Protein AF-S8F8H0-F1 (afdb_monomer_lite)

Secondary structure (DSSP, 8-state):
----PPEEEEEE--SHHHHHHHHHHHHHSSEEEEEEESS-TT-SSPPTT--STT---B--------HHHHHHHHHHHHHHHHHTSTTSTTGGGEEEEEEEEEESS-------SSTT-EEPPGGGS-TT-SEEEEEEEEEE-HHHHHHHHHHHHHHTT-EEEE---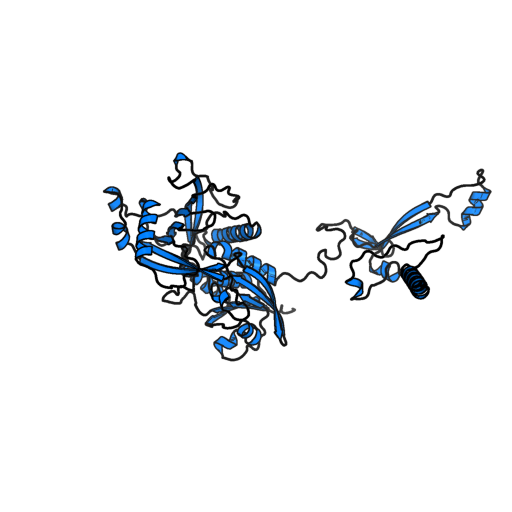SBHHHHHHHTTGGGTTSS--SSPP-EEEE--GGGGGTSBTT--TTEEEEEEEEEEEE-TT--SEEEEE-TT--S--EEEEE-TTSEEEEE---EET----S--HHHHHHHHHHHHHH-GGGS-HHHHTTS---HHHHGGGEEEEEEEEEEEETTS-EEEEEEEE-GGG-EEEEEEEE--TT-TTTTHHHHHHHHHHHHH----SSTTTT-STT--S---EEE-TTT--EEETTTSEEEEEEEESS-TTHHHHHHHT-SSSS--PPEEEEEEEE-HHHHHHTTSSPPPPTTTTT--SPPPPPPEETTEE--HHHHHHHHHHHHHHHHT--

InterPro domains:
  IPR000892 Small ribosomal subunit protein eS26 [PF01283] (367-470)
  IPR006076 FAD dependent oxidoreductase [PF01266] (9-361)
  IPR006181 D-amino acid oxidase, conserved site [PS00677] (338-356)
  IPR023209 D-amino-acid oxidase [PTHR11530] (4-367)
  IPR038551 Ribosomal protein eS26 superfamily [G3DSA:3.30.1740.20] (366-479)
  IPR047864 Ribosomal protein eS26, conserved site [PS00733] (438-445)

Radius of gyration: 34.11 Å; chains: 1; bounding box: 65×81×119 Å

pLDDT: mean 88.77, std 13.09, range [36.22, 98.88]

Foldseek 3Di:
DPPLQQAEEEEEALALQRLLLLVLQLVVDSYAYEYEYQDHLPDPPDFQARFQQVFQAWQDAQQDDPPLLVQLLLLLQVVVVVCCDPPHPNVQFKAKAKEKEFALDDTDGPDDSFAPWDKDDPVRHDPSGPTMIIGIIMGGNRSVVSVVSVVSSVVSVYHYANDDAQECLCCQQQNRCCRVPVGRDPDGHQEYEYASQLCLCRHHPRNAVQWWFFKWKKWKFQALVDGYKYWYAHSVRDAWIFIWRAHPVNIIITYIHGHTRDPDFDDDPVRVQVRLVRNCVRPQSSADPVCVVPDGDDSVSGVVGTPDIGMHGFGAGDVAFQFDWDWDQSDVVGTHIYTYGYRHGNCCSSSRNSSSVSNVCNVPPDPQPDPQVQFPDPDPDQADWDAQPPPRDTHGPRQWDKDWDKDFPDDPVCPVVCCVVDPDVDDDGDIDTDIGTHHPVVCVVVVVDDDDDPVRVVDPDDDPDFDDDPNDGDDVVVVVVVVVVVVVVVVVVD

Organism: Fomitopsis schrenkii (NCBI:txid2126942)

Sequence (494 aa):
MQQQLTRNVVVLGAGVSGLTTALKLQARGGYGVSVIAAVLPTDYPRKAEYSSPWAGAHHMLYTGRDARVKKIEAETFKAMWELSAPGGAAEHCFRRMKETEYYRSRVDLEVDWMPDLQPVAENALLPDAKSGYSYTTYSVEPALYVNYLLSRFLANGGTVVRGDVKHINQVIEGGVDLFTRGTAAMTPVDAVVVCAGVGARTLGGVEDKAVYPSRGQVVILNAPWIIEAVRLGNVTGAGAQTYVVPRRNGTVAIGSTKEANDWYPVARPETTEDILRRCLTLCPELAPPDVRAQRAGTVDDLRPFIVEVGCGLRPAREGGLRLQHEWVDAGKGGKIPLIHNYGHAGVGFELSWGCASAVLEMLEKKTKKRRNNGRNKKGRGHVKFVRCSNCSRCVAKDKAIKRFTVRNMVESAAVRDISDASVYAEYVIPKLYIKIAYCVSCAIHSHVVRVRSREGRRNRAPPPRVRWKDGKKVNPAVAAAEDAKAALARANAA

Structure (mmCIF, N/CA/C/O backbone):
data_AF-S8F8H0-F1
#
_entry.id   AF-S8F8H0-F1
#
loop_
_atom_site.group_PDB
_atom_site.id
_atom_site.type_symbol
_atom_site.label_atom_id
_atom_site.label_alt_id
_atom_site.label_comp_id
_atom_site.label_asym_id
_atom_site.label_entity_id
_atom_site.label_seq_id
_atom_site.pdbx_PDB_ins_code
_atom_site.Cartn_x
_atom_site.Cartn_y
_atom_site.Cartn_z
_atom_site.occupancy
_atom_site.B_iso_or_equiv
_atom_site.auth_seq_id
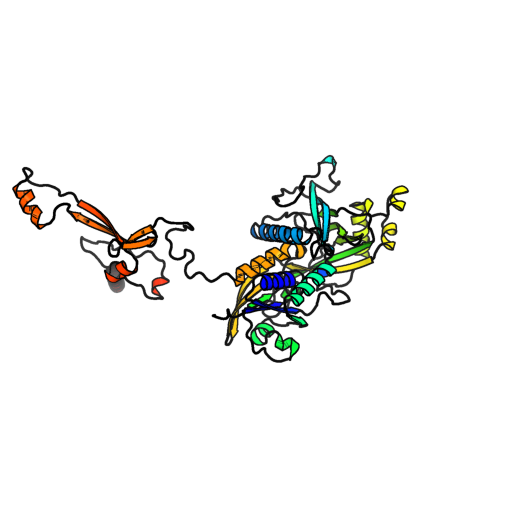_atom_site.auth_comp_id
_atom_site.auth_asym_id
_atom_site.auth_atom_id
_atom_site.pdbx_PDB_model_num
ATOM 1 N N . MET A 1 1 ? -19.368 -17.970 30.854 1.00 36.22 1 MET A N 1
ATOM 2 C CA . MET A 1 1 ? -18.664 -17.537 29.627 1.00 36.22 1 MET A CA 1
ATOM 3 C C . MET A 1 1 ? -19.321 -16.251 29.140 1.00 36.22 1 MET A C 1
ATOM 5 O O . MET A 1 1 ? -20.445 -16.317 28.670 1.00 36.22 1 MET A O 1
ATOM 9 N N . GLN A 1 2 ? -18.708 -15.077 29.326 1.00 38.19 2 GLN A N 1
ATOM 10 C CA . GLN A 1 2 ? -19.203 -13.864 28.659 1.00 38.19 2 GLN A CA 1
ATOM 11 C C . GLN A 1 2 ? -18.847 -14.002 27.177 1.00 38.19 2 GLN A C 1
ATOM 13 O O . GLN A 1 2 ? -17.662 -13.999 26.849 1.00 38.19 2 GLN A O 1
ATOM 18 N N . GLN A 1 3 ? -19.843 -14.180 26.302 1.00 42.59 3 GLN A N 1
ATOM 19 C CA . GLN A 1 3 ? -19.640 -14.030 24.861 1.00 42.59 3 GLN A CA 1
ATOM 20 C C . GLN A 1 3 ? -19.030 -12.646 24.637 1.00 42.59 3 GLN A C 1
ATOM 22 O O . GLN A 1 3 ? -19.630 -11.621 24.965 1.00 42.59 3 GLN A O 1
ATOM 27 N N . GLN A 1 4 ? -17.789 -12.617 24.164 1.00 53.91 4 GLN A N 1
ATOM 28 C CA . GLN A 1 4 ? -17.138 -11.375 23.804 1.00 53.91 4 GLN A CA 1
ATOM 29 C C . GLN A 1 4 ? -17.877 -10.849 22.572 1.00 53.91 4 GLN A C 1
ATOM 31 O O . GLN A 1 4 ? -17.758 -11.437 21.504 1.00 53.91 4 GLN A O 1
ATOM 36 N N . LEU A 1 5 ? -18.697 -9.808 22.753 1.00 71.31 5 LEU A N 1
ATOM 37 C CA . LEU A 1 5 ? -19.457 -9.169 21.675 1.00 71.31 5 LEU A CA 1
ATOM 38 C C . LEU A 1 5 ? -18.518 -8.860 20.501 1.00 71.31 5 LEU A C 1
ATOM 40 O O . LEU A 1 5 ? -17.563 -8.090 20.651 1.00 71.31 5 LEU A O 1
ATOM 44 N N . THR A 1 6 ? -18.776 -9.502 19.363 1.00 87.94 6 THR A N 1
ATOM 45 C CA . THR A 1 6 ? -18.059 -9.275 18.109 1.00 87.94 6 THR A CA 1
ATOM 46 C C . THR A 1 6 ? -18.397 -7.877 17.602 1.00 87.94 6 THR A C 1
ATOM 48 O O . THR A 1 6 ? -19.571 -7.532 17.505 1.00 87.94 6 THR A O 1
ATOM 51 N N . ARG A 1 7 ? -17.376 -7.072 17.293 1.00 93.06 7 ARG A N 1
ATOM 52 C CA . ARG A 1 7 ? -17.547 -5.715 16.753 1.00 93.06 7 ARG A CA 1
ATOM 53 C C . ARG A 1 7 ? -17.657 -5.745 15.235 1.00 93.06 7 ARG A C 1
ATOM 55 O O . ARG A 1 7 ? -16.745 -6.250 14.583 1.00 93.06 7 ARG A O 1
ATOM 62 N N . ASN A 1 8 ? -18.704 -5.165 14.670 1.00 95.19 8 ASN A N 1
ATOM 63 C CA . ASN A 1 8 ? -18.939 -5.139 13.231 1.00 95.19 8 ASN A CA 1
ATOM 64 C C . ASN A 1 8 ? -18.223 -3.953 12.588 1.00 95.19 8 ASN A C 1
ATOM 66 O O . ASN A 1 8 ? -18.532 -2.795 12.864 1.00 95.19 8 ASN A O 1
ATOM 70 N N . VAL A 1 9 ? -17.258 -4.240 11.722 1.00 97.81 9 VAL A N 1
ATOM 71 C CA . VAL A 1 9 ? -16.452 -3.236 11.025 1.00 97.81 9 VAL A CA 1
ATOM 72 C C . VAL A 1 9 ? -16.719 -3.325 9.537 1.00 97.81 9 VAL A C 1
ATOM 74 O O . VAL A 1 9 ? -16.596 -4.397 8.942 1.00 97.81 9 VAL A O 1
ATOM 77 N N . VAL A 1 10 ? -17.023 -2.183 8.927 1.00 98.44 10 VAL A N 1
ATOM 78 C CA . VAL A 1 10 ? -17.167 -2.078 7.477 1.00 98.44 10 VAL A CA 1
ATOM 79 C C . VAL A 1 10 ? -15.957 -1.364 6.886 1.00 98.44 10 VAL A C 1
ATOM 81 O O . VAL A 1 10 ? -15.633 -0.241 7.267 1.00 98.44 10 VAL A O 1
ATOM 84 N N . VAL A 1 11 ? -15.283 -2.009 5.940 1.00 98.81 11 VAL A N 1
ATOM 85 C CA . VAL A 1 11 ? -14.178 -1.433 5.167 1.00 98.81 11 VAL A CA 1
ATOM 86 C C . VAL A 1 11 ? -14.704 -1.003 3.798 1.00 98.81 11 VAL A C 1
ATOM 88 O O . VAL A 1 11 ? -15.312 -1.795 3.082 1.00 98.81 11 VAL A O 1
ATOM 91 N N . LEU A 1 12 ? -14.474 0.252 3.419 1.00 98.62 12 LEU A N 1
ATOM 92 C CA . LEU A 1 12 ? -14.907 0.806 2.136 1.00 98.62 12 LEU A CA 1
ATOM 93 C C . LEU A 1 12 ? -13.768 0.726 1.125 1.00 98.62 12 LEU A C 1
ATOM 95 O O . LEU A 1 12 ? -12.806 1.483 1.225 1.00 98.62 12 LEU A O 1
ATOM 99 N N . GLY A 1 13 ? -13.892 -0.162 0.144 1.00 98.12 13 GLY A N 1
ATOM 100 C CA . GLY A 1 13 ? -12.917 -0.379 -0.921 1.00 98.12 13 GLY A CA 1
ATOM 101 C C . GLY A 1 13 ? -12.211 -1.731 -0.823 1.00 98.12 13 GLY A C 1
ATOM 102 O O . GLY A 1 13 ? -11.707 -2.117 0.227 1.00 98.12 13 GLY A O 1
ATOM 103 N N . ALA A 1 14 ? -12.129 -2.430 -1.956 1.00 98.06 14 ALA A N 1
ATOM 104 C CA . ALA A 1 14 ? -11.500 -3.746 -2.089 1.00 98.06 14 ALA A CA 1
ATOM 105 C C . ALA A 1 14 ? -10.131 -3.672 -2.796 1.00 98.06 14 ALA A C 1
ATOM 107 O O . ALA A 1 14 ? -9.726 -4.598 -3.493 1.00 98.06 14 ALA A O 1
ATOM 108 N N . GLY A 1 15 ? -9.425 -2.544 -2.679 1.00 98.00 15 GLY A N 1
ATOM 109 C CA . GLY A 1 15 ? -8.028 -2.426 -3.118 1.00 98.00 15 GLY A CA 1
ATOM 110 C C . GLY A 1 15 ? -7.065 -3.056 -2.114 1.00 98.00 15 GLY A C 1
ATOM 111 O O . GLY A 1 15 ? -7.489 -3.524 -1.057 1.00 98.00 15 GLY A O 1
ATOM 112 N N . VAL A 1 16 ? -5.760 -2.998 -2.397 1.00 98.50 16 VAL A N 1
ATOM 113 C CA . VAL A 1 16 ? -4.734 -3.550 -1.493 1.00 98.50 16 VAL A CA 1
ATOM 114 C C . VAL A 1 16 ? -4.869 -2.996 -0.070 1.00 98.50 16 VAL A C 1
ATOM 116 O O . VAL A 1 16 ? -4.894 -3.776 0.873 1.00 98.50 16 VAL A O 1
ATOM 119 N N . SER A 1 17 ? -5.084 -1.683 0.092 1.00 98.44 17 SER A N 1
ATOM 120 C CA . SER A 1 17 ? -5.257 -1.045 1.406 1.00 98.44 17 SER A CA 1
ATOM 121 C C . SER A 1 17 ? -6.477 -1.569 2.169 1.00 98.44 17 SER A C 1
ATOM 123 O O . SER A 1 17 ? -6.407 -1.762 3.382 1.00 98.44 17 SER A O 1
ATOM 125 N N . GLY A 1 18 ? -7.596 -1.793 1.475 1.00 98.62 18 GLY A N 1
ATOM 126 C CA . GLY A 1 18 ? -8.830 -2.273 2.092 1.00 98.62 18 GLY A CA 1
ATOM 127 C C . GLY A 1 18 ? -8.747 -3.747 2.469 1.00 98.62 18 GLY A C 1
ATOM 128 O O . GLY A 1 18 ? -9.047 -4.109 3.604 1.00 98.62 18 GLY A O 1
ATOM 129 N N . LEU A 1 19 ? -8.256 -4.591 1.557 1.00 98.75 19 LEU A N 1
ATOM 130 C CA . LEU A 1 19 ? -8.155 -6.032 1.779 1.00 98.75 1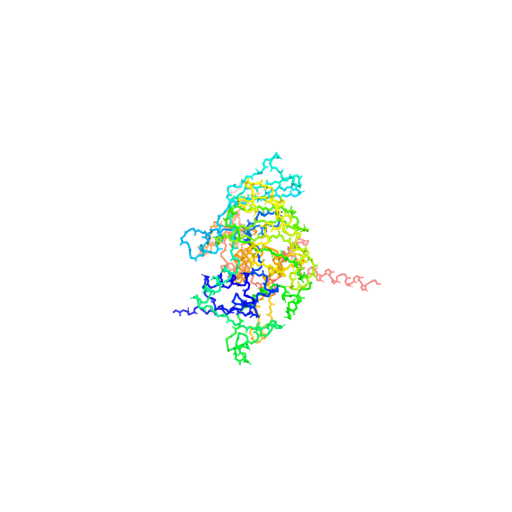9 LEU A CA 1
ATOM 131 C C . LEU A 1 19 ? -7.107 -6.391 2.842 1.00 98.75 19 LEU A C 1
ATOM 133 O O . LEU A 1 19 ? -7.391 -7.226 3.701 1.00 98.75 19 LEU A O 1
ATOM 137 N N . THR A 1 20 ? -5.934 -5.740 2.863 1.00 98.75 20 THR A N 1
ATOM 138 C CA . THR A 1 20 ? -4.963 -5.961 3.952 1.00 98.75 20 THR A CA 1
ATOM 139 C C . THR A 1 20 ? -5.509 -5.487 5.295 1.00 98.75 20 THR A C 1
ATOM 141 O O . THR A 1 20 ? -5.320 -6.167 6.303 1.00 98.75 20 THR A O 1
ATOM 144 N N . THR A 1 21 ? -6.237 -4.363 5.324 1.00 98.88 21 THR A N 1
ATOM 145 C CA . THR A 1 21 ? -6.914 -3.888 6.541 1.00 98.88 21 THR A CA 1
ATOM 146 C C . THR A 1 21 ? -7.938 -4.906 7.029 1.00 98.88 21 THR A C 1
ATOM 148 O O . THR A 1 21 ? -7.906 -5.292 8.196 1.00 98.88 21 THR A O 1
ATOM 151 N N . ALA A 1 22 ? -8.806 -5.387 6.142 1.00 98.75 22 ALA A N 1
ATOM 152 C CA . ALA A 1 22 ? -9.849 -6.344 6.480 1.00 98.75 22 ALA A CA 1
ATOM 153 C C . ALA A 1 22 ? -9.267 -7.653 7.046 1.00 98.75 22 ALA A C 1
ATOM 155 O O . ALA A 1 22 ? -9.685 -8.110 8.112 1.00 98.75 22 ALA A O 1
ATOM 156 N N . LEU A 1 23 ? -8.229 -8.195 6.401 1.00 98.62 23 LEU A N 1
ATOM 157 C CA . LEU A 1 23 ? -7.503 -9.377 6.871 1.00 98.62 23 LEU A CA 1
ATOM 158 C C . LEU A 1 23 ? -6.811 -9.157 8.219 1.00 98.62 23 LEU A C 1
ATOM 160 O O . LEU A 1 23 ? -6.856 -10.032 9.084 1.00 98.62 23 LEU A O 1
ATOM 164 N N . LYS A 1 24 ? -6.190 -7.990 8.435 1.00 98.38 24 LYS A N 1
ATOM 165 C CA . LYS A 1 24 ? -5.542 -7.669 9.715 1.00 98.38 24 LYS A CA 1
ATOM 166 C C . LYS A 1 24 ? -6.550 -7.648 10.866 1.00 98.38 24 LYS A C 1
ATOM 168 O O . LYS A 1 24 ? -6.241 -8.133 11.955 1.00 98.38 24 LYS A O 1
ATOM 173 N N . LEU A 1 25 ? -7.748 -7.113 10.625 1.00 98.06 25 LEU A N 1
ATOM 174 C CA . LEU A 1 25 ? -8.834 -7.095 11.606 1.00 98.06 25 LEU A CA 1
ATOM 175 C C . LEU A 1 25 ? -9.374 -8.503 11.888 1.00 98.06 25 LEU A C 1
ATOM 177 O O . LEU A 1 25 ? -9.543 -8.852 13.055 1.00 98.06 25 LEU A O 1
ATOM 181 N N . GLN A 1 26 ? -9.567 -9.335 10.857 1.00 97.12 26 GLN A N 1
ATOM 182 C CA . GLN A 1 26 ? -9.961 -10.739 11.033 1.00 97.12 26 GLN A CA 1
ATOM 183 C C . GLN A 1 26 ? -8.936 -11.520 11.862 1.00 97.12 26 GLN A C 1
ATOM 185 O O . GLN A 1 26 ? -9.299 -12.178 12.834 1.00 97.12 26 GLN A O 1
ATOM 190 N N . ALA A 1 27 ? -7.647 -11.396 11.528 1.00 96.38 27 ALA A N 1
ATOM 191 C CA . ALA A 1 27 ? -6.566 -12.109 12.208 1.00 96.38 27 ALA A CA 1
ATOM 192 C C . ALA A 1 27 ? -6.452 -11.752 13.700 1.00 96.38 27 ALA A C 1
ATOM 194 O O . ALA A 1 27 ? -5.998 -12.564 14.505 1.00 96.38 27 ALA A O 1
ATOM 195 N N . ARG A 1 28 ? -6.871 -10.542 14.095 1.00 95.44 28 ARG A N 1
ATOM 196 C CA . ARG A 1 28 ? -6.901 -10.129 15.504 1.00 95.44 28 ARG A CA 1
ATOM 197 C C . ARG A 1 28 ? -7.950 -10.888 16.328 1.00 95.44 28 ARG A C 1
ATOM 199 O O . ARG A 1 28 ? -7.745 -11.044 17.539 1.00 95.44 28 ARG A O 1
ATOM 206 N N . GLY A 1 29 ? -9.054 -11.298 15.703 1.00 90.88 29 GLY A N 1
ATOM 207 C CA . GLY A 1 29 ? -10.242 -11.840 16.363 1.00 90.88 29 GLY A CA 1
ATOM 208 C C . GLY A 1 29 ? -11.093 -10.778 17.078 1.00 90.88 29 GLY A C 1
ATOM 209 O O . GLY A 1 29 ? -10.618 -9.694 17.420 1.00 90.88 29 GLY A O 1
ATOM 210 N N . GLY A 1 30 ? -12.371 -11.095 17.314 1.00 92.19 30 GLY A N 1
ATOM 211 C CA . GLY A 1 30 ? -13.337 -10.192 17.963 1.00 92.19 30 GLY A CA 1
ATOM 212 C C . GLY A 1 30 ? -13.959 -9.135 17.041 1.00 92.19 30 GLY A C 1
ATOM 213 O O . GLY A 1 30 ? -14.681 -8.262 17.526 1.00 92.19 30 GLY A O 1
ATOM 214 N N . TYR A 1 31 ? -13.700 -9.224 15.734 1.00 95.62 31 TYR A N 1
ATOM 215 C CA . TYR A 1 31 ? -14.249 -8.345 14.704 1.00 95.62 31 TYR A CA 1
ATOM 216 C C . TYR A 1 31 ? -15.006 -9.153 13.646 1.00 95.62 31 TYR A C 1
ATOM 218 O O . TYR A 1 31 ? -14.464 -10.111 13.099 1.00 95.62 31 TYR A O 1
ATOM 226 N N . GLY A 1 32 ? -16.238 -8.747 13.347 1.00 96.31 32 GLY A N 1
ATOM 227 C CA . GLY A 1 32 ? -16.990 -9.175 12.172 1.00 96.31 32 GLY A CA 1
ATOM 228 C C . GLY A 1 32 ? -16.709 -8.172 11.066 1.00 96.31 32 GLY A C 1
ATOM 229 O O . GLY A 1 32 ? -17.022 -6.995 11.222 1.00 96.31 32 GLY A O 1
ATOM 230 N N . VAL A 1 33 ? -16.048 -8.593 9.990 1.00 98.25 33 VAL A N 1
ATOM 231 C CA . VAL A 1 33 ? -15.529 -7.661 8.980 1.00 98.25 33 VAL A CA 1
ATOM 232 C C . VAL A 1 33 ? -16.270 -7.851 7.668 1.00 98.25 33 VAL A C 1
ATOM 234 O O . VAL A 1 33 ? -16.325 -8.959 7.134 1.00 98.25 33 VAL A O 1
ATOM 237 N N . SER A 1 34 ? -16.799 -6.753 7.137 1.00 98.31 34 SER A N 1
ATOM 238 C CA . SER A 1 34 ? -17.375 -6.700 5.795 1.00 98.31 34 SER A CA 1
ATOM 239 C C . SER A 1 34 ? -16.659 -5.662 4.938 1.00 98.31 34 SER A C 1
ATOM 241 O O . SER A 1 34 ? -16.246 -4.619 5.440 1.00 98.31 34 SER A O 1
ATOM 243 N N . VAL A 1 35 ? -16.527 -5.926 3.642 1.00 98.75 35 VAL A N 1
ATOM 244 C CA . VAL A 1 35 ? -15.994 -4.978 2.657 1.00 98.75 35 VAL A CA 1
ATOM 245 C C . VAL A 1 35 ? -17.126 -4.550 1.732 1.00 98.75 35 VAL A C 1
ATOM 247 O O . VAL A 1 35 ? -17.775 -5.405 1.136 1.00 98.75 35 VAL A O 1
ATOM 250 N N . ILE A 1 36 ? -17.338 -3.243 1.575 1.00 98.50 36 ILE A N 1
ATOM 251 C CA . ILE A 1 36 ? -18.212 -2.689 0.532 1.00 98.50 36 ILE A CA 1
ATOM 252 C C . ILE A 1 36 ? -17.331 -2.034 -0.525 1.00 98.50 36 ILE A C 1
ATOM 254 O O . ILE A 1 36 ? -16.505 -1.179 -0.199 1.00 98.50 36 ILE A O 1
ATOM 258 N N . ALA A 1 37 ? -17.487 -2.415 -1.790 1.00 98.00 37 ALA A N 1
ATOM 259 C CA . ALA A 1 37 ? -16.727 -1.811 -2.880 1.00 98.00 37 ALA A CA 1
ATOM 260 C C . ALA A 1 37 ? -17.501 -1.807 -4.203 1.00 98.00 37 ALA A C 1
ATOM 262 O O . ALA A 1 37 ? -18.183 -2.772 -4.536 1.00 98.00 37 ALA A O 1
ATOM 263 N N . ALA A 1 38 ? -17.348 -0.740 -4.991 1.00 95.81 38 ALA A N 1
ATOM 264 C CA . ALA A 1 38 ? -17.938 -0.654 -6.329 1.00 95.81 38 ALA A CA 1
ATOM 265 C C . ALA A 1 38 ? -17.191 -1.528 -7.352 1.00 95.81 38 ALA A C 1
ATOM 267 O O . ALA A 1 38 ? -17.800 -2.057 -8.285 1.00 95.81 38 ALA A O 1
ATOM 268 N N . VAL A 1 39 ? -15.875 -1.676 -7.158 1.00 96.06 39 VAL A N 1
ATOM 269 C CA . VAL A 1 39 ? -14.976 -2.465 -8.008 1.00 96.06 39 VAL A CA 1
ATOM 270 C C . VAL A 1 39 ? -14.298 -3.536 -7.164 1.00 96.06 39 VAL A C 1
ATOM 272 O O . VAL A 1 39 ? -13.779 -3.237 -6.084 1.00 96.06 39 VAL A O 1
ATOM 275 N N . LEU A 1 40 ? -14.312 -4.771 -7.656 1.00 96.00 40 LEU A N 1
ATOM 276 C CA . LEU A 1 40 ? -13.710 -5.935 -7.011 1.00 96.00 40 LEU A CA 1
ATOM 277 C C . LEU A 1 40 ? -12.466 -6.422 -7.774 1.00 96.00 40 LEU A C 1
ATOM 279 O O . LEU A 1 40 ? -12.359 -6.189 -8.976 1.00 96.00 40 LEU A O 1
ATOM 283 N N . PRO A 1 41 ? -11.545 -7.145 -7.105 1.00 95.88 41 PRO A N 1
ATOM 284 C CA . PRO A 1 41 ? -10.392 -7.794 -7.740 1.00 95.88 41 PRO A CA 1
ATOM 285 C C . PRO A 1 41 ? -10.699 -8.665 -8.966 1.00 95.88 41 PRO A C 1
ATOM 287 O O . PRO A 1 41 ? -9.823 -8.854 -9.809 1.00 95.88 41 PRO A O 1
ATOM 290 N N . THR A 1 42 ? -11.917 -9.202 -9.048 1.00 93.06 42 THR A N 1
ATOM 291 C CA . THR A 1 42 ? -12.387 -10.078 -10.127 1.00 93.06 42 THR A CA 1
ATOM 292 C C . THR A 1 42 ? -13.026 -9.324 -11.296 1.00 93.06 42 THR A C 1
ATOM 294 O O . THR A 1 42 ? -13.430 -9.955 -12.269 1.00 93.06 42 THR A O 1
ATOM 297 N N . ASP A 1 43 ? -13.131 -7.992 -11.228 1.00 92.88 43 ASP A N 1
ATOM 298 C CA . ASP A 1 43 ? -13.750 -7.196 -12.288 1.00 92.88 43 ASP A CA 1
ATOM 299 C C . ASP A 1 43 ? -12.866 -7.084 -13.525 1.00 92.88 43 ASP A C 1
ATOM 301 O O . ASP A 1 43 ? -11.691 -6.712 -13.450 1.00 92.88 43 ASP A O 1
ATOM 305 N N . TYR A 1 44 ? -13.483 -7.336 -14.679 1.00 88.50 44 TYR A N 1
ATOM 306 C CA . TYR A 1 44 ? -12.871 -7.195 -15.990 1.00 88.50 44 TYR A CA 1
ATOM 307 C C . TYR A 1 44 ? -13.829 -6.475 -16.965 1.00 88.50 44 TYR A C 1
ATOM 309 O O . TYR A 1 44 ? -15.033 -6.739 -16.916 1.00 88.50 44 TYR A O 1
ATOM 317 N N . PRO A 1 45 ? -13.338 -5.583 -17.851 1.00 89.38 45 PRO A N 1
ATOM 318 C CA . PRO A 1 45 ? -11.959 -5.089 -17.919 1.00 89.38 45 PRO A CA 1
ATOM 319 C C . PRO A 1 45 ? -11.560 -4.293 -16.665 1.00 89.38 45 PRO A C 1
ATOM 321 O O . PRO A 1 45 ? -12.409 -3.754 -15.949 1.00 89.38 45 PRO A O 1
ATOM 324 N N . ARG A 1 46 ? -10.251 -4.237 -16.380 1.00 90.81 46 ARG A N 1
ATOM 325 C CA . ARG A 1 46 ? -9.713 -3.485 -15.235 1.00 90.81 46 ARG A CA 1
ATOM 326 C C . ARG A 1 46 ? -10.070 -2.002 -15.385 1.00 90.81 46 ARG A C 1
ATOM 328 O O . ARG A 1 46 ? -9.874 -1.418 -16.446 1.00 90.81 46 ARG A O 1
ATOM 335 N N . LYS A 1 47 ? -10.559 -1.382 -14.310 1.00 92.94 47 LYS A N 1
ATOM 336 C CA . LYS A 1 47 ? -10.919 0.046 -14.286 1.00 92.94 47 LYS A CA 1
ATOM 337 C C . LYS A 1 47 ? -9.745 0.904 -13.822 1.00 92.94 47 LYS A C 1
ATOM 339 O O . LYS A 1 47 ? -9.021 0.500 -12.911 1.00 92.94 47 LYS A O 1
ATOM 344 N N . ALA A 1 48 ? -9.557 2.084 -14.407 1.00 94.25 48 ALA A N 1
ATOM 345 C CA . ALA A 1 48 ? -8.420 2.958 -14.103 1.00 94.25 48 ALA A CA 1
ATOM 346 C C . ALA A 1 48 ? -8.458 3.499 -12.659 1.00 94.25 48 ALA A C 1
ATOM 348 O O . ALA A 1 48 ? -7.423 3.624 -12.001 1.00 94.25 48 ALA A O 1
ATOM 349 N N . GLU A 1 49 ? -9.658 3.759 -12.134 1.00 93.12 49 GLU A N 1
ATOM 350 C CA . GLU A 1 49 ? -9.911 4.243 -10.771 1.00 93.12 49 GLU A CA 1
ATOM 351 C C . GLU A 1 49 ? -9.590 3.177 -9.712 1.00 93.12 49 GLU A C 1
ATOM 353 O O . GLU A 1 49 ? -9.289 3.498 -8.558 1.00 93.12 49 GLU A O 1
ATOM 358 N N . TYR A 1 50 ? -9.622 1.897 -10.096 1.00 95.12 50 TYR A N 1
ATOM 359 C CA . TYR A 1 50 ? -9.201 0.787 -9.253 1.00 95.12 50 TYR A CA 1
ATOM 360 C C . TYR A 1 50 ? -7.699 0.560 -9.432 1.00 95.12 50 TYR A C 1
ATOM 362 O O . TYR A 1 50 ? -7.251 -0.303 -10.174 1.00 95.12 50 TYR A O 1
ATOM 370 N N . SER A 1 51 ? -6.895 1.371 -8.744 1.00 93.31 51 SER A N 1
ATOM 371 C CA . SER A 1 51 ? -5.454 1.482 -9.001 1.00 93.31 51 SER A CA 1
ATOM 372 C C . SER A 1 51 ? -4.617 0.241 -8.660 1.00 93.31 51 SER A C 1
ATOM 374 O O . SER A 1 51 ? -3.461 0.166 -9.066 1.00 93.31 51 SER A O 1
ATOM 376 N N . SER A 1 52 ? -5.141 -0.702 -7.864 1.00 95.69 52 SER A N 1
ATOM 377 C CA . SER A 1 52 ? -4.329 -1.794 -7.296 1.00 95.69 52 SER A CA 1
ATOM 378 C C . SER A 1 52 ? -3.773 -2.762 -8.356 1.00 95.69 52 SER A C 1
ATOM 380 O O . SER A 1 52 ? -2.576 -3.033 -8.302 1.00 95.69 52 SER A O 1
ATOM 382 N N . PRO A 1 53 ? -4.555 -3.243 -9.343 1.00 93.44 53 PRO A N 1
ATOM 383 C CA . PRO A 1 53 ? -4.053 -4.151 -10.379 1.00 93.44 53 PRO A CA 1
ATOM 384 C C . PRO A 1 53 ? -3.047 -3.516 -11.352 1.00 93.44 53 PRO A C 1
ATOM 386 O O . PRO A 1 53 ? -2.286 -4.239 -11.982 1.00 93.44 53 PRO A O 1
ATOM 389 N N . TRP A 1 54 ? -3.025 -2.183 -11.469 1.00 92.62 54 TRP A N 1
ATOM 390 C CA . TRP A 1 54 ? -2.163 -1.447 -12.407 1.00 92.62 54 TRP A CA 1
ATOM 391 C C . TRP A 1 54 ? -0.747 -1.178 -11.891 1.00 92.62 54 TRP A C 1
ATOM 393 O O . TRP A 1 54 ? 0.059 -0.555 -12.581 1.00 92.62 54 TRP A O 1
ATOM 403 N N . ALA A 1 55 ? -0.437 -1.567 -10.655 1.00 91.19 55 ALA A N 1
ATOM 404 C CA . ALA A 1 55 ? 0.876 -1.315 -10.084 1.00 91.19 55 ALA A CA 1
ATOM 405 C C . ALA A 1 55 ? 1.984 -2.096 -10.827 1.00 91.19 55 ALA A C 1
ATOM 407 O O . ALA A 1 55 ? 1.770 -3.188 -11.344 1.00 91.19 55 ALA A O 1
ATOM 408 N N . GLY A 1 56 ? 3.211 -1.567 -10.843 1.00 86.19 56 GLY A N 1
ATOM 409 C CA . GLY A 1 56 ? 4.385 -2.419 -11.082 1.00 86.19 56 GLY A CA 1
ATOM 410 C C . GLY A 1 56 ? 4.606 -3.364 -9.894 1.00 86.19 56 GLY A C 1
ATOM 411 O O . GLY A 1 56 ? 4.860 -4.544 -10.084 1.00 86.19 56 GLY A O 1
ATOM 412 N N . ALA A 1 57 ? 4.411 -2.796 -8.697 1.00 92.38 57 ALA A N 1
ATOM 413 C CA . ALA A 1 57 ? 4.542 -3.339 -7.347 1.00 92.38 57 ALA A CA 1
ATOM 414 C C . ALA A 1 57 ? 5.855 -4.091 -7.084 1.00 92.38 57 ALA A C 1
ATOM 416 O O . ALA A 1 57 ? 5.968 -5.294 -7.276 1.00 92.38 57 ALA A O 1
ATOM 417 N N . HIS A 1 58 ? 6.825 -3.358 -6.557 1.00 94.75 58 HIS A N 1
ATOM 418 C CA . HIS A 1 58 ? 8.018 -3.858 -5.878 1.00 94.75 58 HIS A CA 1
ATOM 419 C C . HIS A 1 58 ? 8.212 -3.021 -4.612 1.00 94.75 58 HIS A C 1
ATOM 421 O O . HIS A 1 58 ? 7.539 -1.998 -4.449 1.00 94.75 58 HIS A O 1
ATOM 427 N N . HIS A 1 59 ? 9.070 -3.469 -3.701 1.00 95.81 59 HIS A N 1
ATOM 428 C CA . HIS A 1 59 ? 9.406 -2.676 -2.522 1.00 95.81 59 HIS A CA 1
ATOM 429 C C . HIS A 1 59 ? 10.677 -1.871 -2.773 1.00 95.81 59 HIS A C 1
ATOM 431 O O . HIS A 1 59 ? 11.762 -2.453 -2.865 1.00 95.81 59 HIS A O 1
ATOM 437 N N . MET A 1 60 ? 10.506 -0.553 -2.890 1.00 93.25 60 MET A N 1
ATOM 438 C CA . MET A 1 60 ? 11.590 0.402 -3.099 1.00 93.25 60 MET A CA 1
ATOM 439 C C . MET A 1 60 ? 12.273 0.752 -1.775 1.00 93.25 60 MET A C 1
ATOM 441 O O . MET A 1 60 ? 11.793 0.434 -0.685 1.00 93.25 60 MET A O 1
ATOM 445 N N . LEU A 1 61 ? 13.411 1.428 -1.865 1.00 92.12 61 LEU A N 1
ATOM 446 C CA . LEU A 1 61 ? 14.082 2.021 -0.721 1.00 92.12 61 LEU A CA 1
ATOM 447 C C . LEU A 1 61 ? 13.331 3.255 -0.222 1.00 92.12 61 LEU A C 1
ATOM 449 O O . LEU A 1 61 ? 13.007 4.178 -0.974 1.00 92.12 61 LEU A O 1
ATOM 453 N N . TYR A 1 62 ? 13.151 3.321 1.095 1.00 89.44 62 TYR A N 1
ATOM 454 C CA . TYR A 1 62 ? 12.583 4.495 1.736 1.00 89.44 62 TYR A CA 1
ATOM 455 C C . TYR A 1 62 ? 13.529 5.698 1.643 1.00 89.44 62 TYR A C 1
ATOM 457 O O . TYR A 1 62 ? 14.547 5.765 2.336 1.00 89.44 62 TYR A O 1
ATOM 465 N N . THR A 1 63 ? 13.152 6.700 0.849 1.00 86.00 63 THR A N 1
ATOM 466 C CA . THR A 1 63 ? 13.904 7.961 0.710 1.00 86.00 63 THR A CA 1
ATOM 467 C C . THR A 1 63 ? 13.279 9.138 1.470 1.00 86.00 63 THR A C 1
ATOM 469 O O . THR A 1 63 ? 13.731 10.279 1.347 1.00 86.00 63 THR A O 1
ATOM 472 N N . GLY A 1 64 ? 12.204 8.897 2.227 1.00 84.62 64 GLY A N 1
ATOM 473 C CA . GLY A 1 64 ? 11.525 9.920 3.021 1.00 84.62 64 GLY A CA 1
ATOM 474 C C . GLY A 1 64 ? 12.212 10.211 4.361 1.00 84.62 64 GLY A C 1
ATOM 475 O O . GLY A 1 64 ? 13.167 9.556 4.766 1.00 84.62 64 GLY A O 1
ATOM 476 N N . ARG A 1 65 ? 11.691 11.202 5.097 1.00 82.50 65 ARG A N 1
ATOM 477 C CA . ARG A 1 65 ? 12.168 11.563 6.452 1.00 82.50 65 ARG A CA 1
ATOM 478 C C . ARG A 1 65 ? 11.102 11.420 7.544 1.00 82.50 65 ARG A C 1
ATOM 480 O O . ARG A 1 65 ? 11.390 11.606 8.723 1.00 82.50 65 ARG A O 1
ATOM 487 N N . ASP A 1 66 ? 9.868 11.063 7.187 1.00 89.56 66 ASP A N 1
ATOM 488 C CA . ASP A 1 66 ? 8.802 10.830 8.163 1.00 89.56 66 ASP A CA 1
ATOM 489 C C . ASP A 1 66 ? 9.025 9.492 8.890 1.00 89.56 66 ASP A C 1
ATOM 491 O O . ASP A 1 66 ? 8.845 8.412 8.327 1.00 89.56 66 ASP A O 1
ATOM 495 N N . ALA A 1 67 ? 9.405 9.553 10.167 1.00 91.19 67 ALA A N 1
ATOM 496 C CA . ALA A 1 67 ? 9.657 8.370 10.989 1.00 91.19 67 ALA A CA 1
ATOM 497 C C . ALA A 1 67 ? 8.428 7.452 11.138 1.00 91.19 67 ALA A C 1
ATOM 499 O O . ALA A 1 67 ? 8.567 6.242 11.333 1.00 91.19 67 ALA A O 1
ATOM 500 N N . ARG A 1 68 ? 7.213 8.005 11.059 1.00 92.06 68 ARG A N 1
ATOM 501 C CA . ARG A 1 68 ? 5.976 7.224 11.115 1.00 92.06 68 ARG A CA 1
ATOM 502 C C . ARG A 1 68 ? 5.793 6.418 9.833 1.00 92.06 68 ARG A C 1
ATOM 504 O O . ARG A 1 68 ? 5.473 5.236 9.930 1.00 92.06 68 ARG A O 1
ATOM 511 N N . VAL A 1 69 ? 5.978 7.043 8.669 1.00 92.50 69 VAL A N 1
ATOM 512 C CA . VAL A 1 69 ? 5.870 6.356 7.369 1.00 92.50 69 VAL A CA 1
ATOM 513 C C . VAL A 1 69 ? 6.967 5.304 7.245 1.00 92.50 69 VAL A C 1
ATOM 515 O O . VAL A 1 69 ? 6.655 4.155 6.963 1.00 92.50 69 VAL A O 1
ATOM 518 N N . LYS A 1 70 ? 8.204 5.644 7.626 1.00 94.25 70 LYS A N 1
ATOM 519 C CA . LYS A 1 70 ? 9.337 4.711 7.701 1.00 94.25 70 LYS A CA 1
ATOM 520 C C . LYS A 1 70 ? 9.001 3.432 8.473 1.00 94.25 70 LYS A C 1
ATOM 522 O O . LYS A 1 70 ? 9.256 2.325 8.016 1.00 94.25 70 LYS A O 1
ATOM 527 N N . LYS A 1 71 ? 8.380 3.576 9.650 1.00 95.19 71 LYS A N 1
ATOM 528 C CA . LYS A 1 71 ? 7.954 2.435 10.472 1.00 95.19 71 LYS A CA 1
ATOM 529 C C . LYS A 1 71 ? 6.867 1.596 9.787 1.00 95.19 71 LYS A C 1
ATOM 531 O O . LYS A 1 71 ? 6.906 0.373 9.875 1.00 95.19 71 LYS A O 1
ATOM 536 N N . ILE A 1 72 ? 5.885 2.248 9.162 1.00 96.94 72 ILE A N 1
ATOM 537 C CA . ILE A 1 72 ? 4.804 1.581 8.418 1.00 96.94 72 ILE A CA 1
ATOM 538 C C . ILE A 1 72 ? 5.382 0.763 7.258 1.00 96.94 72 ILE A C 1
ATOM 540 O O . ILE A 1 72 ? 4.976 -0.378 7.040 1.00 96.94 72 ILE A O 1
ATOM 544 N N . GLU A 1 73 ? 6.335 1.338 6.537 1.00 96.69 73 GLU A N 1
ATOM 545 C CA . GLU A 1 73 ? 6.994 0.708 5.401 1.00 96.69 73 GLU A CA 1
ATOM 546 C C . GLU A 1 73 ? 7.839 -0.488 5.835 1.00 96.69 73 GLU A C 1
ATOM 548 O O . GLU A 1 73 ? 7.633 -1.585 5.326 1.00 96.69 73 GLU A O 1
ATOM 553 N N . ALA A 1 74 ? 8.671 -0.339 6.871 1.00 96.88 74 ALA A N 1
ATOM 554 C CA . ALA A 1 74 ? 9.454 -1.440 7.433 1.00 96.88 74 ALA A CA 1
ATOM 555 C C . ALA A 1 74 ? 8.571 -2.605 7.929 1.00 96.88 74 ALA A C 1
ATOM 557 O O . ALA A 1 74 ? 8.887 -3.778 7.721 1.00 96.88 74 ALA A O 1
ATOM 558 N N . GLU A 1 75 ? 7.429 -2.306 8.561 1.00 97.50 75 GLU A N 1
ATOM 559 C CA . GLU A 1 75 ? 6.470 -3.339 8.972 1.00 97.50 75 GLU A CA 1
ATOM 560 C C . GLU A 1 75 ? 5.835 -4.043 7.766 1.00 97.50 75 GLU A C 1
ATOM 562 O O . GLU A 1 75 ? 5.647 -5.262 7.780 1.00 97.50 75 GLU A O 1
ATOM 567 N N . THR A 1 76 ? 5.539 -3.293 6.705 1.00 98.44 76 THR A N 1
ATOM 568 C CA . THR A 1 76 ? 5.008 -3.863 5.467 1.00 98.44 76 THR A CA 1
ATOM 569 C C . THR A 1 76 ? 6.046 -4.713 4.752 1.00 98.44 76 THR A C 1
ATOM 571 O O . THR A 1 76 ? 5.705 -5.811 4.315 1.00 98.44 76 THR A O 1
ATOM 574 N N . PHE A 1 77 ? 7.301 -4.259 4.683 1.00 98.31 77 PHE A N 1
ATOM 575 C CA . PHE A 1 77 ? 8.410 -5.032 4.140 1.00 98.31 77 PHE A CA 1
ATOM 576 C C . PHE A 1 77 ? 8.505 -6.375 4.840 1.00 98.31 77 PHE A C 1
ATOM 578 O O . PHE A 1 77 ? 8.461 -7.400 4.176 1.00 98.31 77 PHE A O 1
ATOM 585 N N . LYS A 1 78 ? 8.534 -6.380 6.177 1.00 97.94 78 LYS A N 1
ATOM 586 C CA . LYS A 1 78 ? 8.590 -7.614 6.960 1.00 97.94 78 LYS A CA 1
ATOM 587 C C . LYS A 1 78 ? 7.440 -8.568 6.614 1.00 97.94 78 LYS A C 1
ATOM 589 O O . LYS A 1 78 ? 7.689 -9.731 6.311 1.00 97.94 78 LYS A O 1
ATOM 594 N N . ALA A 1 79 ? 6.198 -8.080 6.626 1.00 97.75 79 ALA A N 1
ATOM 595 C CA . ALA A 1 79 ? 5.023 -8.911 6.355 1.00 97.75 79 ALA A CA 1
ATOM 596 C C . ALA A 1 79 ? 5.026 -9.488 4.929 1.00 97.75 79 ALA A C 1
ATOM 598 O O . ALA A 1 79 ? 4.749 -10.666 4.723 1.00 97.75 79 ALA A O 1
ATOM 599 N N . MET A 1 80 ? 5.358 -8.667 3.934 1.00 97.94 80 MET A N 1
ATOM 600 C CA . MET A 1 80 ? 5.436 -9.097 2.537 1.00 97.94 80 MET A CA 1
ATOM 601 C C . MET A 1 80 ? 6.644 -10.004 2.276 1.00 97.94 80 MET A C 1
ATOM 603 O O . MET A 1 80 ? 6.539 -10.961 1.514 1.00 97.94 80 MET A O 1
ATOM 607 N N . TRP A 1 81 ? 7.774 -9.758 2.942 1.00 97.56 81 TRP A N 1
ATOM 608 C CA . TRP A 1 81 ? 8.953 -10.614 2.879 1.00 97.56 81 TRP A CA 1
ATOM 609 C C . TRP A 1 81 ? 8.621 -12.016 3.387 1.00 97.56 81 TRP A C 1
ATOM 611 O O . TRP A 1 81 ? 8.916 -12.992 2.702 1.00 97.56 81 TRP A O 1
ATOM 621 N N . GLU A 1 82 ? 7.924 -12.129 4.519 1.00 96.69 82 GLU A N 1
ATOM 622 C CA . GLU A 1 82 ? 7.412 -13.403 5.036 1.00 96.69 82 GLU A CA 1
ATOM 623 C C . GLU A 1 82 ? 6.438 -14.075 4.048 1.00 96.69 82 GLU A C 1
ATOM 625 O O . GLU A 1 82 ? 6.580 -15.263 3.769 1.00 96.69 82 GLU A O 1
ATOM 630 N N . LEU A 1 83 ? 5.506 -13.324 3.447 1.00 96.62 83 LEU A N 1
ATOM 631 C CA . LEU A 1 83 ? 4.573 -13.849 2.434 1.00 96.62 83 LEU A CA 1
ATOM 632 C C . LEU A 1 83 ? 5.267 -14.331 1.151 1.00 96.62 83 LEU A C 1
ATOM 634 O O . LEU A 1 83 ? 4.792 -15.272 0.519 1.00 96.62 83 LEU A O 1
ATOM 638 N N . SER A 1 84 ? 6.379 -13.700 0.776 1.00 96.44 84 SER A N 1
ATOM 639 C CA . SER A 1 84 ? 7.172 -14.056 -0.406 1.00 96.44 84 SER A CA 1
ATOM 640 C C . SER A 1 84 ? 8.077 -15.277 -0.204 1.00 96.44 84 SER A C 1
ATOM 642 O O . SER A 1 84 ? 8.802 -15.653 -1.126 1.00 96.44 84 SER A O 1
ATOM 644 N N . ALA A 1 85 ? 8.104 -15.865 0.997 1.00 94.88 85 ALA A N 1
ATOM 645 C CA . ALA A 1 85 ? 8.956 -17.011 1.286 1.00 94.88 85 ALA A CA 1
ATOM 646 C C . ALA A 1 85 ? 8.578 -18.235 0.420 1.00 94.88 85 ALA A C 1
ATOM 648 O O . ALA A 1 85 ? 7.385 -18.494 0.223 1.00 94.88 85 ALA A O 1
ATOM 649 N N . PRO A 1 86 ? 9.568 -19.010 -0.068 1.00 92.62 86 PRO A N 1
ATOM 650 C CA . PRO A 1 86 ? 9.310 -20.256 -0.788 1.00 92.62 86 PRO A CA 1
ATOM 651 C C . PRO A 1 86 ? 8.479 -21.243 0.044 1.00 92.62 86 PRO A C 1
ATOM 653 O O . PRO A 1 86 ? 8.651 -21.333 1.260 1.00 92.62 86 PRO A O 1
ATOM 656 N N . GLY A 1 87 ? 7.577 -21.978 -0.601 1.00 92.06 87 GLY A N 1
ATOM 657 C CA . GLY A 1 87 ? 6.634 -22.907 0.024 1.00 92.06 87 GLY A CA 1
ATOM 658 C C . GLY A 1 87 ? 5.443 -22.241 0.726 1.00 92.06 87 GLY A C 1
ATOM 659 O O . GLY A 1 87 ? 4.582 -22.936 1.265 1.00 92.06 87 GLY A O 1
ATOM 660 N N . GLY A 1 88 ? 5.374 -20.906 0.753 1.00 92.69 88 GLY A N 1
ATOM 661 C CA . GLY A 1 88 ? 4.288 -20.158 1.382 1.00 92.69 88 GLY A CA 1
ATOM 662 C C . GLY A 1 88 ? 3.018 -20.093 0.527 1.00 92.69 88 GLY A C 1
ATOM 663 O O . GLY A 1 88 ? 3.064 -20.088 -0.699 1.00 92.69 88 GLY A O 1
ATOM 664 N N . ALA A 1 89 ? 1.856 -19.930 1.167 1.00 92.56 89 ALA A N 1
ATOM 665 C CA . ALA A 1 89 ? 0.562 -19.858 0.471 1.00 92.56 89 ALA A CA 1
ATOM 666 C C . ALA A 1 89 ? 0.440 -18.691 -0.531 1.00 92.56 89 ALA A C 1
ATOM 668 O O . ALA A 1 89 ? -0.405 -18.733 -1.422 1.00 92.56 89 ALA A O 1
ATOM 669 N N . ALA A 1 90 ? 1.251 -17.642 -0.369 1.00 95.50 90 ALA A N 1
ATOM 670 C CA . ALA A 1 90 ? 1.272 -16.490 -1.261 1.00 95.50 90 ALA A CA 1
ATOM 671 C C . ALA A 1 90 ? 2.459 -16.510 -2.233 1.00 95.50 90 ALA A C 1
ATOM 673 O O . ALA A 1 90 ? 2.566 -15.590 -3.034 1.00 95.50 90 ALA A O 1
ATOM 674 N N . GLU A 1 91 ? 3.322 -17.533 -2.196 1.00 93.31 91 GLU A N 1
ATOM 675 C CA . GLU A 1 91 ? 4.591 -17.591 -2.933 1.00 93.31 91 GLU A CA 1
ATOM 676 C C . GLU A 1 91 ? 4.433 -17.205 -4.414 1.00 93.31 91 GLU A C 1
ATOM 678 O O . GLU A 1 91 ? 5.222 -16.429 -4.953 1.00 93.31 91 GLU A O 1
ATOM 683 N N . HIS A 1 92 ? 3.393 -17.718 -5.076 1.00 94.19 92 HIS A N 1
ATOM 684 C CA . HIS A 1 92 ? 3.155 -17.482 -6.501 1.00 94.19 92 HIS A CA 1
ATOM 685 C C . HIS A 1 92 ? 2.781 -16.033 -6.844 1.00 94.19 92 HIS A C 1
ATOM 687 O O . HIS A 1 92 ? 2.852 -15.645 -8.007 1.00 94.19 92 HIS A O 1
ATOM 693 N N . CYS A 1 93 ? 2.425 -15.219 -5.848 1.00 96.94 93 CYS A N 1
ATOM 694 C CA . CYS A 1 93 ? 2.180 -13.790 -6.018 1.00 96.94 93 CYS A CA 1
ATOM 695 C C . CYS A 1 93 ? 3.473 -12.968 -6.069 1.00 96.94 93 CYS A C 1
ATOM 697 O O . CYS A 1 93 ? 3.411 -11.805 -6.458 1.00 96.94 93 CYS A O 1
ATOM 699 N N . PHE A 1 94 ? 4.614 -13.531 -5.657 1.00 97.62 94 PHE A N 1
ATOM 700 C CA . PHE A 1 94 ? 5.850 -12.782 -5.440 1.00 97.62 94 PHE A CA 1
ATOM 701 C C . PHE A 1 94 ? 7.019 -13.336 -6.241 1.00 97.62 94 PHE A C 1
ATOM 703 O O . PHE A 1 94 ? 7.133 -14.539 -6.472 1.00 97.62 94 PHE A O 1
ATOM 710 N N . ARG A 1 95 ? 7.963 -12.458 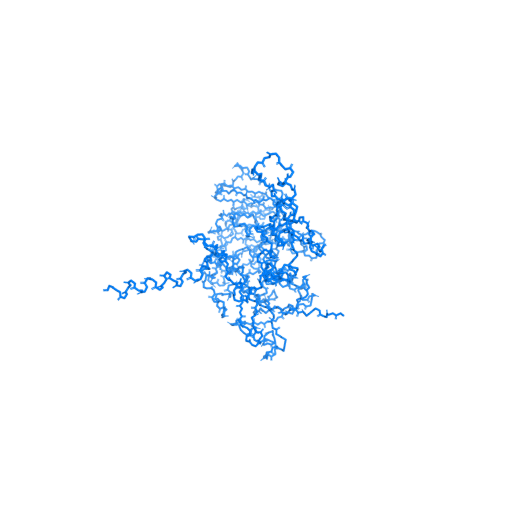-6.569 1.00 96.12 95 ARG A N 1
ATOM 711 C CA . ARG A 1 95 ? 9.310 -12.836 -6.993 1.00 96.12 95 ARG A CA 1
ATOM 712 C C . ARG A 1 95 ? 10.308 -12.145 -6.078 1.00 96.12 95 ARG A C 1
ATOM 714 O O . ARG A 1 95 ? 10.377 -10.924 -6.100 1.00 96.12 95 ARG A O 1
ATOM 721 N N . ARG A 1 96 ? 11.094 -12.905 -5.311 1.00 96.62 96 ARG A N 1
ATOM 722 C CA . ARG A 1 96 ? 12.301 -12.354 -4.679 1.00 96.62 96 ARG A CA 1
ATOM 723 C C . ARG A 1 96 ? 13.377 -12.170 -5.742 1.00 96.62 96 ARG A C 1
ATOM 725 O O . ARG A 1 96 ? 13.564 -13.052 -6.579 1.00 96.62 96 ARG A O 1
ATOM 732 N N . MET A 1 97 ? 14.036 -11.023 -5.733 1.00 96.94 97 MET A N 1
ATOM 733 C CA . MET A 1 97 ? 14.978 -10.622 -6.774 1.00 96.94 97 MET A CA 1
ATOM 734 C C . MET A 1 97 ? 15.951 -9.575 -6.246 1.00 96.94 97 MET A C 1
ATOM 736 O O . MET A 1 97 ? 15.672 -8.899 -5.255 1.00 96.94 97 MET A O 1
ATOM 740 N N . LYS A 1 98 ? 17.065 -9.415 -6.953 1.00 98.25 98 LYS A N 1
ATOM 741 C CA . LYS A 1 98 ? 17.921 -8.247 -6.805 1.00 98.25 98 LYS A CA 1
ATOM 742 C C . LYS A 1 98 ? 17.282 -7.058 -7.520 1.00 98.25 98 LYS A C 1
ATOM 744 O O . LYS A 1 98 ? 16.730 -7.211 -8.613 1.00 98.25 98 LYS A O 1
ATOM 749 N N . GLU A 1 99 ? 17.352 -5.893 -6.898 1.00 98.00 99 GLU A N 1
ATOM 750 C CA . GLU A 1 99 ? 16.955 -4.623 -7.488 1.00 98.00 99 GLU A CA 1
ATOM 751 C C . GLU A 1 99 ? 18.103 -3.623 -7.385 1.00 98.00 99 GLU A C 1
ATOM 753 O O . GLU A 1 99 ? 18.821 -3.586 -6.385 1.00 98.00 99 GLU A O 1
ATOM 758 N N . THR A 1 100 ? 18.280 -2.821 -8.434 1.00 97.50 100 THR A N 1
ATOM 759 C CA . THR A 1 100 ? 19.199 -1.684 -8.424 1.00 97.50 100 THR A CA 1
ATOM 760 C C . THR A 1 100 ? 18.435 -0.393 -8.684 1.00 97.50 100 THR A C 1
ATOM 762 O O . THR A 1 100 ? 17.854 -0.190 -9.752 1.00 97.50 100 THR A O 1
ATOM 765 N N . GLU A 1 101 ? 18.459 0.503 -7.703 1.00 95.56 101 GLU A N 1
ATOM 766 C CA . GLU A 1 101 ? 17.853 1.825 -7.788 1.00 95.56 101 GLU A CA 1
ATOM 767 C C . GLU A 1 101 ? 18.911 2.901 -8.017 1.00 95.56 101 GLU A C 1
ATOM 769 O O . GLU A 1 101 ? 19.846 3.056 -7.234 1.00 95.56 101 GLU A O 1
ATOM 774 N N . TYR A 1 102 ? 18.714 3.699 -9.060 1.00 95.12 102 TYR A N 1
ATOM 775 C CA . TYR A 1 102 ? 19.496 4.883 -9.373 1.00 95.12 102 TYR A CA 1
ATOM 776 C C . TYR A 1 102 ? 18.687 6.152 -9.105 1.00 95.12 102 TYR A C 1
ATOM 778 O O . TYR A 1 102 ? 17.494 6.250 -9.417 1.00 95.12 102 TYR A O 1
ATOM 786 N N . TYR A 1 103 ? 19.367 7.173 -8.591 1.00 93.56 103 TYR A N 1
ATOM 787 C CA . TYR A 1 103 ? 18.770 8.462 -8.271 1.00 93.56 103 TYR A CA 1
ATOM 788 C C . TYR A 1 103 ? 19.514 9.590 -8.973 1.00 93.56 103 TYR A C 1
ATOM 790 O O . TYR A 1 103 ? 20.742 9.657 -8.934 1.00 93.56 103 TYR A O 1
ATOM 798 N N . ARG A 1 104 ? 18.770 10.535 -9.557 1.00 91.56 104 ARG A N 1
ATOM 799 C CA . ARG A 1 104 ? 19.343 11.753 -10.174 1.00 91.56 104 ARG A CA 1
ATOM 800 C C . ARG A 1 104 ? 19.862 12.778 -9.158 1.00 91.56 104 ARG A C 1
ATOM 802 O O . ARG A 1 104 ? 20.438 13.796 -9.525 1.00 91.56 104 ARG A O 1
ATOM 809 N N . SER A 1 105 ? 19.655 12.518 -7.874 1.00 90.25 105 SER A N 1
ATOM 810 C CA . SER A 1 105 ? 20.134 13.313 -6.744 1.00 90.25 105 SER A CA 1
ATOM 811 C C . SER A 1 105 ? 20.887 12.406 -5.781 1.00 90.25 105 SER A C 1
ATOM 813 O O . SER A 1 105 ? 20.530 11.236 -5.676 1.00 90.25 105 SER A O 1
ATOM 815 N N . ARG A 1 106 ? 21.871 12.939 -5.045 1.00 90.12 106 ARG A N 1
ATOM 816 C CA . ARG A 1 106 ? 22.491 12.191 -3.940 1.00 90.12 106 ARG A CA 1
ATOM 817 C C . ARG A 1 106 ? 21.439 11.895 -2.868 1.00 90.12 106 ARG A C 1
ATOM 819 O O . ARG A 1 106 ? 20.662 12.783 -2.510 1.00 90.12 106 ARG A O 1
ATOM 826 N N . VAL A 1 107 ? 21.404 10.654 -2.394 1.00 88.94 107 VAL A N 1
ATOM 827 C CA . VAL A 1 107 ? 20.455 10.183 -1.379 1.00 88.94 107 VAL A CA 1
ATOM 828 C C . VAL A 1 107 ? 21.226 9.628 -0.199 1.00 88.94 107 VAL A C 1
ATOM 830 O O . VAL A 1 107 ? 21.983 8.685 -0.366 1.00 88.94 107 VAL A O 1
ATOM 833 N N . ASP A 1 108 ? 20.987 10.172 0.990 1.00 84.62 108 ASP A N 1
ATOM 834 C CA . ASP A 1 108 ? 21.463 9.566 2.232 1.00 84.62 108 ASP A CA 1
ATOM 835 C C . ASP A 1 108 ? 20.373 8.638 2.764 1.00 84.62 108 ASP A C 1
ATOM 837 O O . ASP A 1 108 ? 19.362 9.094 3.311 1.00 84.62 108 ASP A O 1
ATOM 841 N N . LEU A 1 109 ? 20.550 7.335 2.550 1.00 86.06 109 LEU A N 1
ATOM 842 C CA . LEU A 1 109 ? 19.599 6.331 3.011 1.00 86.06 109 LEU A CA 1
ATOM 843 C C . LEU A 1 109 ? 19.719 6.100 4.514 1.00 86.06 109 LEU A C 1
ATOM 845 O O . LEU A 1 109 ? 20.805 5.944 5.063 1.00 86.06 109 LEU A O 1
ATOM 849 N N . GLU A 1 110 ? 18.568 5.968 5.163 1.00 85.06 110 GLU A N 1
ATOM 850 C CA . GLU A 1 110 ? 18.478 5.494 6.540 1.00 85.06 110 GLU A CA 1
ATOM 851 C C . GLU A 1 110 ? 17.666 4.193 6.591 1.00 85.06 110 GLU A C 1
ATOM 853 O O . GLU A 1 110 ? 16.681 4.099 7.323 1.00 85.06 110 GLU A O 1
ATOM 858 N N . VAL A 1 111 ? 18.022 3.202 5.781 1.00 87.56 111 VAL A N 1
ATOM 859 C CA . VAL A 1 111 ? 17.303 1.924 5.695 1.00 87.56 111 VAL A CA 1
ATOM 860 C C . VAL A 1 111 ? 18.215 0.809 6.191 1.00 87.56 111 VAL A C 1
ATOM 862 O O . VAL A 1 111 ? 19.230 0.529 5.567 1.00 87.56 111 VAL A O 1
ATOM 865 N N . ASP A 1 112 ? 17.860 0.182 7.313 1.00 89.00 112 ASP A N 1
ATOM 866 C CA . ASP A 1 112 ? 18.631 -0.901 7.947 1.00 89.00 112 ASP A CA 1
ATOM 867 C C . ASP A 1 112 ? 17.942 -2.275 7.854 1.00 89.00 112 ASP A C 1
ATOM 869 O O . ASP A 1 112 ? 18.525 -3.287 8.233 1.00 89.00 112 ASP A O 1
ATOM 873 N N . TRP A 1 113 ? 16.712 -2.329 7.331 1.00 93.25 113 TRP A N 1
ATOM 874 C CA . TRP A 1 113 ? 15.936 -3.568 7.187 1.00 93.25 113 TRP A CA 1
ATOM 875 C C . TRP A 1 113 ? 16.027 -4.211 5.799 1.00 93.25 113 TRP A C 1
ATOM 877 O O . TRP A 1 113 ? 15.438 -5.274 5.599 1.00 93.25 113 TRP A O 1
ATOM 887 N N . MET A 1 114 ? 16.712 -3.577 4.841 1.00 95.62 114 MET A N 1
ATOM 888 C CA . MET A 1 114 ? 16.793 -4.070 3.466 1.00 95.62 114 MET A CA 1
ATOM 889 C C . MET A 1 114 ? 17.948 -5.079 3.306 1.00 95.62 114 MET A C 1
ATOM 891 O O . MET A 1 114 ? 19.095 -4.717 3.581 1.00 95.62 114 MET A O 1
ATOM 895 N N . PRO A 1 115 ? 17.685 -6.325 2.868 1.00 97.12 115 PRO A N 1
ATOM 896 C CA . PRO A 1 115 ? 18.722 -7.335 2.668 1.00 97.12 115 PRO A CA 1
ATOM 897 C C . PRO A 1 115 ? 19.730 -6.952 1.580 1.00 97.12 115 PRO A C 1
ATOM 899 O O . PRO A 1 115 ? 19.360 -6.383 0.554 1.00 97.12 115 PRO A O 1
ATOM 902 N N . ASP A 1 116 ? 20.997 -7.312 1.793 1.00 97.06 116 ASP A N 1
ATOM 903 C CA . ASP A 1 116 ? 22.099 -7.147 0.831 1.00 97.06 116 ASP A CA 1
ATOM 904 C C . ASP A 1 116 ? 22.283 -5.714 0.304 1.00 97.06 116 ASP A C 1
ATOM 906 O O . ASP A 1 116 ? 22.812 -5.514 -0.787 1.00 97.06 116 ASP A O 1
ATOM 910 N N . LEU A 1 117 ? 21.853 -4.709 1.075 1.00 97.25 117 LEU A N 1
ATOM 911 C CA . LEU A 1 117 ? 21.937 -3.309 0.679 1.00 97.25 117 LEU A CA 1
ATOM 912 C C . LEU A 1 117 ? 23.392 -2.853 0.548 1.00 97.25 117 LEU A C 1
ATOM 914 O O . LEU A 1 117 ? 24.139 -2.828 1.526 1.00 97.25 117 LEU A O 1
ATOM 918 N N . GLN A 1 118 ? 23.768 -2.447 -0.661 1.00 95.88 118 GLN A N 1
ATOM 919 C CA . GLN A 1 118 ? 25.093 -1.948 -1.008 1.00 95.88 118 GLN A CA 1
ATOM 920 C C . GLN A 1 118 ? 24.981 -0.709 -1.906 1.00 95.88 118 GLN A C 1
ATOM 922 O O . GLN A 1 118 ? 24.136 -0.680 -2.805 1.00 95.88 118 GLN A O 1
ATOM 927 N N . PRO A 1 119 ? 25.819 0.324 -1.713 1.00 96.12 119 PRO A N 1
ATOM 928 C CA . PRO A 1 119 ? 25.908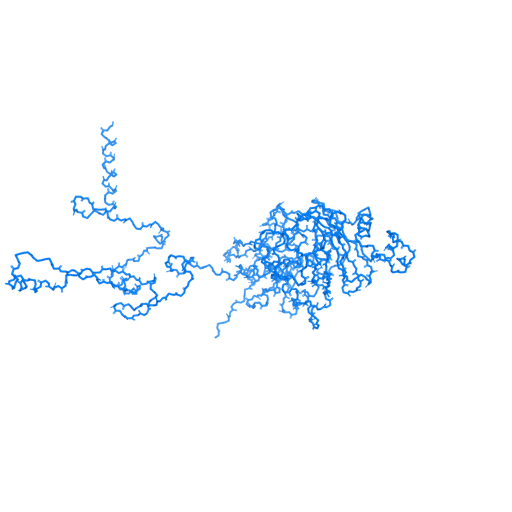 1.423 -2.665 1.00 96.12 119 PRO A CA 1
ATOM 929 C C . PRO A 1 119 ? 26.497 0.935 -3.996 1.00 96.12 119 PRO A C 1
ATOM 931 O O . PRO A 1 119 ? 27.398 0.098 -4.031 1.00 96.12 119 PRO A O 1
ATOM 934 N N . VAL A 1 120 ? 26.012 1.491 -5.103 1.00 96.50 120 VAL A N 1
ATOM 935 C CA . VAL A 1 120 ? 26.615 1.310 -6.427 1.00 96.50 120 VAL A CA 1
ATOM 936 C C . VAL A 1 120 ? 27.861 2.190 -6.516 1.00 96.50 120 VAL A C 1
ATOM 938 O O . VAL A 1 120 ? 27.815 3.372 -6.171 1.00 96.50 120 VAL A O 1
ATOM 941 N N . ALA A 1 121 ? 28.974 1.614 -6.972 1.00 94.88 121 ALA A N 1
ATOM 942 C CA . ALA A 1 121 ? 30.234 2.332 -7.140 1.00 94.88 121 ALA A CA 1
ATOM 943 C C . ALA A 1 121 ? 30.093 3.495 -8.140 1.00 94.88 121 ALA A C 1
ATOM 945 O O . ALA A 1 121 ? 29.352 3.388 -9.116 1.00 94.88 121 ALA A O 1
ATOM 946 N N . GLU A 1 122 ? 30.827 4.594 -7.927 1.00 92.31 122 GLU A N 1
ATOM 947 C CA . GLU A 1 122 ? 30.696 5.810 -8.749 1.00 92.31 122 GLU A CA 1
ATOM 948 C C . GLU A 1 122 ? 30.952 5.558 -10.246 1.00 92.31 122 GLU A C 1
ATOM 950 O O . GLU A 1 122 ? 30.282 6.145 -11.090 1.00 92.31 122 GLU A O 1
ATOM 955 N N . ASN A 1 123 ? 31.859 4.636 -10.583 1.00 93.56 123 ASN A N 1
ATOM 956 C CA . ASN A 1 123 ? 32.163 4.239 -11.963 1.00 93.56 123 ASN A CA 1
ATOM 957 C C . ASN A 1 123 ? 31.103 3.325 -12.610 1.00 93.56 123 ASN A C 1
ATOM 959 O O . ASN A 1 123 ? 31.159 3.099 -13.815 1.00 93.56 123 ASN A O 1
ATOM 963 N N . ALA A 1 124 ? 30.166 2.790 -11.825 1.00 93.50 124 ALA A N 1
ATOM 964 C CA . ALA A 1 124 ? 29.058 1.945 -12.273 1.00 93.50 124 ALA A CA 1
ATOM 965 C C . ALA A 1 124 ? 27.704 2.683 -12.239 1.00 93.50 124 ALA A C 1
ATOM 967 O O . ALA A 1 124 ? 26.649 2.081 -12.463 1.00 93.50 124 ALA A O 1
ATOM 968 N N . LEU A 1 125 ? 27.710 3.986 -11.933 1.00 94.75 125 LEU A N 1
ATOM 969 C CA . LEU A 1 125 ? 26.523 4.824 -12.020 1.00 94.75 125 LEU A CA 1
ATOM 970 C C . LEU A 1 125 ? 26.153 5.086 -13.481 1.00 94.75 125 LEU A C 1
ATOM 972 O O . LEU A 1 125 ? 27.008 5.309 -14.336 1.00 94.75 125 LEU A O 1
ATOM 976 N N . LEU A 1 126 ? 24.848 5.117 -13.749 1.00 91.75 126 LEU A N 1
ATOM 977 C CA . LEU A 1 126 ? 24.334 5.621 -15.019 1.00 91.75 126 LEU A CA 1
ATOM 978 C C . LEU A 1 126 ? 24.740 7.097 -15.194 1.00 91.75 126 LEU A C 1
ATOM 980 O O . LEU A 1 126 ? 24.793 7.813 -14.192 1.00 91.75 126 LEU A O 1
ATOM 984 N N . PRO A 1 127 ? 24.940 7.594 -16.431 1.00 89.06 127 PRO A N 1
ATOM 985 C CA . PRO A 1 127 ? 25.355 8.982 -16.677 1.00 89.06 127 PRO A CA 1
ATOM 986 C C . PRO A 1 127 ? 24.500 10.047 -15.959 1.00 89.06 127 PRO A C 1
ATOM 988 O O . PRO A 1 127 ? 25.022 11.043 -15.457 1.00 89.06 127 PRO A O 1
ATOM 991 N N . ASP A 1 128 ? 23.192 9.801 -15.845 1.00 86.06 128 ASP A N 1
ATOM 992 C CA . ASP A 1 128 ? 22.229 10.701 -15.194 1.00 86.06 128 ASP A CA 1
ATOM 993 C C . ASP A 1 128 ? 22.097 10.488 -13.674 1.00 86.06 128 ASP A C 1
ATOM 995 O O . ASP A 1 128 ? 21.375 11.229 -12.997 1.00 86.06 128 ASP A O 1
ATOM 999 N N . ALA A 1 129 ? 22.745 9.466 -13.114 1.00 93.06 129 ALA A N 1
ATOM 1000 C CA . ALA A 1 129 ? 22.641 9.106 -11.708 1.00 93.06 129 ALA A CA 1
ATOM 1001 C C . ALA A 1 129 ? 23.737 9.779 -10.868 1.00 93.06 129 ALA A C 1
ATOM 1003 O O . ALA A 1 129 ? 24.901 9.857 -11.248 1.00 93.06 129 ALA A O 1
ATOM 1004 N N . LYS A 1 130 ? 23.359 10.263 -9.683 1.00 93.56 130 LYS A N 1
ATOM 1005 C CA . LYS A 1 130 ? 24.267 10.853 -8.684 1.00 93.56 130 LYS A CA 1
ATOM 1006 C C . LYS A 1 130 ? 24.509 9.938 -7.487 1.00 93.56 130 LYS A C 1
ATOM 1008 O O . LYS A 1 130 ? 25.466 10.145 -6.749 1.00 93.56 130 LYS A O 1
ATOM 1013 N N . SER A 1 131 ? 23.643 8.953 -7.292 1.00 94.88 131 SER A N 1
ATOM 1014 C CA . SER A 1 131 ? 23.825 7.850 -6.352 1.00 94.88 131 SER A CA 1
ATOM 1015 C C . SER A 1 131 ? 23.003 6.658 -6.822 1.00 94.88 131 SER A C 1
ATOM 1017 O O . SER A 1 131 ? 22.018 6.825 -7.547 1.00 94.88 131 SER A O 1
ATOM 1019 N N . GLY A 1 132 ? 23.374 5.466 -6.377 1.00 95.75 132 GLY A N 1
ATOM 1020 C CA . GLY A 1 132 ? 22.614 4.256 -6.635 1.00 95.75 132 GLY A CA 1
ATOM 1021 C C . GLY A 1 132 ? 22.851 3.224 -5.549 1.00 95.75 132 GLY A C 1
ATOM 1022 O O . GLY A 1 132 ? 23.858 3.284 -4.845 1.00 95.75 132 GLY A O 1
ATOM 1023 N N . TYR A 1 133 ? 21.911 2.300 -5.411 1.00 96.75 133 TYR A N 1
ATOM 1024 C CA . TYR A 1 133 ? 21.944 1.244 -4.410 1.00 96.75 133 TYR A CA 1
ATOM 1025 C C . TYR A 1 133 ? 21.419 -0.050 -5.006 1.00 96.75 133 TYR A C 1
ATOM 1027 O O . TYR A 1 133 ? 20.454 -0.040 -5.765 1.00 96.75 133 TYR A O 1
ATOM 1035 N N . SER A 1 134 ? 22.050 -1.156 -4.640 1.00 97.44 134 SER A N 1
ATOM 1036 C CA . SER A 1 134 ? 21.636 -2.499 -5.011 1.00 97.44 134 SER A CA 1
ATOM 1037 C C . SER A 1 134 ? 21.305 -3.297 -3.760 1.00 97.44 134 SER A C 1
ATOM 1039 O O . SER A 1 134 ? 21.977 -3.140 -2.743 1.00 97.44 134 SER A O 1
ATOM 1041 N N . TYR A 1 135 ? 20.243 -4.092 -3.808 1.00 98.19 135 TYR A N 1
ATOM 1042 C CA . TYR A 1 135 ? 19.721 -4.819 -2.654 1.00 98.19 135 TYR A CA 1
ATOM 1043 C C . TYR A 1 135 ? 18.810 -5.965 -3.097 1.00 98.19 135 TYR A C 1
ATOM 1045 O O . TYR A 1 135 ? 18.390 -6.036 -4.254 1.00 98.19 135 TYR A O 1
ATOM 1053 N N . THR A 1 136 ? 18.474 -6.861 -2.172 1.00 98.25 136 THR A N 1
ATOM 1054 C CA . THR A 1 136 ? 17.518 -7.942 -2.425 1.00 98.25 136 THR A CA 1
ATOM 1055 C C . THR A 1 136 ? 16.138 -7.552 -1.902 1.00 98.25 136 THR A C 1
ATOM 1057 O O . THR A 1 136 ? 15.965 -7.204 -0.737 1.00 98.25 136 THR A O 1
ATOM 1060 N N . THR A 1 137 ? 15.127 -7.644 -2.761 1.00 97.75 137 THR A N 1
ATOM 1061 C CA . THR A 1 137 ? 13.734 -7.276 -2.471 1.00 97.75 137 THR A CA 1
ATOM 1062 C C . THR A 1 137 ? 12.765 -8.256 -3.135 1.00 97.75 137 THR A C 1
ATOM 1064 O O . THR A 1 137 ? 13.141 -9.370 -3.512 1.00 97.75 137 THR A O 1
ATOM 1067 N N . TYR A 1 138 ? 11.494 -7.877 -3.248 1.00 97.56 138 TYR A N 1
ATOM 1068 C CA . TYR A 1 138 ? 10.476 -8.613 -3.980 1.00 97.56 138 TYR A CA 1
ATOM 1069 C C . TYR A 1 138 ? 9.684 -7.713 -4.933 1.00 97.56 138 TYR A C 1
ATOM 1071 O O . TYR A 1 138 ? 9.431 -6.542 -4.644 1.00 97.56 138 TYR A O 1
ATOM 1079 N N . SER A 1 139 ? 9.210 -8.302 -6.031 1.00 97.62 139 SER A N 1
ATOM 1080 C CA . SER A 1 139 ? 8.066 -7.802 -6.795 1.00 97.62 139 SER A CA 1
ATOM 1081 C C . SER A 1 139 ? 6.808 -8.609 -6.489 1.00 97.62 139 SER A C 1
ATOM 1083 O O . SER A 1 139 ? 6.867 -9.729 -5.972 1.00 97.62 139 SER A O 1
ATOM 1085 N N . VAL A 1 140 ? 5.658 -8.019 -6.802 1.00 96.94 140 VAL A N 1
ATOM 1086 C CA . VAL A 1 140 ? 4.324 -8.581 -6.613 1.00 96.94 140 VAL A CA 1
ATOM 1087 C C . VAL A 1 140 ? 3.606 -8.576 -7.956 1.00 96.94 140 VAL A C 1
ATOM 1089 O O . VAL A 1 140 ? 3.593 -7.555 -8.635 1.00 96.94 140 VAL A O 1
ATOM 1092 N N . GLU A 1 141 ? 2.951 -9.676 -8.324 1.00 95.81 141 GLU A N 1
ATOM 1093 C CA . GLU A 1 141 ? 1.943 -9.668 -9.390 1.00 95.81 141 GLU A CA 1
ATOM 1094 C C . GLU A 1 141 ? 0.647 -9.069 -8.814 1.00 95.81 141 GLU A C 1
ATOM 1096 O O . GLU A 1 141 ? -0.057 -9.751 -8.059 1.00 95.81 141 GLU A O 1
ATOM 1101 N N . PRO A 1 142 ? 0.318 -7.792 -9.095 1.00 95.25 142 PRO A N 1
ATOM 1102 C CA . PRO A 1 142 ? -0.669 -7.068 -8.302 1.00 95.25 142 PRO A CA 1
ATOM 1103 C C . PRO A 1 142 ? -2.066 -7.663 -8.428 1.00 95.25 142 PRO A C 1
ATOM 1105 O O . PRO A 1 142 ? -2.757 -7.802 -7.420 1.00 95.25 142 PRO A O 1
ATOM 1108 N N . ALA A 1 143 ? -2.470 -8.037 -9.648 1.00 93.31 143 ALA A N 1
ATOM 1109 C CA . ALA A 1 143 ? -3.791 -8.596 -9.920 1.00 93.31 143 ALA A CA 1
ATOM 1110 C C . ALA A 1 143 ? -3.982 -9.957 -9.236 1.00 93.31 143 ALA A C 1
ATOM 1112 O O . ALA A 1 143 ? -5.035 -10.212 -8.649 1.00 93.31 143 ALA A O 1
ATOM 1113 N N . LEU A 1 144 ? -2.951 -10.807 -9.255 1.00 95.56 144 LEU A N 1
ATOM 1114 C CA . LEU A 1 144 ? -2.970 -12.090 -8.556 1.00 95.56 144 LEU A CA 1
ATOM 1115 C C . LEU A 1 144 ? -2.997 -11.885 -7.038 1.00 95.56 144 LEU A C 1
ATOM 1117 O O . LEU A 1 144 ? -3.801 -12.504 -6.345 1.00 95.56 144 LEU A O 1
ATOM 1121 N N . TYR A 1 145 ? -2.180 -10.967 -6.521 1.00 98.00 145 TYR A N 1
ATOM 1122 C CA . TYR A 1 145 ? -2.080 -10.725 -5.087 1.00 98.00 145 TYR A CA 1
ATOM 1123 C C . TYR A 1 145 ? -3.368 -10.160 -4.480 1.00 98.00 145 TYR A C 1
ATOM 1125 O O . TYR A 1 145 ? -3.793 -10.622 -3.422 1.00 98.00 145 TYR A O 1
ATOM 1133 N N . VAL A 1 146 ? -4.050 -9.209 -5.132 1.00 97.62 146 VAL A N 1
ATOM 1134 C CA . VAL A 1 146 ? -5.339 -8.721 -4.602 1.00 97.62 146 VAL A CA 1
ATOM 1135 C C . VAL A 1 146 ? -6.429 -9.796 -4.640 1.00 97.62 146 VAL A C 1
ATOM 1137 O O . VAL A 1 146 ? -7.251 -9.850 -3.726 1.00 97.62 146 VAL A O 1
ATOM 1140 N N . ASN A 1 147 ? -6.402 -10.703 -5.623 1.00 97.00 147 ASN A N 1
ATOM 1141 C CA . ASN A 1 147 ? -7.288 -11.869 -5.655 1.00 97.00 147 ASN A CA 1
ATOM 1142 C C . ASN A 1 147 ? -6.938 -12.890 -4.561 1.00 97.00 147 ASN A C 1
ATOM 1144 O O . ASN A 1 147 ? -7.841 -13.438 -3.925 1.00 97.00 147 ASN A O 1
ATOM 1148 N N . TYR A 1 148 ? -5.650 -13.093 -4.268 1.00 98.00 148 TYR A N 1
ATOM 1149 C CA . TYR A 1 148 ? -5.201 -13.880 -3.118 1.00 98.00 148 TYR A CA 1
ATOM 1150 C C . TYR A 1 148 ? -5.736 -13.291 -1.805 1.00 98.00 148 TYR A C 1
ATOM 1152 O O . TYR A 1 148 ? -6.354 -14.009 -1.019 1.00 98.00 148 TYR A O 1
ATOM 1160 N N . LEU A 1 149 ? -5.581 -11.980 -1.583 1.00 98.56 149 LEU A N 1
ATOM 1161 C CA . LEU A 1 149 ? -6.089 -11.317 -0.378 1.00 98.56 149 LEU A CA 1
ATOM 1162 C C . LEU A 1 149 ? -7.611 -11.453 -0.245 1.00 98.56 149 LEU A C 1
ATOM 1164 O O . LEU A 1 149 ? -8.102 -11.772 0.837 1.00 98.56 149 LEU A O 1
ATOM 1168 N N . LEU A 1 150 ? -8.354 -11.253 -1.337 1.00 98.38 150 LEU A N 1
ATOM 1169 C CA . LEU A 1 150 ? -9.804 -11.445 -1.367 1.00 98.38 150 LEU A CA 1
ATOM 1170 C C . LEU A 1 150 ? -10.191 -12.884 -1.008 1.00 98.38 150 LEU A C 1
ATOM 1172 O O . LEU A 1 150 ? -11.044 -13.095 -0.150 1.00 98.38 150 LEU A O 1
ATOM 1176 N N . SER A 1 151 ? -9.530 -13.868 -1.616 1.00 97.94 151 SER A N 1
ATOM 1177 C CA . SER A 1 151 ? -9.794 -15.288 -1.364 1.00 97.94 151 SER A CA 1
ATOM 1178 C C . SER A 1 151 ? -9.534 -15.653 0.097 1.00 97.94 151 SER A C 1
ATOM 1180 O O . SER A 1 151 ? -10.354 -16.314 0.730 1.00 97.94 151 SER A O 1
ATOM 1182 N N . ARG A 1 152 ? -8.431 -15.159 0.679 1.00 98.19 152 ARG A N 1
ATOM 1183 C CA . ARG A 1 152 ? -8.131 -15.336 2.108 1.00 98.19 152 ARG A CA 1
ATOM 1184 C C . ARG A 1 152 ? -9.167 -14.662 3.002 1.00 98.19 152 ARG A C 1
ATOM 1186 O O . ARG A 1 152 ? -9.547 -15.240 4.015 1.00 98.19 152 ARG A O 1
ATOM 1193 N N . PHE A 1 153 ? -9.614 -13.462 2.640 1.00 98.62 153 PHE A N 1
ATOM 1194 C CA . PHE A 1 153 ? -10.609 -12.715 3.406 1.00 98.62 153 PHE A CA 1
ATOM 1195 C C . PHE A 1 153 ? -11.943 -13.468 3.472 1.00 98.62 153 PHE A C 1
ATOM 1197 O O . PHE A 1 153 ? -12.499 -13.637 4.560 1.00 98.62 153 PHE A O 1
ATOM 1204 N N . LEU A 1 154 ? -12.410 -13.977 2.329 1.00 98.12 154 LEU A N 1
ATOM 1205 C CA . LEU A 1 154 ? -13.626 -14.785 2.227 1.00 98.12 154 LEU A CA 1
ATOM 1206 C C . LEU A 1 154 ? -13.488 -16.119 2.978 1.00 98.12 154 LEU A C 1
ATOM 1208 O O . LEU A 1 154 ? -14.360 -16.463 3.771 1.00 98.12 154 LEU A O 1
ATOM 1212 N N . ALA A 1 155 ? -12.369 -16.832 2.806 1.00 97.69 155 ALA A N 1
ATOM 1213 C CA . ALA A 1 155 ? -12.110 -18.104 3.492 1.00 97.69 155 ALA A CA 1
ATOM 1214 C C . ALA A 1 155 ? -12.089 -17.971 5.027 1.00 97.69 155 ALA A C 1
ATOM 1216 O O . ALA A 1 155 ? -12.449 -18.905 5.738 1.00 97.69 155 ALA A O 1
ATOM 1217 N N . ASN A 1 156 ? -11.717 -16.797 5.543 1.00 97.06 156 ASN A N 1
ATOM 1218 C CA . ASN A 1 156 ? -11.747 -16.482 6.972 1.00 97.06 156 ASN A CA 1
ATOM 1219 C C . ASN A 1 156 ? -13.139 -16.021 7.470 1.00 97.06 156 ASN A C 1
ATOM 1221 O O . ASN A 1 156 ? -13.248 -15.505 8.583 1.00 97.06 156 ASN A O 1
ATOM 1225 N N . GLY A 1 157 ? -14.195 -16.154 6.658 1.00 95.94 157 GLY A N 1
ATOM 1226 C CA . GLY A 1 157 ? -15.568 -15.763 7.005 1.00 95.94 157 GLY A CA 1
ATOM 1227 C C . GLY A 1 157 ? -15.886 -14.281 6.781 1.00 95.94 157 GLY A C 1
ATOM 1228 O O . GLY A 1 157 ? -16.847 -13.759 7.341 1.00 95.94 157 GLY A O 1
ATOM 1229 N N . GLY A 1 158 ? -15.063 -13.574 6.004 1.00 97.19 158 GLY A N 1
ATOM 1230 C CA . GLY A 1 158 ? -15.310 -12.185 5.624 1.00 97.19 158 GLY A CA 1
ATOM 1231 C C . GLY A 1 158 ? -16.424 -12.077 4.592 1.00 97.19 158 GLY A C 1
ATOM 1232 O O . GLY A 1 158 ? -16.579 -12.953 3.746 1.00 97.19 158 GLY A O 1
ATOM 1233 N N . THR A 1 159 ? -17.190 -10.989 4.636 1.00 96.31 159 THR A N 1
ATOM 1234 C CA . THR A 1 159 ? -18.261 -10.730 3.660 1.00 96.31 159 THR A CA 1
ATOM 1235 C C . THR A 1 159 ? -17.857 -9.607 2.715 1.00 96.31 159 THR A C 1
ATOM 1237 O O . THR A 1 159 ? -17.391 -8.561 3.161 1.00 96.31 159 THR A O 1
ATOM 1240 N N . VAL A 1 160 ? -18.042 -9.796 1.409 1.00 97.44 160 VAL A N 1
ATOM 1241 C CA . VAL A 1 160 ? -17.843 -8.741 0.407 1.00 97.44 160 VAL A CA 1
ATOM 1242 C C . VAL A 1 160 ? -19.172 -8.420 -0.250 1.00 97.44 160 VAL A C 1
ATOM 1244 O O . VAL A 1 160 ? -19.860 -9.312 -0.736 1.00 97.44 160 VAL A O 1
ATOM 1247 N N . VAL A 1 161 ? -19.512 -7.137 -0.281 1.00 96.56 161 VAL A N 1
ATOM 1248 C CA . VAL A 1 161 ? -20.721 -6.620 -0.912 1.00 96.56 161 VAL A CA 1
ATOM 1249 C C . VAL A 1 161 ? -20.325 -5.645 -2.007 1.00 96.56 161 VAL A C 1
ATOM 1251 O O . VAL A 1 161 ? -19.566 -4.698 -1.780 1.00 96.56 161 VAL A O 1
ATOM 1254 N N . ARG A 1 162 ? -20.852 -5.864 -3.213 1.00 96.25 162 ARG A N 1
ATOM 1255 C CA . ARG A 1 162 ? -20.727 -4.875 -4.278 1.00 96.25 162 ARG A CA 1
ATOM 1256 C C . ARG A 1 162 ? -21.664 -3.712 -3.978 1.00 96.25 162 ARG A C 1
ATOM 1258 O O . ARG A 1 162 ? -22.866 -3.911 -3.858 1.00 96.25 162 ARG A O 1
ATOM 1265 N N . GLY A 1 163 ? -21.116 -2.509 -3.875 1.00 95.88 163 GLY A N 1
ATOM 1266 C CA . GLY A 1 163 ? -21.898 -1.320 -3.553 1.00 95.88 163 GLY A CA 1
ATOM 1267 C C . GLY A 1 163 ? -21.167 -0.032 -3.903 1.00 95.88 163 GLY A C 1
ATOM 1268 O O . GLY A 1 163 ? -19.976 0.115 -3.626 1.00 95.88 163 GLY A O 1
ATOM 1269 N N . ASP A 1 164 ? -21.893 0.901 -4.512 1.00 95.50 164 ASP A N 1
ATOM 1270 C CA . ASP A 1 164 ? -21.417 2.247 -4.825 1.00 95.50 164 ASP A CA 1
ATOM 1271 C C . ASP A 1 164 ? -21.884 3.216 -3.729 1.00 95.50 164 ASP A C 1
ATOM 1273 O O . ASP A 1 164 ? -22.997 3.743 -3.755 1.00 95.50 164 ASP A O 1
ATOM 1277 N N . VAL A 1 165 ? -21.040 3.375 -2.706 1.00 97.62 165 VAL A N 1
ATOM 1278 C CA . VAL A 1 165 ? -21.325 4.219 -1.541 1.00 97.62 165 VAL A CA 1
ATOM 1279 C C . VAL A 1 165 ? -21.172 5.688 -1.930 1.00 97.62 165 VAL A C 1
ATOM 1281 O O . VAL A 1 165 ? -20.075 6.148 -2.237 1.00 97.62 165 VAL A O 1
ATOM 1284 N N . LYS A 1 166 ? -22.271 6.439 -1.872 1.00 97.31 166 LYS A N 1
ATOM 1285 C CA . LYS A 1 166 ? -22.320 7.880 -2.149 1.00 97.31 166 LYS A CA 1
ATOM 1286 C C . LYS A 1 166 ? -22.035 8.726 -0.916 1.00 97.31 166 LYS A C 1
ATOM 1288 O O . LYS A 1 166 ? -21.449 9.794 -1.049 1.00 97.31 166 LYS A O 1
ATOM 1293 N N . HIS A 1 167 ? -22.404 8.252 0.272 1.00 97.56 167 HIS A N 1
ATOM 1294 C CA . HIS A 1 167 ? -22.156 8.942 1.539 1.00 97.56 167 HIS A CA 1
ATOM 1295 C C . HIS A 1 167 ? -21.890 7.937 2.666 1.00 97.56 167 HIS A C 1
ATOM 1297 O O . HIS A 1 167 ? -22.555 6.903 2.736 1.00 97.56 167 HIS A O 1
ATOM 1303 N N . ILE A 1 168 ? -20.971 8.239 3.590 1.00 96.94 168 ILE A N 1
ATOM 1304 C CA . ILE A 1 168 ? -20.627 7.334 4.708 1.00 96.94 168 ILE A CA 1
ATOM 1305 C C . ILE A 1 168 ? -21.841 6.956 5.574 1.00 96.94 168 ILE A C 1
ATOM 1307 O O . ILE A 1 168 ? -21.934 5.818 6.025 1.00 96.94 168 ILE A O 1
ATOM 1311 N N . ASN A 1 169 ? -22.809 7.863 5.739 1.00 95.38 169 ASN A N 1
ATOM 1312 C CA . ASN A 1 169 ? -24.055 7.597 6.473 1.00 95.38 169 ASN A CA 1
ATOM 1313 C C . ASN A 1 169 ? -24.865 6.420 5.919 1.00 95.38 169 ASN A C 1
ATOM 1315 O O . ASN A 1 169 ? -25.485 5.720 6.709 1.00 95.38 169 ASN A O 1
ATOM 1319 N N . GLN A 1 170 ? -24.803 6.129 4.613 1.00 95.38 170 GLN A N 1
ATOM 1320 C CA . GLN A 1 170 ? -25.458 4.937 4.052 1.00 95.38 170 GLN A CA 1
ATOM 1321 C C . GLN A 1 170 ? -24.966 3.657 4.740 1.00 95.38 170 GLN A C 1
ATOM 1323 O O . GLN A 1 170 ? -25.734 2.732 4.978 1.00 95.38 170 GLN A O 1
ATOM 1328 N N . VAL A 1 171 ? -23.685 3.629 5.106 1.00 96.25 171 VAL A N 1
ATOM 1329 C CA . VAL A 1 171 ? -23.047 2.499 5.784 1.00 96.25 171 VAL A CA 1
ATOM 1330 C C . VAL A 1 171 ? -23.252 2.575 7.293 1.00 96.25 171 VAL A C 1
ATOM 1332 O O . VAL A 1 171 ? -23.507 1.555 7.919 1.00 96.25 171 VAL A O 1
ATOM 1335 N N . ILE A 1 172 ? -23.153 3.768 7.884 1.00 94.81 172 ILE A N 1
ATOM 1336 C CA . ILE A 1 172 ? -23.310 3.960 9.335 1.00 94.81 172 ILE A CA 1
ATOM 1337 C C . ILE A 1 172 ? -24.735 3.607 9.784 1.00 94.81 172 ILE A C 1
ATOM 1339 O O . ILE A 1 172 ? -24.908 2.927 10.791 1.00 94.81 172 ILE A O 1
ATOM 1343 N N . GLU A 1 173 ? -25.742 4.058 9.036 1.00 91.88 173 GLU A N 1
ATOM 1344 C CA . GLU A 1 173 ? -27.158 3.878 9.368 1.00 91.88 173 GLU A CA 1
ATOM 1345 C C . GLU A 1 173 ? -27.719 2.573 8.794 1.00 91.88 173 GLU A C 1
ATOM 1347 O O . GLU A 1 173 ? -28.510 1.896 9.446 1.00 91.88 173 GLU A O 1
ATOM 1352 N N . GLY A 1 174 ? -27.311 2.216 7.572 1.00 91.25 174 GLY A N 1
ATOM 1353 C CA . GLY A 1 174 ? -27.863 1.081 6.834 1.00 91.25 174 GLY A CA 1
ATOM 1354 C C . GLY A 1 174 ? -27.047 -0.208 6.919 1.00 91.25 174 GLY A C 1
ATOM 1355 O O . GLY A 1 174 ? -27.559 -1.272 6.570 1.00 91.25 174 GLY A O 1
ATOM 1356 N N . GLY A 1 175 ? -25.793 -0.151 7.369 1.00 93.62 175 GLY A N 1
ATOM 1357 C CA . GLY A 1 175 ? -24.885 -1.295 7.343 1.00 93.62 175 GLY A CA 1
ATOM 1358 C C . GLY A 1 175 ? -24.662 -1.849 5.933 1.00 93.62 175 GLY A C 1
ATOM 1359 O O . GLY A 1 175 ? -24.824 -1.159 4.926 1.00 93.62 175 GLY A O 1
ATOM 1360 N N . VAL A 1 176 ? -24.269 -3.121 5.855 1.00 94.38 176 VAL A N 1
ATOM 1361 C CA . VAL A 1 176 ? -24.066 -3.805 4.567 1.00 94.38 176 VAL A CA 1
ATOM 1362 C C . VAL A 1 176 ? -25.378 -4.211 3.890 1.00 94.38 176 VAL A C 1
ATOM 1364 O O . VAL A 1 176 ? -25.422 -4.289 2.663 1.00 94.38 176 VAL A O 1
ATOM 1367 N N . ASP A 1 177 ? -26.451 -4.411 4.664 1.00 94.50 177 ASP A N 1
ATOM 1368 C CA . ASP A 1 177 ? -27.745 -4.881 4.153 1.00 94.50 177 ASP A CA 1
ATOM 1369 C C . ASP A 1 177 ? -28.445 -3.856 3.261 1.00 94.50 177 ASP A C 1
ATOM 1371 O O . ASP A 1 177 ? -29.214 -4.230 2.374 1.00 94.50 177 ASP A O 1
ATOM 1375 N N . LEU A 1 178 ? -28.108 -2.571 3.399 1.00 94.12 178 LEU A N 1
ATOM 1376 C CA . LEU A 1 178 ? -28.603 -1.539 2.494 1.00 94.12 178 LEU A CA 1
ATOM 1377 C C . LEU A 1 178 ? -28.227 -1.832 1.030 1.00 94.12 178 LEU A C 1
ATOM 1379 O O . LEU A 1 178 ? -28.996 -1.524 0.125 1.00 94.12 178 LEU A O 1
ATOM 1383 N N . PHE A 1 179 ? -27.075 -2.466 0.800 1.00 94.38 179 PHE A N 1
ATOM 1384 C CA . PHE A 1 179 ? -26.555 -2.775 -0.535 1.00 94.38 179 PHE A CA 1
ATOM 1385 C C . PHE A 1 179 ? -26.883 -4.200 -1.005 1.00 94.38 179 PHE A C 1
ATOM 1387 O O . PHE A 1 179 ? -26.651 -4.518 -2.167 1.00 94.38 179 PHE A O 1
ATOM 1394 N N . THR A 1 180 ? -27.415 -5.062 -0.132 1.00 93.19 180 THR A N 1
ATOM 1395 C CA . THR A 1 180 ? -27.794 -6.444 -0.485 1.00 93.19 180 THR A CA 1
ATOM 1396 C C . THR A 1 180 ? -29.306 -6.668 -0.488 1.00 93.19 180 THR A C 1
ATOM 1398 O O . THR A 1 180 ? -29.805 -7.415 -1.322 1.00 93.19 180 THR A O 1
ATOM 1401 N N . ARG A 1 181 ? -30.038 -6.026 0.429 1.00 91.75 181 ARG A N 1
ATOM 1402 C CA . ARG A 1 181 ? -31.488 -6.181 0.647 1.00 91.75 181 ARG A CA 1
ATOM 1403 C C . ARG A 1 181 ? -32.278 -4.894 0.413 1.00 91.75 181 ARG A C 1
ATOM 1405 O O . ARG A 1 181 ? -33.501 -4.943 0.370 1.00 91.75 181 ARG A O 1
ATOM 1412 N N . GLY A 1 182 ? -31.606 -3.747 0.302 1.00 90.31 182 GLY A N 1
ATOM 1413 C CA . GLY A 1 182 ? -32.264 -2.441 0.186 1.00 90.31 182 GLY A CA 1
ATOM 1414 C C . GLY A 1 182 ? -32.871 -1.932 1.499 1.00 90.31 182 GLY A C 1
ATOM 1415 O O . GLY A 1 182 ? -33.614 -0.955 1.493 1.00 90.31 182 GLY A O 1
ATOM 1416 N N . THR A 1 183 ? -32.556 -2.571 2.629 1.00 91.25 183 THR A N 1
ATOM 1417 C CA . THR A 1 183 ? -33.055 -2.212 3.965 1.00 91.25 183 THR A CA 1
ATOM 1418 C C . THR A 1 183 ? -31.901 -2.100 4.950 1.00 91.25 183 THR A C 1
ATOM 1420 O O . THR A 1 183 ? -30.902 -2.801 4.809 1.00 91.25 183 THR A O 1
ATOM 1423 N N . ALA A 1 184 ? -32.044 -1.261 5.977 1.00 88.81 184 ALA A N 1
ATOM 1424 C CA . ALA A 1 184 ? -31.021 -1.120 7.007 1.00 88.81 184 ALA A CA 1
ATOM 1425 C C . ALA A 1 184 ? -30.765 -2.441 7.755 1.00 88.81 184 ALA A C 1
ATOM 1427 O O . ALA A 1 184 ? -31.702 -3.173 8.086 1.00 88.81 184 ALA A O 1
ATOM 1428 N N . ALA A 1 185 ? -29.494 -2.727 8.034 1.00 87.88 185 ALA A N 1
ATOM 1429 C CA . ALA A 1 185 ? -29.078 -3.891 8.798 1.00 87.88 185 ALA A CA 1
ATOM 1430 C C . ALA A 1 185 ? -29.609 -3.817 10.235 1.00 87.88 185 ALA A C 1
ATOM 1432 O O . ALA A 1 185 ? -29.536 -2.781 10.896 1.00 87.88 185 ALA A O 1
ATOM 1433 N N . MET A 1 186 ? -30.081 -4.951 10.755 1.00 85.56 186 MET A N 1
ATOM 1434 C CA . MET A 1 186 ? -30.507 -5.058 12.158 1.00 85.56 186 MET A CA 1
ATOM 1435 C C . MET A 1 186 ? -29.331 -4.943 13.132 1.00 85.56 186 MET A C 1
ATOM 1437 O O . MET A 1 186 ? -29.504 -4.577 14.295 1.00 85.56 186 MET A O 1
ATOM 1441 N N . THR A 1 187 ? -28.131 -5.298 12.672 1.00 86.75 187 THR A N 1
ATOM 1442 C CA . THR A 1 187 ? -26.913 -5.244 13.472 1.00 86.75 187 THR A CA 1
ATOM 1443 C C . THR A 1 187 ? -26.199 -3.909 13.244 1.00 86.75 187 THR A C 1
ATOM 1445 O O . THR A 1 187 ? -25.881 -3.590 12.097 1.00 86.75 187 THR A O 1
ATOM 1448 N N . PRO A 1 188 ? -25.913 -3.132 14.306 1.00 90.44 188 PRO A N 1
ATOM 1449 C CA . PRO A 1 188 ? -25.255 -1.842 14.162 1.00 90.44 188 PRO A CA 1
ATOM 1450 C C . PRO A 1 188 ? -23.806 -1.998 13.693 1.00 90.44 188 PRO A C 1
ATOM 1452 O O . PRO A 1 188 ? -23.115 -2.961 14.040 1.00 90.44 188 PRO A O 1
ATOM 1455 N N . VAL A 1 189 ? -23.338 -1.007 12.935 1.00 94.44 189 VAL A N 1
ATOM 1456 C CA . VAL A 1 189 ? -21.930 -0.877 12.556 1.00 94.44 189 VAL A CA 1
ATOM 1457 C C . VAL A 1 189 ? -21.160 -0.245 13.712 1.00 94.44 189 VAL A C 1
ATOM 1459 O O . VAL A 1 189 ? -21.467 0.863 14.139 1.00 94.44 189 VAL A O 1
ATOM 1462 N N . ASP A 1 190 ? -20.132 -0.934 14.203 1.00 95.06 190 ASP A N 1
ATOM 1463 C CA . ASP A 1 190 ? -19.288 -0.471 15.307 1.00 95.06 190 ASP A CA 1
ATOM 1464 C C . ASP A 1 190 ? -18.102 0.376 14.836 1.00 95.06 190 ASP A C 1
ATOM 1466 O O . ASP A 1 190 ? -17.501 1.079 15.646 1.00 95.06 190 ASP A O 1
ATOM 1470 N N . ALA A 1 191 ? -17.714 0.288 13.560 1.00 96.75 191 ALA A N 1
ATOM 1471 C CA . ALA A 1 191 ? -16.657 1.102 12.964 1.00 96.75 191 ALA A CA 1
ATOM 1472 C C . ALA A 1 191 ? -16.725 1.114 11.433 1.00 96.75 191 ALA A C 1
ATOM 1474 O O . ALA A 1 191 ? -17.100 0.118 10.811 1.00 96.75 191 ALA A O 1
ATOM 1475 N N . VAL A 1 192 ? -16.244 2.200 10.827 1.00 98.38 192 VAL A N 1
ATOM 1476 C CA . VAL A 1 192 ? -16.046 2.297 9.375 1.00 98.38 192 VAL A CA 1
ATOM 1477 C C . VAL A 1 192 ? -14.588 2.628 9.072 1.00 98.38 192 VAL A C 1
ATOM 1479 O O . VAL A 1 192 ? -14.014 3.538 9.671 1.00 98.38 192 VAL A O 1
ATOM 1482 N N . VAL A 1 193 ? -13.980 1.911 8.126 1.00 98.81 193 VAL A N 1
ATOM 1483 C CA . VAL A 1 193 ? -12.640 2.219 7.611 1.00 98.81 193 VAL A CA 1
ATOM 1484 C C . VAL A 1 193 ? -12.733 2.627 6.145 1.00 98.81 193 VAL A C 1
ATOM 1486 O O . VAL A 1 193 ? -13.158 1.846 5.301 1.00 98.81 193 VAL A O 1
ATOM 1489 N N . VAL A 1 194 ? -12.318 3.848 5.826 1.00 98.75 194 VAL A N 1
ATOM 1490 C CA . VAL A 1 194 ? -12.364 4.419 4.479 1.00 98.75 194 VAL A CA 1
ATOM 1491 C C . VAL A 1 194 ? -11.068 4.096 3.736 1.00 98.75 194 VAL A C 1
ATOM 1493 O O . VAL A 1 194 ? -10.034 4.720 3.974 1.00 98.75 194 VAL A O 1
ATOM 1496 N N . CYS A 1 195 ? -11.136 3.158 2.793 1.00 98.62 195 CYS A N 1
ATOM 1497 C CA . CYS A 1 195 ? -10.055 2.768 1.880 1.00 98.62 195 CYS A CA 1
ATOM 1498 C C . CYS A 1 195 ? -10.421 3.061 0.410 1.00 98.62 195 CYS A C 1
ATOM 1500 O O . CYS A 1 195 ? -10.057 2.316 -0.500 1.00 98.62 195 CYS A O 1
ATOM 1502 N N . ALA A 1 196 ? -11.140 4.162 0.170 1.00 97.19 196 ALA A N 1
ATOM 1503 C CA . ALA A 1 196 ? -11.771 4.482 -1.114 1.00 97.19 196 ALA A CA 1
ATOM 1504 C C . ALA A 1 196 ? -10.809 4.977 -2.219 1.00 97.19 196 ALA A C 1
ATOM 1506 O O . ALA A 1 196 ? -11.254 5.295 -3.321 1.00 97.19 196 ALA A O 1
ATOM 1507 N N . GLY A 1 197 ? -9.501 5.073 -1.953 1.00 97.00 197 GLY A N 1
ATOM 1508 C CA . GLY A 1 197 ? -8.521 5.550 -2.935 1.00 97.00 197 GLY A CA 1
ATOM 1509 C C . GLY A 1 197 ? -8.872 6.942 -3.475 1.00 97.00 197 GLY A C 1
ATOM 1510 O O . GLY A 1 197 ? -9.101 7.863 -2.692 1.00 97.00 197 GLY A O 1
ATOM 1511 N N . VAL A 1 198 ? -8.930 7.090 -4.805 1.00 97.06 198 VAL A N 1
ATOM 1512 C CA . VAL A 1 198 ? -9.325 8.347 -5.474 1.00 97.06 198 VAL A CA 1
ATOM 1513 C C . VAL A 1 198 ? -10.776 8.737 -5.173 1.00 97.06 198 VAL A C 1
ATOM 1515 O O . VAL A 1 198 ? -11.097 9.924 -5.147 1.00 97.06 198 VAL A O 1
ATOM 1518 N N . GLY A 1 199 ? -11.638 7.764 -4.857 1.00 97.44 199 GLY A N 1
ATOM 1519 C CA . GLY A 1 199 ? -13.043 7.990 -4.512 1.00 97.44 199 GLY A CA 1
ATOM 1520 C C . GLY A 1 199 ? -13.245 8.782 -3.217 1.00 97.44 199 GLY A C 1
ATOM 1521 O O . GLY A 1 199 ? -14.292 9.394 -3.032 1.00 97.44 199 GLY A O 1
ATOM 1522 N N . ALA A 1 200 ? -12.233 8.868 -2.344 1.00 98.06 200 ALA A N 1
ATOM 1523 C CA . ALA A 1 200 ? -12.303 9.699 -1.139 1.00 98.06 200 ALA A CA 1
ATOM 1524 C C . ALA A 1 200 ? -12.501 11.201 -1.443 1.00 98.06 200 ALA A C 1
ATOM 1526 O O . ALA A 1 200 ? -12.976 11.940 -0.582 1.00 98.06 200 ALA A O 1
ATOM 1527 N N . ARG A 1 201 ? -12.185 11.651 -2.669 1.00 98.00 201 ARG A N 1
ATOM 1528 C CA . ARG A 1 201 ? -12.404 13.033 -3.135 1.00 98.00 201 ARG A CA 1
ATOM 1529 C C . ARG A 1 201 ? -13.887 13.424 -3.191 1.00 98.00 201 ARG A C 1
ATOM 1531 O O . ARG A 1 201 ? -14.228 14.598 -3.013 1.00 98.00 201 ARG A O 1
ATOM 1538 N N . THR A 1 202 ? -14.755 12.459 -3.494 1.00 97.62 202 THR A N 1
ATOM 1539 C CA . THR A 1 202 ? -16.182 12.675 -3.789 1.00 97.62 202 THR A CA 1
ATOM 1540 C C . THR A 1 202 ? -17.124 11.887 -2.883 1.00 97.62 202 THR A C 1
ATOM 1542 O O . THR A 1 202 ? -18.316 12.170 -2.886 1.00 97.62 202 THR A O 1
ATOM 1545 N N . LEU A 1 203 ? -16.617 10.938 -2.088 1.00 98.38 203 LEU A N 1
ATOM 1546 C CA . LEU A 1 203 ? -17.403 10.217 -1.088 1.00 98.38 203 LEU A CA 1
ATOM 1547 C C . LEU A 1 203 ? -17.971 11.196 -0.049 1.00 98.38 203 LEU A C 1
ATOM 1549 O O . LEU A 1 203 ? -17.209 11.813 0.697 1.00 98.38 203 LEU A O 1
ATOM 1553 N N . GLY A 1 204 ? -19.297 11.314 0.014 1.00 98.19 204 GLY A N 1
ATOM 1554 C CA . GLY A 1 204 ? -19.998 12.209 0.931 1.00 98.19 204 GLY A CA 1
ATOM 1555 C C . GLY A 1 204 ? -19.663 11.927 2.398 1.00 98.19 204 GLY A C 1
ATOM 1556 O O . GLY A 1 204 ? -19.579 10.766 2.817 1.00 98.19 204 GLY A O 1
ATOM 1557 N N . GLY A 1 205 ? -19.430 12.993 3.166 1.00 95.62 205 GLY A N 1
ATOM 1558 C CA . GLY A 1 205 ? -18.939 12.923 4.546 1.00 95.62 205 GLY A CA 1
ATOM 1559 C C . GLY A 1 205 ? -17.424 12.703 4.665 1.00 95.62 205 GLY A C 1
ATOM 1560 O O . GLY A 1 205 ? -16.899 12.687 5.777 1.00 95.62 205 GLY A O 1
ATOM 1561 N N . VAL A 1 206 ? -16.711 12.560 3.539 1.00 97.94 206 VAL A N 1
ATOM 1562 C CA . VAL A 1 206 ? -15.239 12.565 3.467 1.00 97.94 206 VAL A CA 1
ATOM 1563 C C . VAL A 1 206 ? -14.749 13.721 2.595 1.00 97.94 206 VAL A C 1
ATOM 1565 O O . VAL A 1 206 ? -13.989 14.555 3.078 1.00 97.94 206 VAL A O 1
ATOM 1568 N N . GLU A 1 207 ? -15.186 13.761 1.331 1.00 98.00 207 GLU A N 1
ATOM 1569 C CA . GLU A 1 207 ? -15.029 14.868 0.368 1.00 98.00 207 GLU A CA 1
ATOM 1570 C C . GLU A 1 207 ? -13.637 15.528 0.339 1.00 98.00 207 GLU A C 1
ATOM 1572 O O . GLU A 1 207 ? -13.496 16.746 0.211 1.00 98.00 207 GLU A O 1
ATOM 1577 N N . ASP A 1 208 ? -12.584 14.717 0.445 1.00 98.31 208 ASP A N 1
ATOM 1578 C CA . ASP A 1 208 ? -11.220 15.193 0.652 1.00 98.31 208 ASP A CA 1
ATOM 1579 C C . ASP A 1 208 ? -10.632 15.774 -0.642 1.00 98.31 208 ASP A C 1
ATOM 1581 O O . ASP A 1 208 ? -10.070 15.058 -1.474 1.00 98.31 208 ASP A O 1
ATOM 1585 N N . LYS A 1 209 ? -10.769 17.092 -0.830 1.00 97.94 209 LYS A N 1
ATOM 1586 C CA . LYS A 1 209 ? -10.337 17.797 -2.053 1.00 97.94 209 LYS A CA 1
ATOM 1587 C C . LYS A 1 209 ? -8.825 17.788 -2.275 1.00 97.94 209 LYS A C 1
ATOM 1589 O O . LYS A 1 209 ? -8.398 18.032 -3.402 1.00 97.94 209 LYS A O 1
ATOM 1594 N N . ALA A 1 210 ? -8.043 17.440 -1.252 1.00 98.00 210 ALA A N 1
ATOM 1595 C CA . ALA A 1 210 ? -6.609 17.214 -1.385 1.00 98.00 210 ALA A CA 1
ATOM 1596 C C . ALA A 1 210 ? -6.292 15.931 -2.170 1.00 98.00 210 ALA A C 1
ATOM 1598 O O . ALA A 1 210 ? -5.157 15.763 -2.600 1.00 98.00 210 ALA A O 1
ATOM 1599 N N . VAL A 1 211 ? -7.244 15.004 -2.340 1.00 98.44 211 VAL A N 1
ATOM 1600 C CA . VAL A 1 211 ? -7.051 13.772 -3.121 1.00 98.44 211 VAL A CA 1
ATOM 1601 C C . VAL A 1 211 ? -7.142 14.073 -4.612 1.00 98.44 211 VAL A C 1
ATOM 1603 O O . VAL A 1 211 ? -8.141 14.624 -5.070 1.00 98.44 211 VAL A O 1
ATOM 1606 N N . TYR A 1 212 ? -6.140 13.657 -5.381 1.00 97.56 212 TYR A N 1
ATOM 1607 C CA . TYR A 1 212 ? -6.083 13.814 -6.835 1.00 97.56 212 TYR A CA 1
ATOM 1608 C C . TYR A 1 212 ? -5.432 12.587 -7.496 1.00 97.56 212 TYR A C 1
ATOM 1610 O O . TYR A 1 212 ? -4.652 11.876 -6.853 1.00 97.56 212 TYR A O 1
ATOM 1618 N N . PRO A 1 213 ? -5.727 12.299 -8.775 1.00 96.56 213 PRO A N 1
ATOM 1619 C CA . PRO A 1 213 ? -5.067 11.221 -9.486 1.00 96.56 213 PRO A CA 1
ATOM 1620 C C . PRO A 1 213 ? -3.643 11.641 -9.849 1.00 96.56 213 PRO A C 1
ATOM 1622 O O . PRO A 1 213 ? -3.407 12.729 -10.373 1.00 96.56 213 PRO A O 1
ATOM 1625 N N . SER A 1 214 ? -2.687 10.753 -9.605 1.00 94.75 214 SER A N 1
ATOM 1626 C CA . SER A 1 214 ? -1.394 10.783 -10.289 1.00 94.75 214 SER A CA 1
ATOM 1627 C C . SER A 1 214 ? -1.399 9.668 -11.331 1.00 94.75 214 SER A C 1
ATOM 1629 O O . SER A 1 214 ? -1.067 8.515 -11.029 1.00 94.75 214 SER A O 1
ATOM 1631 N N . ARG A 1 215 ? -1.857 9.997 -12.542 1.00 94.56 215 ARG A N 1
ATOM 1632 C CA . ARG A 1 215 ? -2.040 9.045 -13.642 1.00 94.56 215 ARG A CA 1
ATOM 1633 C C . ARG A 1 215 ? -0.713 8.381 -13.990 1.00 94.56 215 ARG A C 1
ATOM 1635 O O . ARG A 1 215 ? 0.330 9.034 -14.070 1.00 94.56 215 ARG A O 1
ATOM 1642 N N . GLY A 1 216 ? -0.760 7.062 -14.136 1.00 93.88 216 GLY A N 1
ATOM 1643 C CA . GLY A 1 216 ? 0.384 6.230 -14.469 1.00 93.88 216 GLY A CA 1
ATOM 1644 C C . GLY A 1 216 ? 0.059 5.223 -15.540 1.00 93.88 216 GLY A C 1
ATOM 1645 O O . GLY A 1 216 ? -0.806 4.376 -15.338 1.00 93.88 216 GLY A O 1
ATOM 1646 N N . GLN A 1 217 ? 0.791 5.297 -16.642 1.00 94.81 217 GLN A N 1
ATOM 1647 C CA . GLN A 1 217 ? 0.751 4.295 -17.692 1.00 94.81 217 GLN A CA 1
ATOM 1648 C C . GLN A 1 217 ? 1.867 3.267 -17.502 1.00 94.81 217 GLN A C 1
ATOM 1650 O O . GLN A 1 217 ? 3.005 3.624 -17.185 1.00 94.81 217 GLN A O 1
ATOM 1655 N N . VAL A 1 218 ? 1.518 1.999 -17.686 1.00 94.75 218 VAL A N 1
ATOM 1656 C CA . VAL A 1 218 ? 2.407 0.844 -17.539 1.00 94.75 218 VAL A CA 1
ATOM 1657 C C . VAL A 1 218 ? 2.270 -0.021 -18.785 1.00 94.75 218 VAL A C 1
ATOM 1659 O O . VAL A 1 218 ? 1.170 -0.180 -19.316 1.00 94.75 218 VAL A O 1
ATOM 1662 N N . VAL A 1 219 ? 3.387 -0.578 -19.239 1.00 97.06 219 VAL A N 1
ATOM 1663 C CA . VAL A 1 219 ? 3.428 -1.584 -20.302 1.00 97.06 219 VAL A CA 1
ATOM 1664 C C . VAL A 1 219 ? 3.901 -2.889 -19.675 1.00 97.06 219 VAL A C 1
ATOM 1666 O O . VAL A 1 219 ? 4.854 -2.900 -18.898 1.00 97.06 219 VAL A O 1
ATOM 1669 N N . ILE A 1 220 ? 3.213 -3.983 -19.976 1.00 97.38 220 ILE A N 1
ATOM 1670 C CA . ILE A 1 220 ? 3.588 -5.327 -19.545 1.00 97.38 220 ILE A CA 1
ATOM 1671 C C . ILE A 1 220 ? 4.173 -6.052 -20.749 1.00 97.38 220 ILE A C 1
ATOM 1673 O O . ILE A 1 220 ? 3.504 -6.178 -21.775 1.00 97.38 220 ILE A O 1
ATOM 1677 N N . LEU A 1 221 ? 5.410 -6.523 -20.618 1.00 98.25 221 LEU A N 1
ATOM 1678 C CA . LEU A 1 221 ? 6.111 -7.299 -21.637 1.00 98.25 221 LEU A CA 1
ATOM 1679 C C . LEU A 1 221 ? 6.229 -8.764 -21.211 1.00 98.25 221 LEU A C 1
ATOM 1681 O O . LEU A 1 221 ? 6.390 -9.052 -20.027 1.00 98.25 221 LEU A O 1
ATOM 1685 N N . ASN A 1 222 ? 6.210 -9.691 -22.162 1.00 98.44 222 ASN A N 1
ATOM 1686 C CA . ASN A 1 222 ? 6.645 -11.068 -21.960 1.00 98.44 222 ASN A CA 1
ATOM 1687 C C . ASN A 1 222 ? 8.157 -11.153 -22.210 1.00 98.44 222 ASN A C 1
ATOM 1689 O O . ASN A 1 222 ? 8.587 -11.279 -23.352 1.00 98.44 222 ASN A O 1
ATOM 1693 N N . ALA A 1 223 ? 8.962 -11.046 -21.155 1.00 97.94 223 ALA A N 1
ATOM 1694 C CA . ALA A 1 223 ? 10.422 -11.023 -21.250 1.00 97.94 223 ALA A CA 1
ATOM 1695 C C . ALA A 1 223 ? 11.039 -11.868 -20.119 1.00 97.94 223 ALA A C 1
ATOM 1697 O O . ALA A 1 223 ? 11.637 -11.324 -19.187 1.00 97.94 223 ALA A O 1
ATOM 1698 N N . PRO A 1 224 ? 10.897 -13.209 -20.172 1.00 97.81 224 PRO A N 1
ATOM 1699 C CA . PRO A 1 224 ? 11.268 -14.106 -19.073 1.00 97.81 224 PRO A CA 1
ATOM 1700 C C . PRO A 1 224 ? 12.772 -14.139 -18.768 1.00 97.81 224 PRO A C 1
ATOM 1702 O O . PRO A 1 224 ? 13.173 -14.637 -17.718 1.00 97.81 224 PRO A O 1
ATOM 1705 N N . TRP A 1 225 ? 13.609 -13.610 -19.665 1.00 98.00 225 TRP A N 1
ATOM 1706 C CA . TRP A 1 225 ? 15.052 -13.468 -19.462 1.00 98.00 225 TRP A CA 1
ATOM 1707 C C . TRP A 1 225 ? 15.428 -12.316 -18.519 1.00 98.00 225 TRP A C 1
ATOM 1709 O O . TRP A 1 225 ? 16.562 -12.269 -18.046 1.00 98.00 225 TRP A O 1
ATOM 1719 N N . ILE A 1 226 ? 14.503 -11.401 -18.214 1.00 98.06 226 ILE A N 1
ATOM 1720 C CA . ILE A 1 226 ? 14.724 -10.359 -17.210 1.00 98.06 226 ILE A CA 1
ATOM 1721 C C . ILE A 1 226 ? 14.386 -10.913 -15.833 1.00 98.06 226 ILE A C 1
ATOM 1723 O O . ILE A 1 226 ? 13.245 -11.262 -15.534 1.00 98.06 226 ILE A O 1
ATOM 1727 N N . ILE A 1 227 ? 15.403 -10.982 -14.980 1.00 97.25 227 ILE A N 1
ATOM 1728 C CA . ILE A 1 227 ? 15.301 -11.614 -13.661 1.00 97.25 227 ILE A CA 1
ATOM 1729 C C . ILE A 1 227 ? 15.575 -10.669 -12.492 1.00 97.25 227 ILE A C 1
ATOM 1731 O O . ILE A 1 227 ? 15.172 -10.998 -11.371 1.00 97.25 227 ILE A O 1
ATOM 1735 N N . GLU A 1 228 ? 16.195 -9.521 -12.764 1.00 97.56 228 GLU A N 1
ATOM 1736 C CA . GLU A 1 228 ? 16.506 -8.449 -11.815 1.00 97.56 228 GLU A CA 1
ATOM 1737 C C . GLU A 1 228 ? 15.705 -7.187 -12.150 1.00 97.56 228 GLU A C 1
ATOM 1739 O O . GLU A 1 228 ? 15.333 -6.965 -13.305 1.00 97.56 228 GLU A O 1
ATOM 1744 N N . ALA A 1 229 ? 15.433 -6.368 -11.136 1.00 98.00 229 ALA A N 1
ATOM 1745 C CA . ALA A 1 229 ? 14.790 -5.077 -11.326 1.00 98.00 229 ALA A CA 1
ATOM 1746 C C . ALA A 1 229 ? 15.815 -3.949 -11.425 1.00 98.00 229 ALA A C 1
ATOM 1748 O O . ALA A 1 229 ? 16.851 -3.950 -10.755 1.00 98.00 229 ALA A O 1
ATOM 1749 N N . VAL A 1 230 ? 15.482 -2.942 -12.224 1.00 97.19 230 VAL A N 1
ATOM 1750 C CA . VAL A 1 230 ? 16.246 -1.700 -12.289 1.00 97.19 230 VAL A CA 1
ATOM 1751 C C . VAL A 1 230 ? 15.313 -0.508 -12.367 1.00 97.19 230 VAL A C 1
ATOM 1753 O O . VAL A 1 230 ? 14.281 -0.536 -13.045 1.00 97.19 230 VAL A O 1
ATOM 1756 N N . ARG A 1 231 ? 15.685 0.566 -11.676 1.00 94.75 231 ARG A N 1
ATOM 1757 C CA . ARG A 1 231 ? 14.904 1.797 -11.619 1.00 94.75 231 ARG A CA 1
ATOM 1758 C C . ARG A 1 231 ? 15.804 3.022 -11.663 1.00 94.75 231 ARG A C 1
ATOM 1760 O O . ARG A 1 231 ? 16.848 3.061 -11.029 1.00 94.75 231 ARG A O 1
ATOM 1767 N N . LEU A 1 232 ? 15.348 4.058 -12.358 1.00 92.81 232 LEU A N 1
ATOM 1768 C CA . LEU A 1 232 ? 15.915 5.400 -12.338 1.00 92.81 232 LEU A CA 1
ATOM 1769 C C . LEU A 1 232 ? 14.829 6.412 -11.964 1.00 92.81 232 LEU A C 1
ATOM 1771 O O . LEU A 1 232 ? 13.829 6.580 -12.674 1.00 92.81 232 LEU A O 1
ATOM 1775 N N . GLY A 1 233 ? 15.041 7.113 -10.853 1.00 87.94 233 GLY A N 1
ATOM 1776 C CA . GLY A 1 233 ? 14.051 8.019 -10.284 1.00 87.94 233 GLY A CA 1
ATOM 1777 C C . GLY A 1 233 ? 14.622 9.280 -9.640 1.00 87.94 233 GLY A C 1
ATOM 1778 O O . GLY A 1 233 ? 15.824 9.534 -9.612 1.00 87.94 233 GLY A O 1
ATOM 1779 N N . ASN A 1 234 ? 13.701 10.083 -9.112 1.00 81.06 234 ASN A N 1
ATOM 1780 C CA . ASN A 1 234 ? 13.976 11.226 -8.242 1.00 81.06 234 ASN A CA 1
ATOM 1781 C C . ASN A 1 234 ? 13.493 10.896 -6.827 1.00 81.06 234 ASN A C 1
ATOM 1783 O O . ASN A 1 234 ? 12.449 10.256 -6.682 1.00 81.06 234 ASN A O 1
ATOM 1787 N N . VAL A 1 235 ? 14.184 11.403 -5.803 1.00 74.25 235 VAL A N 1
ATOM 1788 C CA . VAL A 1 235 ? 13.819 11.226 -4.379 1.00 74.25 235 VAL A CA 1
ATOM 1789 C C . VAL A 1 235 ? 12.418 11.745 -4.068 1.00 74.25 235 VAL A C 1
ATOM 1791 O O . VAL A 1 235 ? 11.674 11.138 -3.306 1.00 74.25 235 VAL A O 1
ATOM 1794 N N . THR A 1 236 ? 12.026 12.859 -4.687 1.00 65.25 236 THR A N 1
ATOM 1795 C CA . THR A 1 236 ? 10.691 13.454 -4.512 1.00 65.25 236 THR A CA 1
ATOM 1796 C C . THR A 1 236 ? 9.587 12.624 -5.164 1.00 65.25 236 THR A C 1
ATOM 1798 O O . THR A 1 236 ? 8.404 12.914 -4.999 1.00 65.25 236 THR A O 1
ATOM 1801 N N . GLY A 1 237 ? 9.954 11.627 -5.974 1.00 63.47 237 GLY A N 1
ATOM 1802 C CA . GLY A 1 237 ? 9.029 10.882 -6.807 1.00 63.47 237 GLY A CA 1
ATOM 1803 C C . GLY A 1 237 ? 8.401 11.712 -7.932 1.00 63.47 237 GLY A C 1
ATOM 1804 O O . GLY A 1 237 ? 7.558 11.158 -8.635 1.00 63.47 237 GLY A O 1
ATOM 1805 N N . ALA A 1 238 ? 8.782 12.981 -8.121 1.00 62.09 238 ALA A N 1
ATOM 1806 C CA . ALA A 1 238 ? 8.275 13.844 -9.187 1.00 62.09 238 ALA A CA 1
ATOM 1807 C C . ALA A 1 238 ? 8.945 13.541 -10.539 1.00 62.09 238 ALA A C 1
ATOM 1809 O O . ALA A 1 238 ? 10.105 13.119 -10.591 1.00 62.09 238 ALA A O 1
ATOM 1810 N N . GLY A 1 239 ? 8.211 13.782 -11.629 1.00 67.44 239 GLY A N 1
ATOM 1811 C CA . GLY A 1 239 ? 8.667 13.542 -13.001 1.00 67.44 239 GLY A CA 1
ATOM 1812 C C . GLY A 1 239 ? 8.593 12.075 -13.441 1.00 67.44 239 GLY A C 1
ATOM 1813 O O . GLY A 1 239 ? 8.105 11.207 -12.708 1.00 67.44 239 GLY A O 1
ATOM 1814 N N . ALA A 1 240 ? 9.076 11.815 -14.660 1.00 67.25 240 ALA A N 1
ATOM 1815 C CA . ALA A 1 240 ? 9.112 10.480 -15.248 1.00 67.25 240 ALA A CA 1
ATOM 1816 C C . ALA A 1 240 ? 9.939 9.525 -14.374 1.00 67.25 240 ALA A C 1
ATOM 1818 O O . ALA A 1 240 ? 11.107 9.773 -14.068 1.00 67.25 240 ALA A O 1
ATOM 1819 N N . GLN A 1 241 ? 9.309 8.427 -13.967 1.00 80.69 241 GLN A N 1
ATOM 1820 C CA . GLN A 1 241 ? 9.989 7.309 -13.329 1.00 80.69 241 GLN A CA 1
ATOM 1821 C C . GLN A 1 241 ? 10.271 6.296 -14.429 1.00 80.69 241 GLN A C 1
ATOM 1823 O O . GLN A 1 241 ? 9.384 6.020 -15.234 1.00 80.69 241 GLN A O 1
ATOM 1828 N N . THR A 1 242 ? 11.482 5.766 -14.495 1.00 93.31 242 THR A N 1
ATOM 1829 C CA . THR A 1 242 ? 11.794 4.670 -15.415 1.00 93.31 242 THR A CA 1
ATOM 1830 C C . THR A 1 242 ? 12.095 3.452 -14.566 1.00 93.31 242 THR A C 1
ATOM 1832 O O . THR A 1 242 ? 12.982 3.517 -13.724 1.00 93.31 242 THR A O 1
ATOM 1835 N N . TYR A 1 243 ? 11.345 2.373 -14.732 1.00 95.69 243 TYR A N 1
ATOM 1836 C CA . TYR A 1 243 ? 11.573 1.119 -14.030 1.00 95.69 243 TYR A CA 1
ATOM 1837 C C . TYR A 1 243 ? 11.320 -0.068 -14.949 1.00 95.69 243 TYR A C 1
ATOM 1839 O O . TYR A 1 243 ? 10.475 -0.004 -15.844 1.00 95.69 243 TYR A O 1
ATOM 1847 N N . VAL A 1 244 ? 12.028 -1.153 -14.664 1.00 97.88 244 VAL A N 1
ATOM 1848 C CA . VAL A 1 244 ? 11.880 -2.473 -15.269 1.00 97.88 244 VAL A CA 1
ATOM 1849 C C . VAL A 1 244 ? 11.775 -3.464 -14.120 1.00 97.88 244 VAL A C 1
ATOM 1851 O O . VAL A 1 244 ? 12.716 -3.614 -13.347 1.00 97.88 244 VAL A O 1
ATOM 1854 N N . VAL A 1 245 ? 10.602 -4.074 -13.951 1.00 97.94 245 VAL A N 1
ATOM 1855 C CA . VAL A 1 245 ? 10.264 -4.872 -12.763 1.00 97.94 245 VAL A CA 1
ATOM 1856 C C . VAL A 1 245 ? 9.773 -6.247 -13.216 1.00 97.94 245 VAL A C 1
ATOM 1858 O O . VAL A 1 245 ? 8.621 -6.367 -13.651 1.00 97.94 245 VAL A O 1
ATOM 1861 N N . PRO A 1 246 ? 10.613 -7.293 -13.145 1.00 97.75 246 PRO A N 1
ATOM 1862 C CA . PRO A 1 246 ? 10.205 -8.634 -13.520 1.00 97.75 246 PRO A CA 1
ATOM 1863 C C . PRO A 1 246 ? 9.267 -9.239 -12.485 1.00 97.75 246 PRO A C 1
ATOM 1865 O O . PRO A 1 246 ? 9.370 -8.995 -11.281 1.00 97.75 246 PRO A O 1
ATOM 1868 N N . ARG A 1 247 ? 8.357 -10.079 -12.963 1.00 96.25 247 ARG A N 1
ATOM 1869 C CA . ARG A 1 247 ? 7.384 -10.819 -12.163 1.00 96.25 247 ARG A CA 1
ATOM 1870 C C . ARG A 1 247 ? 7.664 -12.311 -12.253 1.00 96.25 247 ARG A C 1
ATOM 1872 O O . ARG A 1 247 ? 8.421 -12.788 -13.096 1.00 96.25 247 ARG A O 1
ATOM 1879 N N . ARG A 1 248 ? 7.057 -13.087 -11.355 1.00 94.50 248 ARG A N 1
ATOM 1880 C CA . ARG A 1 248 ? 7.325 -14.530 -11.263 1.00 94.50 248 ARG A CA 1
ATOM 1881 C C . ARG A 1 248 ? 6.931 -15.314 -12.518 1.00 94.50 248 ARG A C 1
ATOM 1883 O O . ARG A 1 248 ? 7.589 -16.295 -12.836 1.00 94.50 248 ARG A O 1
ATOM 1890 N N . ASN A 1 249 ? 5.883 -14.892 -13.217 1.00 94.12 249 ASN A N 1
ATOM 1891 C CA . ASN A 1 249 ? 5.348 -15.563 -14.407 1.00 94.12 249 ASN A CA 1
ATOM 1892 C C . ASN A 1 249 ? 6.143 -15.288 -15.701 1.00 94.12 249 ASN A C 1
ATOM 1894 O O . ASN A 1 249 ? 5.676 -15.660 -16.771 1.00 94.12 249 ASN A O 1
ATOM 1898 N N . GLY A 1 250 ? 7.295 -14.613 -15.624 1.00 95.44 250 GLY A N 1
ATOM 1899 C CA . GLY A 1 250 ? 8.103 -14.248 -16.793 1.00 95.44 250 GLY A CA 1
ATOM 1900 C C . GLY A 1 250 ? 7.677 -12.951 -17.486 1.00 95.44 250 GLY A C 1
ATOM 1901 O O . GLY A 1 250 ? 8.346 -12.509 -18.418 1.00 95.44 250 GLY A O 1
ATOM 1902 N N . THR A 1 251 ? 6.605 -12.300 -17.023 1.00 97.50 251 THR A N 1
ATOM 1903 C CA . THR A 1 251 ? 6.264 -10.950 -17.489 1.00 97.50 251 THR A CA 1
ATOM 1904 C C . THR A 1 251 ? 7.077 -9.883 -16.762 1.00 97.50 251 THR A C 1
ATOM 1906 O O . THR A 1 251 ? 7.529 -10.077 -15.633 1.00 97.50 251 THR A O 1
ATOM 1909 N N . VAL A 1 252 ? 7.244 -8.730 -17.401 1.00 98.06 252 VAL A N 1
ATOM 1910 C CA . VAL A 1 252 ? 7.986 -7.582 -16.886 1.00 98.06 252 VAL A CA 1
ATOM 1911 C C . VAL A 1 252 ? 7.100 -6.352 -16.973 1.00 98.06 252 VAL A C 1
ATOM 1913 O O . VAL A 1 252 ? 6.623 -5.994 -18.049 1.00 98.06 252 VAL A O 1
ATOM 1916 N N . ALA A 1 253 ? 6.886 -5.691 -15.839 1.00 97.25 253 ALA A N 1
ATOM 1917 C CA . ALA A 1 253 ? 6.223 -4.399 -15.805 1.00 97.25 253 ALA A CA 1
ATOM 1918 C C . ALA A 1 253 ? 7.251 -3.295 -16.042 1.00 97.25 253 ALA A C 1
ATOM 1920 O O . ALA A 1 253 ? 8.193 -3.139 -15.262 1.00 97.25 253 ALA A O 1
ATOM 1921 N N . ILE A 1 254 ? 7.040 -2.508 -17.092 1.00 97.31 254 ILE A N 1
ATOM 1922 C CA . ILE A 1 254 ? 7.848 -1.333 -17.392 1.00 97.31 254 ILE A CA 1
ATOM 1923 C C . ILE A 1 254 ? 6.992 -0.072 -17.306 1.00 97.31 254 ILE A C 1
ATOM 1925 O O . ILE A 1 254 ? 5.812 -0.048 -17.666 1.00 97.31 254 ILE A O 1
ATOM 1929 N N . GLY A 1 255 ? 7.573 1.000 -16.794 1.00 91.56 255 GLY A N 1
ATOM 1930 C CA . GLY A 1 255 ? 6.837 2.236 -16.581 1.00 91.56 255 GLY A CA 1
ATOM 1931 C C . GLY A 1 255 ? 7.705 3.304 -15.938 1.00 91.56 255 GLY A C 1
ATOM 1932 O O . GLY A 1 255 ? 8.915 3.165 -15.855 1.00 91.56 255 GLY A O 1
ATOM 1933 N N . SER A 1 256 ? 7.145 4.419 -15.485 1.00 87.06 256 SER A N 1
ATOM 1934 C CA . SER A 1 256 ? 5.777 4.898 -15.687 1.00 87.06 256 SER A CA 1
ATOM 1935 C C . SER A 1 256 ? 5.773 6.425 -15.757 1.00 87.06 256 SER A C 1
ATOM 1937 O O . SER A 1 256 ? 6.668 7.103 -15.251 1.00 87.06 256 SER A O 1
ATOM 1939 N N . THR A 1 257 ? 4.687 6.978 -16.287 1.00 88.69 257 THR A N 1
ATOM 1940 C CA . THR A 1 257 ? 4.327 8.389 -16.110 1.00 88.69 257 THR A CA 1
ATOM 1941 C C . THR A 1 257 ? 3.781 8.686 -14.709 1.00 88.69 257 THR A C 1
ATOM 1943 O O . THR A 1 257 ? 3.370 7.775 -13.972 1.00 88.69 257 THR A O 1
ATOM 1946 N N . LYS A 1 258 ? 3.801 9.971 -14.341 1.00 89.38 258 LYS A N 1
ATOM 1947 C CA . LYS A 1 258 ? 3.186 10.537 -13.134 1.00 89.38 258 LYS A CA 1
ATOM 1948 C C . LYS A 1 258 ? 2.577 11.896 -13.471 1.00 89.38 258 LYS A C 1
ATOM 1950 O O . LYS A 1 258 ? 3.213 12.928 -13.283 1.00 89.38 258 LYS A O 1
ATOM 1955 N N . GLU A 1 259 ? 1.351 11.883 -13.973 1.00 91.62 259 GLU A N 1
ATOM 1956 C CA . GLU A 1 259 ? 0.649 13.093 -14.417 1.00 91.62 259 GLU A CA 1
ATOM 1957 C C . GLU A 1 259 ? -0.399 13.478 -13.368 1.00 91.62 259 GLU A C 1
ATOM 1959 O O . GLU A 1 259 ? -1.324 12.716 -13.082 1.00 91.62 259 GLU A O 1
ATOM 1964 N N . ALA A 1 260 ? -0.211 14.624 -12.715 1.00 93.62 260 ALA A N 1
ATOM 1965 C CA . ALA A 1 260 ? -1.119 15.088 -11.671 1.00 93.62 260 ALA A CA 1
ATOM 1966 C C . ALA A 1 260 ? -2.425 15.622 -12.275 1.00 93.62 260 ALA A C 1
ATOM 1968 O O . ALA A 1 260 ? -2.395 16.346 -13.264 1.00 93.62 260 ALA A O 1
ATOM 1969 N N . ASN A 1 261 ? -3.556 15.309 -11.637 1.00 95.69 261 ASN A N 1
ATOM 1970 C CA . ASN A 1 261 ? -4.904 15.740 -12.035 1.00 95.69 261 ASN A CA 1
ATOM 1971 C C . ASN A 1 261 ? -5.373 15.245 -13.410 1.00 95.69 261 ASN A C 1
ATOM 1973 O O . ASN A 1 261 ? -6.428 15.665 -13.878 1.00 95.69 261 ASN A O 1
ATOM 1977 N N . ASP A 1 262 ? -4.646 14.318 -14.025 1.00 95.69 262 ASP A N 1
ATOM 1978 C CA . ASP A 1 262 ? -5.099 13.654 -15.235 1.00 95.69 262 ASP A CA 1
ATOM 1979 C C . ASP A 1 262 ? -6.027 12.487 -14.870 1.00 95.69 262 ASP A C 1
ATOM 1981 O O . ASP A 1 262 ? -5.630 11.542 -14.184 1.00 95.69 262 ASP A O 1
ATOM 1985 N N . TRP A 1 263 ? -7.286 12.582 -15.294 1.00 95.94 263 TRP A N 1
ATOM 1986 C CA . TRP A 1 263 ? -8.326 11.578 -15.054 1.00 95.94 263 TRP A CA 1
ATOM 1987 C C . TRP A 1 263 ? -8.564 10.671 -16.263 1.00 95.94 263 TRP A C 1
ATOM 1989 O O . TRP A 1 263 ? -9.444 9.816 -16.211 1.00 95.94 263 TRP A O 1
ATOM 1999 N N . TYR A 1 264 ? -7.819 10.851 -17.358 1.00 95.81 264 TYR A N 1
ATOM 2000 C CA . TYR A 1 264 ? -8.062 10.104 -18.584 1.00 95.81 264 TYR A CA 1
ATOM 2001 C C . TYR A 1 264 ? -7.745 8.608 -18.383 1.00 95.81 264 TYR A C 1
ATOM 2003 O O . TYR A 1 264 ? -6.591 8.261 -18.102 1.00 95.81 264 TYR A O 1
ATOM 2011 N N . PRO A 1 265 ? -8.736 7.705 -18.527 1.00 93.56 265 PRO A N 1
ATOM 2012 C CA . PRO A 1 265 ? -8.614 6.318 -18.073 1.00 93.56 265 PRO A CA 1
ATOM 2013 C C . PRO A 1 265 ? -7.909 5.404 -19.082 1.00 93.56 265 PRO A C 1
ATOM 2015 O O . PRO A 1 265 ? -7.635 4.246 -18.776 1.00 93.56 265 PRO A O 1
ATOM 2018 N N . VAL A 1 266 ? -7.631 5.900 -20.289 1.00 94.31 266 VAL A N 1
ATOM 2019 C CA . VAL A 1 266 ? -7.088 5.103 -21.394 1.00 94.31 266 VAL A CA 1
ATOM 2020 C C . VAL A 1 266 ? -5.610 5.414 -21.598 1.00 94.31 266 VAL A C 1
ATOM 2022 O O . VAL A 1 266 ? -5.152 6.540 -21.384 1.00 94.31 266 VAL A O 1
ATOM 2025 N N . ALA A 1 267 ? -4.843 4.399 -21.988 1.00 94.50 267 ALA A N 1
ATOM 2026 C CA . ALA A 1 267 ? -3.444 4.556 -22.353 1.00 94.50 267 ALA A CA 1
ATOM 2027 C C . ALA A 1 267 ? -3.277 5.417 -23.619 1.00 94.50 267 ALA A C 1
ATOM 2029 O O . ALA A 1 267 ? -4.104 5.390 -24.527 1.00 94.50 267 ALA A O 1
ATOM 2030 N N . ARG A 1 268 ? -2.185 6.178 -23.668 1.00 96.19 268 ARG A N 1
ATOM 2031 C CA . ARG A 1 268 ? -1.802 7.055 -24.775 1.00 96.19 268 ARG A CA 1
ATOM 2032 C C . ARG A 1 268 ? -0.683 6.403 -25.597 1.00 96.19 268 ARG A C 1
ATOM 2034 O O . ARG A 1 268 ? 0.334 6.046 -24.989 1.00 96.19 268 ARG A O 1
ATOM 2041 N N . PRO A 1 269 ? -0.823 6.228 -26.924 1.00 96.69 269 PRO A N 1
ATOM 2042 C CA . PRO A 1 269 ? 0.202 5.592 -27.758 1.00 96.69 269 PRO A CA 1
ATOM 2043 C C . PRO A 1 269 ? 1.582 6.254 -27.651 1.00 96.69 269 PRO A C 1
ATOM 2045 O O . PRO A 1 269 ? 2.585 5.575 -27.455 1.00 96.69 269 PRO A O 1
ATOM 2048 N N . GLU A 1 270 ? 1.637 7.583 -27.660 1.00 96.00 270 GLU A N 1
ATOM 2049 C CA . GLU A 1 270 ? 2.868 8.364 -27.527 1.00 96.00 270 GLU A CA 1
ATOM 2050 C C . GLU A 1 270 ? 3.563 8.145 -26.175 1.00 96.00 270 GLU A C 1
ATOM 2052 O O . GLU A 1 270 ? 4.791 8.132 -26.084 1.00 96.00 270 GLU A O 1
ATOM 2057 N N . THR A 1 271 ? 2.778 7.900 -25.121 1.00 95.56 271 THR A N 1
ATOM 2058 C CA . THR A 1 271 ? 3.305 7.551 -23.797 1.00 95.56 271 THR A CA 1
ATOM 2059 C C . THR A 1 271 ? 3.863 6.127 -23.777 1.00 95.56 271 THR A C 1
ATOM 2061 O O . THR A 1 271 ? 4.868 5.876 -23.115 1.00 95.56 271 THR A O 1
ATOM 2064 N N . THR A 1 272 ? 3.246 5.193 -24.505 1.00 97.12 272 THR A N 1
ATOM 2065 C CA . THR A 1 272 ? 3.758 3.821 -24.655 1.00 97.12 272 THR A CA 1
ATOM 2066 C C . THR A 1 272 ? 5.121 3.832 -25.339 1.00 97.12 272 THR A C 1
ATOM 2068 O O . THR A 1 272 ? 6.063 3.237 -24.818 1.00 97.12 272 THR A O 1
ATOM 2071 N N . GLU A 1 273 ? 5.249 4.560 -26.449 1.00 96.88 273 GLU A N 1
ATOM 2072 C CA . GLU A 1 273 ? 6.511 4.696 -27.185 1.00 96.88 273 GLU A CA 1
ATOM 2073 C C . GLU A 1 273 ? 7.613 5.338 -26.325 1.00 96.88 273 GLU A C 1
ATOM 2075 O O . GLU A 1 273 ? 8.757 4.878 -26.317 1.00 96.88 273 GLU A O 1
ATOM 2080 N N . ASP A 1 274 ? 7.277 6.360 -25.529 1.00 96.25 274 ASP A N 1
ATOM 2081 C CA . ASP A 1 274 ? 8.219 6.948 -24.572 1.00 96.25 274 ASP A CA 1
ATOM 2082 C C . ASP A 1 274 ? 8.669 5.964 -23.479 1.00 96.25 274 ASP A C 1
ATOM 2084 O O . ASP A 1 274 ? 9.864 5.885 -23.177 1.00 96.25 274 ASP A O 1
ATOM 2088 N N . ILE A 1 275 ? 7.739 5.196 -22.901 1.00 96.75 275 ILE A N 1
ATOM 2089 C CA . ILE A 1 275 ? 8.056 4.184 -21.885 1.00 96.75 275 ILE A CA 1
ATOM 2090 C C . ILE A 1 275 ? 8.996 3.126 -22.462 1.00 96.75 275 ILE A C 1
ATOM 2092 O O . ILE A 1 275 ? 10.019 2.842 -21.837 1.00 96.75 275 ILE A O 1
ATOM 2096 N N . LEU A 1 276 ? 8.686 2.577 -23.640 1.00 97.88 276 LEU A N 1
ATOM 2097 C CA . LEU A 1 276 ? 9.512 1.558 -24.292 1.00 97.88 276 LEU A CA 1
ATOM 2098 C C . LEU A 1 276 ? 10.931 2.075 -24.535 1.00 97.88 276 LEU A C 1
ATOM 2100 O O . LEU A 1 276 ? 11.895 1.431 -24.123 1.00 97.88 276 LEU A O 1
ATOM 2104 N N . ARG A 1 277 ? 11.060 3.274 -25.117 1.00 97.12 277 ARG A N 1
ATOM 2105 C CA . ARG A 1 277 ? 12.357 3.908 -25.377 1.00 97.12 277 ARG A CA 1
ATOM 2106 C C . ARG A 1 277 ? 13.167 4.087 -24.094 1.00 97.12 277 ARG A C 1
ATOM 2108 O O . ARG A 1 277 ? 14.295 3.614 -24.021 1.00 97.12 277 ARG A O 1
ATOM 2115 N N . ARG A 1 278 ? 12.605 4.740 -23.069 1.00 95.75 278 ARG A N 1
ATOM 2116 C CA . ARG A 1 278 ? 13.334 5.013 -21.817 1.00 95.75 278 ARG A CA 1
ATOM 2117 C C . ARG A 1 278 ? 13.723 3.739 -21.077 1.00 95.75 278 ARG A C 1
ATOM 2119 O O . ARG A 1 278 ? 14.802 3.694 -20.495 1.00 95.75 278 ARG A O 1
ATOM 2126 N N . CYS A 1 279 ? 12.854 2.730 -21.064 1.00 97.12 279 CYS A N 1
ATOM 2127 C CA . CYS A 1 279 ? 13.138 1.473 -20.375 1.00 97.12 279 CYS A CA 1
ATOM 2128 C C . CYS A 1 279 ? 14.202 0.655 -21.109 1.00 97.12 279 CYS A C 1
ATOM 2130 O O . CYS A 1 279 ? 15.058 0.083 -20.446 1.00 97.12 279 CYS A O 1
ATOM 2132 N N . LEU A 1 280 ? 14.214 0.671 -22.446 1.00 97.25 280 LEU A N 1
ATOM 2133 C CA . LEU A 1 280 ? 15.278 0.053 -23.237 1.00 97.25 280 LEU A CA 1
ATOM 2134 C C . LEU A 1 280 ? 16.623 0.775 -23.065 1.00 97.25 280 LEU A C 1
ATOM 2136 O O . LEU A 1 280 ? 17.660 0.127 -23.002 1.00 97.25 280 LEU A O 1
ATOM 2140 N N . THR A 1 281 ? 16.619 2.106 -22.930 1.00 95.56 281 THR A N 1
ATOM 2141 C CA . THR A 1 281 ? 17.832 2.865 -22.576 1.00 95.56 281 THR A CA 1
ATOM 2142 C C . THR A 1 281 ? 18.333 2.519 -21.173 1.00 95.56 281 THR A C 1
ATOM 2144 O O . THR A 1 281 ? 19.536 2.413 -20.967 1.00 95.56 281 THR A O 1
ATOM 2147 N N . LEU A 1 282 ? 17.425 2.356 -20.204 1.00 95.62 282 LEU A N 1
ATOM 2148 C CA . LEU A 1 282 ? 17.779 2.006 -18.826 1.00 95.62 282 LEU A CA 1
ATOM 2149 C C . LEU A 1 282 ? 18.299 0.566 -18.703 1.00 95.62 282 LEU A C 1
ATOM 2151 O O . LEU A 1 282 ? 19.210 0.315 -17.923 1.00 95.62 282 LEU A O 1
ATOM 2155 N N . CYS A 1 283 ? 17.692 -0.362 -19.437 1.00 96.75 283 CYS A N 1
ATOM 2156 C CA . CYS A 1 283 ? 17.996 -1.786 -19.409 1.00 96.75 283 CYS A CA 1
ATOM 2157 C C . CYS A 1 283 ? 18.059 -2.312 -20.849 1.00 96.75 283 CYS A C 1
ATOM 2159 O O . CYS A 1 283 ? 17.049 -2.794 -21.375 1.00 96.75 283 CYS A O 1
ATOM 2161 N N . PRO A 1 284 ? 19.226 -2.220 -21.512 1.00 96.69 284 PRO A N 1
ATOM 2162 C CA . PRO A 1 284 ? 19.416 -2.771 -22.853 1.00 96.69 284 PRO A CA 1
ATOM 2163 C C . PRO A 1 284 ? 19.123 -4.275 -22.931 1.00 96.69 284 PRO A C 1
ATOM 2165 O O . PRO A 1 284 ? 18.745 -4.780 -23.988 1.00 96.69 284 PRO A O 1
ATOM 2168 N N . GLU A 1 285 ? 19.243 -4.993 -21.809 1.00 97.00 285 GLU A N 1
ATOM 2169 C CA . GLU A 1 285 ? 18.909 -6.411 -21.653 1.00 97.00 285 GLU A CA 1
ATOM 2170 C C . GLU A 1 285 ? 17.430 -6.716 -21.904 1.00 97.00 285 GLU A C 1
ATOM 2172 O O . GLU A 1 285 ? 17.087 -7.875 -22.139 1.00 97.00 285 GLU A O 1
ATOM 2177 N N . LEU A 1 286 ? 16.556 -5.700 -21.872 1.00 97.62 286 LEU A N 1
ATOM 2178 C CA . LEU A 1 286 ? 15.129 -5.848 -22.153 1.00 97.62 286 LEU A CA 1
ATOM 2179 C C . LEU A 1 286 ? 14.879 -6.398 -23.561 1.00 97.62 286 LEU A C 1
ATOM 2181 O O . LEU A 1 286 ? 13.905 -7.119 -23.769 1.00 97.62 286 LEU A O 1
ATOM 2185 N N . ALA A 1 287 ? 15.772 -6.106 -24.511 1.00 97.81 287 ALA A N 1
ATOM 2186 C CA . ALA A 1 287 ? 15.713 -6.683 -25.844 1.00 97.81 287 ALA A CA 1
ATOM 2187 C C . ALA A 1 287 ? 15.982 -8.205 -25.828 1.00 97.81 287 ALA A C 1
ATOM 2189 O O . ALA A 1 287 ? 16.820 -8.676 -25.048 1.00 97.81 287 ALA A O 1
ATOM 2190 N N . PRO A 1 288 ? 15.323 -8.986 -26.708 1.00 97.44 288 PRO A N 1
ATOM 2191 C CA . PRO A 1 288 ? 15.496 -10.435 -26.760 1.00 97.44 288 PRO A CA 1
ATOM 2192 C C . PRO A 1 288 ? 16.968 -10.861 -26.902 1.00 97.44 288 PRO A C 1
ATOM 2194 O O . PRO A 1 288 ? 17.707 -10.224 -27.661 1.00 97.44 288 PRO A O 1
ATOM 2197 N N . PRO A 1 289 ? 17.414 -11.939 -26.225 1.00 97.38 289 PRO A N 1
ATOM 2198 C CA . PRO A 1 289 ? 18.802 -12.404 -26.283 1.00 97.38 289 PRO A CA 1
ATOM 2199 C C . PRO A 1 289 ? 19.335 -12.602 -27.708 1.00 97.38 289 PRO A C 1
ATOM 2201 O O . PRO A 1 289 ? 20.436 -12.146 -28.005 1.00 97.38 289 PRO A O 1
ATOM 2204 N N . ASP A 1 290 ? 18.531 -13.183 -28.603 1.00 97.19 290 ASP A N 1
ATOM 2205 C CA . ASP A 1 290 ? 18.926 -13.454 -29.993 1.00 97.19 290 ASP A CA 1
ATOM 2206 C C . ASP A 1 290 ? 19.157 -12.174 -30.807 1.00 97.19 290 ASP A C 1
ATOM 2208 O O . ASP A 1 290 ? 20.015 -12.143 -31.691 1.00 97.19 290 ASP A O 1
ATOM 2212 N N . VAL A 1 291 ? 18.428 -11.098 -30.484 1.00 97.56 291 VAL A N 1
ATOM 2213 C CA . VAL A 1 291 ? 18.649 -9.769 -31.069 1.00 97.56 291 VAL A CA 1
ATOM 2214 C C . VAL A 1 291 ? 19.937 -9.176 -30.510 1.00 97.56 291 VAL A C 1
ATOM 2216 O O . VAL A 1 291 ? 20.788 -8.737 -31.281 1.00 97.56 291 VAL A O 1
ATOM 2219 N N . ARG A 1 292 ? 20.113 -9.215 -29.180 1.00 97.38 292 ARG A N 1
ATOM 2220 C CA . ARG A 1 292 ? 21.296 -8.662 -28.495 1.00 97.38 292 ARG A CA 1
ATOM 2221 C C . ARG A 1 292 ? 22.601 -9.345 -28.899 1.00 97.38 292 ARG A C 1
ATOM 2223 O O . ARG A 1 292 ? 23.644 -8.702 -28.871 1.00 97.38 292 ARG A O 1
ATOM 2230 N N . ALA A 1 293 ? 22.546 -10.615 -29.296 1.00 97.19 293 ALA A N 1
ATOM 2231 C CA . ALA A 1 293 ? 23.692 -11.349 -29.826 1.00 97.19 293 ALA A CA 1
ATOM 2232 C C . ALA A 1 293 ? 24.190 -10.806 -31.180 1.00 97.19 293 ALA A C 1
ATOM 2234 O O . ALA A 1 293 ? 25.334 -11.051 -31.551 1.00 97.19 293 ALA A O 1
ATOM 2235 N N . GLN A 1 294 ? 23.344 -10.078 -31.917 1.00 97.38 294 GLN A N 1
ATOM 2236 C CA . GLN A 1 294 ? 23.630 -9.601 -33.273 1.00 97.38 294 GLN A CA 1
ATOM 2237 C C . GLN A 1 294 ? 23.772 -8.079 -33.346 1.00 97.38 294 GLN A C 1
ATOM 2239 O O . GLN A 1 294 ? 24.609 -7.567 -34.087 1.00 97.38 294 GLN A O 1
ATOM 2244 N N . ARG A 1 295 ? 22.940 -7.339 -32.605 1.00 97.12 295 ARG A N 1
ATOM 2245 C CA . ARG A 1 295 ? 22.913 -5.872 -32.607 1.00 97.12 295 ARG A CA 1
ATOM 2246 C C . ARG A 1 295 ? 22.306 -5.307 -31.326 1.00 97.12 295 ARG A C 1
ATOM 2248 O O . ARG A 1 295 ? 21.680 -6.011 -30.540 1.00 97.12 295 ARG A O 1
ATOM 2255 N N . ALA A 1 296 ? 22.426 -3.994 -31.152 1.00 96.62 296 ALA A N 1
ATOM 2256 C CA . ALA A 1 296 ? 21.654 -3.290 -30.138 1.00 96.62 296 ALA A CA 1
ATOM 2257 C C . ALA A 1 296 ? 20.142 -3.439 -30.401 1.00 96.62 296 ALA A C 1
ATOM 2259 O O . ALA A 1 296 ? 19.678 -3.376 -31.547 1.00 96.62 296 ALA A O 1
ATOM 2260 N N . GLY A 1 297 ? 19.382 -3.643 -29.325 1.00 96.94 297 GLY A N 1
ATOM 2261 C CA . GLY A 1 297 ? 17.928 -3.705 -29.383 1.00 96.94 297 GLY A CA 1
ATOM 2262 C C . GLY A 1 297 ? 17.303 -2.351 -29.709 1.00 96.94 297 GLY A C 1
ATOM 2263 O O . GLY A 1 297 ? 17.853 -1.296 -29.392 1.00 96.94 297 GLY A O 1
ATOM 2264 N N . THR A 1 298 ? 16.124 -2.391 -30.313 1.00 97.88 298 THR A N 1
ATOM 2265 C CA . THR A 1 298 ? 15.291 -1.231 -30.641 1.00 97.88 298 THR A CA 1
ATOM 2266 C C . THR A 1 298 ? 13.904 -1.382 -30.023 1.00 97.88 298 THR A C 1
ATOM 2268 O O . THR A 1 298 ? 13.532 -2.456 -29.550 1.00 97.88 298 THR A O 1
ATOM 2271 N N . VAL A 1 299 ? 13.115 -0.305 -30.021 1.00 97.50 299 VAL A N 1
ATOM 2272 C CA . VAL A 1 299 ? 11.723 -0.351 -29.538 1.00 97.50 299 VAL A CA 1
ATOM 2273 C C . VAL A 1 299 ? 10.885 -1.349 -30.344 1.00 97.50 299 VAL A C 1
ATOM 2275 O O . VAL A 1 299 ? 10.045 -2.045 -29.776 1.00 97.50 299 VAL A O 1
ATOM 2278 N N . ASP A 1 300 ? 11.154 -1.468 -31.643 1.00 97.94 300 ASP A N 1
ATOM 2279 C CA . ASP A 1 300 ? 10.457 -2.380 -32.550 1.00 97.94 300 ASP A CA 1
ATOM 2280 C C . ASP A 1 300 ? 10.636 -3.844 -32.129 1.00 97.94 300 ASP A C 1
ATOM 2282 O O . ASP A 1 300 ? 9.685 -4.619 -32.201 1.00 97.94 300 ASP A O 1
ATOM 2286 N N . ASP A 1 301 ? 11.806 -4.193 -31.583 1.00 97.94 301 ASP A N 1
ATOM 2287 C CA . ASP A 1 301 ? 12.102 -5.539 -31.078 1.00 97.94 301 ASP A CA 1
ATOM 2288 C C . ASP A 1 301 ? 11.300 -5.891 -29.812 1.00 97.94 301 ASP A C 1
ATOM 2290 O O . ASP A 1 301 ? 11.148 -7.066 -29.482 1.00 97.94 301 ASP A O 1
ATOM 2294 N N . LEU A 1 302 ? 10.771 -4.890 -29.096 1.00 97.94 302 LEU A N 1
ATOM 2295 C CA . LEU A 1 302 ? 9.954 -5.089 -27.895 1.00 97.94 302 LEU A CA 1
ATOM 2296 C C . LEU A 1 302 ? 8.461 -5.237 -28.209 1.00 97.94 302 LEU A C 1
ATOM 2298 O O . LEU A 1 302 ? 7.741 -5.871 -27.436 1.00 97.94 302 LEU A O 1
ATOM 2302 N N . ARG A 1 303 ? 7.974 -4.665 -29.322 1.00 97.25 303 ARG A N 1
ATOM 2303 C CA . ARG A 1 303 ? 6.533 -4.622 -29.643 1.00 97.25 303 ARG A CA 1
ATOM 2304 C C . ARG A 1 303 ? 5.862 -6.001 -29.713 1.00 97.25 303 ARG A C 1
ATOM 2306 O O . ARG A 1 303 ? 4.778 -6.124 -29.143 1.00 97.25 303 ARG A O 1
ATOM 2313 N N . PRO A 1 304 ? 6.474 -7.046 -30.310 1.00 97.88 304 PRO A N 1
ATOM 2314 C CA . PRO A 1 304 ? 5.880 -8.386 -30.343 1.00 97.88 304 PRO A CA 1
ATOM 2315 C C . PRO A 1 304 ? 5.672 -9.010 -28.958 1.00 97.88 304 PRO A C 1
ATOM 2317 O O . PRO A 1 304 ? 4.875 -9.932 -28.811 1.00 97.88 304 PRO A O 1
ATOM 2320 N N . PHE A 1 305 ? 6.381 -8.513 -27.942 1.00 98.00 305 PHE A N 1
ATOM 2321 C CA . PHE A 1 305 ? 6.321 -9.022 -26.577 1.00 98.00 305 PHE A CA 1
ATOM 2322 C C . PHE A 1 305 ? 5.365 -8.224 -25.685 1.00 98.00 305 PHE A C 1
ATOM 2324 O O . PHE A 1 305 ? 5.232 -8.561 -24.511 1.00 98.00 305 PHE A O 1
ATOM 2331 N N . ILE A 1 306 ? 4.690 -7.184 -26.192 1.00 98.31 306 ILE A N 1
ATOM 2332 C CA . ILE A 1 306 ? 3.693 -6.437 -25.416 1.00 98.31 306 ILE A CA 1
ATOM 2333 C C . ILE A 1 306 ? 2.487 -7.337 -25.134 1.00 98.31 306 ILE A C 1
ATOM 2335 O O . ILE A 1 306 ? 1.774 -7.755 -26.040 1.00 98.31 306 ILE A O 1
ATOM 2339 N N . VAL A 1 307 ? 2.245 -7.595 -23.850 1.00 96.94 307 VAL A N 1
ATOM 2340 C CA . VAL A 1 307 ? 1.107 -8.378 -23.350 1.00 96.94 307 VAL A CA 1
ATOM 2341 C C . VAL A 1 307 ? -0.073 -7.468 -23.032 1.00 96.94 307 VAL A C 1
ATOM 2343 O O . VAL A 1 307 ? -1.217 -7.786 -23.340 1.00 96.94 307 VAL A O 1
ATOM 2346 N N . GLU A 1 308 ? 0.195 -6.336 -22.382 1.00 94.94 308 GLU A N 1
ATOM 2347 C CA . GLU A 1 308 ? -0.843 -5.424 -21.907 1.00 94.94 308 GLU A CA 1
ATOM 2348 C C . GLU A 1 308 ? -0.305 -3.992 -21.856 1.00 94.94 308 GLU A C 1
ATOM 2350 O O . GLU A 1 308 ? 0.832 -3.751 -21.447 1.00 94.94 308 GLU A O 1
ATOM 2355 N N . VAL A 1 309 ? -1.146 -3.027 -22.225 1.00 95.69 309 VAL A N 1
ATOM 2356 C CA . VAL A 1 309 ? -0.895 -1.602 -21.994 1.00 95.69 309 VAL A CA 1
ATOM 2357 C C . VAL A 1 309 ? -2.024 -1.071 -21.125 1.00 95.69 309 VAL A C 1
ATOM 2359 O O . VAL A 1 309 ? -3.196 -1.165 -21.485 1.00 95.69 309 VAL A O 1
ATOM 2362 N N . GLY A 1 310 ? -1.664 -0.527 -19.967 1.00 93.25 310 GLY A N 1
ATOM 2363 C CA . GLY A 1 310 ? -2.606 -0.184 -18.912 1.00 93.25 310 GLY A CA 1
ATOM 2364 C C . GLY A 1 310 ? -2.422 1.220 -18.368 1.00 93.25 310 GLY A C 1
ATOM 2365 O O . GLY A 1 310 ? -1.326 1.781 -18.415 1.00 93.25 310 GLY A O 1
ATOM 2366 N N . CYS A 1 311 ? -3.489 1.779 -17.798 1.00 93.19 311 CYS A N 1
ATOM 2367 C CA . CYS A 1 311 ? -3.440 3.060 -17.110 1.00 93.19 311 CYS A CA 1
ATOM 2368 C C . CYS A 1 311 ? -4.163 2.993 -15.761 1.00 93.19 311 CYS A C 1
ATOM 2370 O O . CYS A 1 311 ? -5.328 2.611 -15.684 1.00 93.19 311 CYS A O 1
ATOM 2372 N N . GLY A 1 312 ? -3.460 3.382 -14.697 1.00 94.12 312 GLY A N 1
ATOM 2373 C CA . GLY A 1 312 ? -4.001 3.460 -13.346 1.00 94.12 312 GLY A CA 1
ATOM 2374 C C . GLY A 1 312 ? -3.981 4.883 -12.798 1.00 94.12 312 GLY A C 1
ATOM 2375 O O . GLY A 1 312 ? -3.006 5.624 -12.958 1.00 94.12 312 GLY A O 1
ATOM 2376 N N . LEU A 1 313 ? -5.039 5.249 -12.078 1.00 96.25 313 LEU A N 1
ATOM 2377 C CA . LEU A 1 313 ? -5.146 6.521 -11.372 1.00 96.25 313 LEU A CA 1
ATOM 2378 C C . LEU A 1 313 ? -4.648 6.344 -9.938 1.00 96.25 313 LEU A C 1
ATOM 2380 O O . LEU A 1 313 ? -5.390 5.924 -9.048 1.00 96.25 313 LEU A O 1
ATOM 2384 N N . ARG A 1 314 ? -3.365 6.636 -9.691 1.00 95.81 314 ARG A N 1
ATOM 2385 C CA . ARG A 1 314 ? -2.810 6.522 -8.334 1.00 95.81 314 ARG A CA 1
ATOM 2386 C C . ARG A 1 314 ? -3.529 7.500 -7.404 1.00 95.81 314 ARG A C 1
ATOM 2388 O O . ARG A 1 314 ? -3.596 8.682 -7.744 1.00 95.81 314 ARG A O 1
ATOM 2395 N N . PRO A 1 315 ? -4.001 7.061 -6.225 1.00 96.81 315 PRO A N 1
ATOM 2396 C CA . PRO A 1 315 ? -4.718 7.916 -5.288 1.00 96.81 315 PRO A CA 1
ATOM 2397 C C . PRO A 1 315 ? -3.740 8.793 -4.504 1.00 96.81 315 PRO A C 1
ATOM 2399 O O . PRO A 1 315 ? -3.446 8.523 -3.337 1.00 96.81 315 PRO A O 1
ATOM 2402 N N . ALA A 1 316 ? -3.177 9.803 -5.167 1.00 96.12 316 ALA A N 1
ATOM 2403 C CA . ALA A 1 316 ? -2.316 10.791 -4.537 1.00 96.12 316 ALA A CA 1
ATOM 2404 C C . ALA A 1 316 ? -3.147 11.765 -3.697 1.00 96.12 316 ALA A C 1
ATOM 2406 O O . ALA A 1 316 ? -4.363 11.890 -3.854 1.00 96.12 316 ALA A O 1
ATOM 2407 N N . ARG A 1 317 ? -2.486 12.421 -2.745 1.00 96.62 317 ARG A N 1
ATOM 2408 C CA . ARG A 1 317 ? -3.127 13.372 -1.846 1.00 96.62 317 ARG A CA 1
ATOM 2409 C C . ARG A 1 317 ? -2.140 14.452 -1.429 1.00 96.62 317 ARG A C 1
ATOM 2411 O O . ARG A 1 317 ? -1.012 14.133 -1.057 1.00 96.62 317 ARG A O 1
ATOM 2418 N N . GLU A 1 318 ? -2.552 15.713 -1.451 1.00 95.12 318 GLU A N 1
ATOM 2419 C CA . GLU A 1 318 ? -1.761 16.799 -0.868 1.00 95.12 318 GLU A CA 1
ATOM 2420 C C . GLU A 1 318 ? -1.598 16.573 0.644 1.00 95.12 318 GLU A C 1
ATOM 2422 O O . GLU A 1 318 ? -2.543 16.245 1.365 1.00 95.12 318 GLU A O 1
ATOM 2427 N N . GLY A 1 319 ? -0.362 16.675 1.133 1.00 91.25 319 GLY A N 1
ATOM 2428 C CA . GLY A 1 319 ? -0.008 16.263 2.496 1.00 91.25 319 GLY A CA 1
ATOM 2429 C C . GLY A 1 319 ? 0.164 14.747 2.683 1.00 91.25 319 GLY A C 1
ATOM 2430 O O . GLY A 1 319 ? 0.386 14.304 3.807 1.00 91.25 319 GLY A O 1
ATOM 2431 N N . GLY A 1 320 ? 0.085 13.953 1.609 1.00 93.25 320 GLY A N 1
ATOM 2432 C CA . GLY A 1 320 ? 0.385 12.522 1.611 1.00 93.25 320 GLY A CA 1
ATOM 2433 C C . GLY A 1 320 ? -0.683 11.649 2.276 1.00 93.25 320 GLY A C 1
ATOM 2434 O O . GLY A 1 320 ? -1.863 12.012 2.347 1.00 93.25 320 GLY A O 1
ATOM 2435 N N . LEU A 1 321 ? -0.241 10.481 2.754 1.00 95.50 321 LEU A N 1
ATOM 2436 C CA . LEU A 1 321 ? -1.058 9.442 3.386 1.00 95.50 321 LEU A CA 1
ATOM 2437 C C . LEU A 1 321 ? -1.991 10.014 4.468 1.00 95.50 321 LEU A C 1
ATOM 2439 O O . LEU A 1 321 ? -1.538 10.477 5.519 1.00 95.50 321 LEU A O 1
ATOM 2443 N N . ARG A 1 322 ? -3.310 9.876 4.277 1.00 97.31 322 ARG A N 1
ATOM 2444 C CA . ARG A 1 322 ? -4.292 10.127 5.338 1.00 97.31 322 ARG A CA 1
ATOM 2445 C C . ARG A 1 322 ? -4.608 8.820 6.045 1.00 97.31 322 ARG A C 1
ATOM 2447 O O . ARG A 1 322 ? -5.470 8.050 5.631 1.00 97.31 322 ARG A O 1
ATOM 2454 N N . LEU A 1 323 ? -3.896 8.613 7.145 1.00 97.12 323 LEU A N 1
ATOM 2455 C CA . LEU A 1 323 ? -4.137 7.532 8.090 1.00 97.12 323 LEU A CA 1
ATOM 2456 C C . LEU A 1 323 ? -4.531 8.145 9.441 1.00 97.12 323 LEU A C 1
ATOM 2458 O O . LEU A 1 323 ? -3.663 8.563 10.214 1.00 97.12 323 LEU A O 1
ATOM 2462 N N . GLN A 1 324 ? -5.829 8.317 9.682 1.00 95.44 324 GLN A N 1
ATOM 2463 C CA . GLN A 1 324 ? -6.354 9.139 10.782 1.00 95.44 324 GLN A CA 1
ATOM 2464 C C . GLN A 1 324 ? -7.642 8.556 11.359 1.00 95.44 324 GLN A C 1
ATOM 2466 O O . GLN A 1 324 ? -8.393 7.891 10.660 1.00 95.44 324 GLN A O 1
ATOM 2471 N N . HIS A 1 325 ? -7.892 8.837 12.635 1.00 94.50 325 HIS A N 1
ATOM 2472 C CA . HIS A 1 325 ? -9.071 8.386 13.366 1.00 94.50 325 HIS A CA 1
ATOM 2473 C C . HIS A 1 325 ? -9.957 9.584 13.717 1.00 94.50 325 HIS A C 1
ATOM 2475 O O . HIS A 1 325 ? -9.501 10.519 14.382 1.00 94.50 325 HIS A O 1
ATOM 2481 N N . GLU A 1 326 ? -11.244 9.487 13.407 1.00 94.56 326 GLU A N 1
ATOM 2482 C CA . GLU A 1 326 ? -12.289 10.455 13.736 1.00 94.56 326 GLU A CA 1
ATOM 2483 C C . GLU A 1 326 ? -13.468 9.752 14.431 1.00 94.56 326 GLU A C 1
ATOM 2485 O O . GLU A 1 326 ? -13.625 8.537 14.344 1.00 94.56 326 GLU A O 1
ATOM 2490 N N . TRP A 1 327 ? -14.277 10.507 15.177 1.00 93.62 327 TRP A N 1
ATOM 2491 C CA . TRP A 1 327 ? -15.526 10.006 15.759 1.00 93.62 327 TRP A CA 1
ATOM 2492 C C . TRP A 1 327 ? -16.692 10.618 14.999 1.00 93.62 327 TRP A C 1
ATOM 2494 O O . TRP A 1 327 ? -16.815 11.844 14.986 1.00 93.62 327 TRP A O 1
ATOM 2504 N N . VAL A 1 328 ? -17.561 9.780 14.446 1.00 93.69 328 VAL A N 1
ATOM 2505 C CA . VAL A 1 328 ? -18.774 10.206 13.741 1.00 93.69 328 VAL A CA 1
ATOM 2506 C C . VAL A 1 328 ? -20.017 9.800 14.516 1.00 93.69 328 VAL A C 1
ATOM 2508 O O . VAL A 1 328 ? -19.980 8.866 15.317 1.00 93.69 328 VAL A O 1
ATOM 2511 N N . ASP A 1 329 ? -21.091 10.559 14.331 1.00 90.62 329 ASP A N 1
ATOM 2512 C CA . ASP A 1 329 ? -22.381 10.279 14.951 1.00 90.62 329 ASP A CA 1
ATOM 2513 C C . ASP A 1 329 ? -23.097 9.162 14.176 1.00 90.62 329 ASP A C 1
ATOM 2515 O O . ASP A 1 329 ? -23.195 9.225 12.954 1.00 90.62 329 ASP A O 1
ATOM 2519 N N . ALA A 1 330 ? -23.560 8.137 14.887 1.00 86.00 330 ALA A N 1
ATOM 2520 C CA . ALA A 1 330 ? -24.357 7.022 14.375 1.00 86.00 330 ALA A CA 1
ATOM 2521 C C . ALA A 1 330 ? -25.811 7.099 14.881 1.00 86.00 330 ALA A C 1
ATOM 2523 O O . ALA A 1 330 ? -26.489 6.084 15.068 1.00 86.00 330 ALA A O 1
ATOM 2524 N N . GLY A 1 331 ? -26.284 8.310 15.188 1.00 79.50 331 GLY A N 1
ATOM 2525 C CA . GLY A 1 331 ? -27.628 8.575 15.676 1.00 79.50 331 GLY A CA 1
ATOM 2526 C C . GLY A 1 331 ? -27.891 7.871 17.006 1.00 79.50 331 GLY A C 1
ATOM 2527 O O . GLY A 1 331 ? -27.195 8.078 18.003 1.00 79.50 331 GLY A O 1
ATOM 2528 N N . LYS A 1 332 ? -28.899 6.990 17.032 1.00 69.81 332 LYS A N 1
ATOM 2529 C CA . LYS A 1 332 ? -29.282 6.238 18.244 1.00 69.81 332 LYS A CA 1
ATOM 2530 C C . LYS A 1 332 ? -28.161 5.322 18.769 1.00 69.81 332 LYS A C 1
ATOM 2532 O O . LYS A 1 332 ? -28.192 4.962 19.943 1.00 69.81 332 LYS A O 1
ATOM 2537 N N . GLY A 1 333 ? -27.175 4.976 17.933 1.00 68.00 333 GLY A N 1
ATOM 2538 C CA . GLY A 1 333 ? -26.010 4.155 18.291 1.00 68.00 333 GLY A CA 1
ATOM 2539 C C . GLY A 1 333 ? -24.876 4.908 19.002 1.00 68.00 333 GLY A C 1
ATOM 2540 O O . GLY A 1 333 ? -23.901 4.291 19.429 1.00 68.00 333 GLY A O 1
ATOM 2541 N N . GLY A 1 334 ? -24.985 6.231 19.169 1.00 85.94 334 GLY A N 1
ATOM 2542 C CA . GLY A 1 334 ? -23.924 7.054 19.748 1.00 85.94 334 GLY A CA 1
ATOM 2543 C C . GLY A 1 334 ? -22.815 7.352 18.740 1.00 85.94 334 GLY A C 1
ATOM 2544 O O . GLY A 1 334 ? -23.080 7.523 17.559 1.00 85.94 334 GLY A O 1
ATOM 2545 N N . LYS A 1 335 ? -21.561 7.458 19.198 1.00 91.50 335 LYS A N 1
ATOM 2546 C CA . LYS A 1 335 ? -20.424 7.748 18.309 1.00 91.50 335 LYS A CA 1
ATOM 2547 C C . LYS A 1 335 ? -19.651 6.489 17.965 1.00 91.50 335 LYS A C 1
ATOM 2549 O O . LYS A 1 335 ? -19.259 5.759 18.877 1.00 91.50 335 LYS A O 1
ATOM 2554 N N . ILE A 1 336 ? -19.330 6.323 16.687 1.00 94.31 336 ILE A N 1
ATOM 2555 C CA . ILE A 1 336 ? -18.487 5.231 16.195 1.00 94.31 336 ILE A CA 1
ATOM 2556 C C . ILE A 1 336 ? -17.203 5.777 15.552 1.00 94.31 336 ILE A C 1
ATOM 2558 O O . ILE A 1 336 ? -17.182 6.916 15.073 1.00 94.31 336 ILE A O 1
ATOM 2562 N N . PRO A 1 337 ? -16.097 5.020 15.583 1.00 96.12 337 PRO A N 1
ATOM 2563 C CA . PRO A 1 337 ? -14.869 5.383 14.893 1.00 96.12 337 PRO A CA 1
ATOM 2564 C C . PRO A 1 337 ? -15.034 5.334 13.366 1.00 96.12 337 PRO A C 1
ATOM 2566 O O . PRO A 1 337 ? -15.453 4.323 12.799 1.00 96.12 337 PRO A O 1
ATOM 2569 N N . LEU A 1 338 ? -14.615 6.418 12.714 1.00 97.56 338 LEU A N 1
ATOM 2570 C CA . LEU A 1 338 ? -14.348 6.504 11.282 1.00 97.56 338 LEU A CA 1
ATOM 2571 C C . LEU A 1 338 ? -12.834 6.610 11.095 1.00 97.56 338 LEU A C 1
ATOM 2573 O O . LEU A 1 338 ? -12.207 7.552 11.583 1.00 97.56 338 LEU A O 1
ATOM 2577 N N . ILE A 1 339 ? -12.227 5.639 10.421 1.00 98.50 339 ILE A N 1
ATOM 2578 C CA . ILE A 1 339 ? -10.781 5.621 10.196 1.00 98.50 339 ILE A CA 1
ATOM 2579 C C . ILE A 1 339 ? -10.495 5.810 8.717 1.00 98.50 339 ILE A C 1
ATOM 2581 O O . ILE A 1 339 ? -10.904 5.012 7.885 1.00 98.50 339 ILE A O 1
ATOM 2585 N N . HIS A 1 340 ? -9.739 6.847 8.394 1.00 98.62 340 HIS A N 1
ATOM 2586 C CA . HIS A 1 340 ? -9.255 7.116 7.046 1.00 98.62 340 HIS A CA 1
ATOM 2587 C C . HIS A 1 340 ? -7.983 6.312 6.802 1.00 98.62 340 HIS A C 1
ATOM 2589 O O . HIS A 1 340 ? -7.089 6.336 7.647 1.00 98.62 340 HIS A O 1
ATOM 2595 N N . ASN A 1 341 ? -7.906 5.600 5.679 1.00 98.69 341 ASN A N 1
ATOM 2596 C CA . ASN A 1 341 ? -6.723 4.873 5.223 1.00 98.69 341 ASN A CA 1
ATOM 2597 C C . ASN A 1 341 ? -6.632 4.939 3.684 1.00 98.69 341 ASN A C 1
ATOM 2599 O O . ASN A 1 341 ? -6.916 3.970 2.975 1.00 98.69 341 ASN A O 1
ATOM 2603 N N . TYR A 1 342 ? -6.283 6.118 3.163 1.00 98.50 342 TYR A N 1
ATOM 2604 C CA . TYR A 1 342 ? -6.151 6.404 1.727 1.00 98.50 342 TYR A CA 1
ATOM 2605 C C . TYR A 1 342 ? -5.109 7.510 1.463 1.00 98.50 342 TYR A C 1
ATOM 2607 O O . TYR A 1 342 ? -4.510 8.052 2.391 1.00 98.50 342 TYR A O 1
ATOM 2615 N N . GLY A 1 343 ? -4.872 7.857 0.191 1.00 97.44 343 GLY A N 1
ATOM 2616 C CA . GLY A 1 343 ? -3.851 8.848 -0.183 1.00 97.44 343 GLY A CA 1
ATOM 2617 C C . GLY A 1 343 ? -2.450 8.247 -0.336 1.00 97.44 343 GLY A C 1
ATOM 2618 O O . GLY A 1 343 ? -1.457 8.912 -0.059 1.00 97.44 343 GLY A O 1
ATOM 2619 N N . HIS A 1 344 ? -2.366 6.972 -0.726 1.00 96.06 344 HIS A N 1
ATOM 2620 C CA . HIS A 1 344 ? -1.112 6.217 -0.815 1.00 96.06 344 HIS A CA 1
ATOM 2621 C C . HIS A 1 344 ? -0.262 6.544 -2.052 1.00 96.06 344 HIS A C 1
ATOM 2623 O O . HIS A 1 344 ? 0.854 6.044 -2.167 1.00 96.06 344 HIS A O 1
ATOM 2629 N N . ALA A 1 345 ? -0.772 7.339 -2.998 1.00 93.81 345 ALA A N 1
ATOM 2630 C CA . ALA A 1 345 ? -0.097 7.621 -4.262 1.00 93.81 345 ALA A CA 1
ATOM 2631 C C . ALA A 1 345 ? 0.431 6.329 -4.931 1.00 93.81 345 ALA A C 1
ATOM 2633 O O . ALA A 1 345 ? -0.341 5.403 -5.179 1.00 93.81 345 ALA A O 1
ATOM 2634 N N . GLY A 1 346 ? 1.728 6.267 -5.245 1.00 91.50 346 GLY A N 1
ATOM 2635 C CA . GLY A 1 346 ? 2.369 5.112 -5.883 1.00 91.50 346 GLY A CA 1
ATOM 2636 C C . GLY A 1 346 ? 2.828 3.997 -4.945 1.00 91.50 346 GLY A C 1
ATOM 2637 O O . GLY A 1 346 ? 3.249 2.973 -5.459 1.00 91.50 346 GLY A O 1
ATOM 2638 N N . VAL A 1 347 ? 2.716 4.169 -3.624 1.00 93.94 347 VAL A N 1
ATOM 2639 C CA . VAL A 1 347 ? 3.334 3.288 -2.611 1.00 93.94 347 VAL A CA 1
ATOM 2640 C C . VAL A 1 347 ? 2.296 2.477 -1.818 1.00 93.94 347 VAL A C 1
ATOM 2642 O O . VAL A 1 347 ? 2.494 2.086 -0.672 1.00 93.94 347 VAL A O 1
ATOM 2645 N N . GLY A 1 348 ? 1.124 2.224 -2.413 1.00 96.31 348 GLY A N 1
ATOM 2646 C CA . GLY A 1 348 ? 0.015 1.532 -1.738 1.00 96.31 348 GLY A CA 1
ATOM 2647 C C . GLY A 1 348 ? 0.338 0.104 -1.298 1.00 96.31 348 GLY A C 1
ATOM 2648 O O . GLY A 1 348 ? -0.111 -0.312 -0.233 1.00 96.31 348 GLY A O 1
ATOM 2649 N N . PHE A 1 349 ? 1.133 -0.631 -2.080 1.00 97.81 349 PHE A N 1
ATOM 2650 C CA . PHE A 1 349 ? 1.589 -1.975 -1.712 1.00 97.81 349 PHE A CA 1
ATOM 2651 C C . PHE A 1 349 ? 2.654 -1.919 -0.613 1.00 97.81 349 PHE A C 1
ATOM 2653 O O . PHE A 1 349 ? 2.553 -2.673 0.353 1.00 97.81 349 PHE A O 1
ATOM 2660 N N . GLU A 1 350 ? 3.593 -0.977 -0.713 1.00 96.31 350 GLU A N 1
ATOM 2661 C CA . GLU A 1 350 ? 4.708 -0.755 0.222 1.00 96.31 350 GLU A CA 1
ATOM 2662 C C . GLU A 1 350 ? 4.269 -0.293 1.611 1.00 96.31 350 GLU A C 1
ATOM 2664 O O . GLU A 1 350 ? 4.974 -0.528 2.584 1.00 96.31 350 GLU A O 1
ATOM 2669 N N . LEU A 1 351 ? 3.084 0.312 1.730 1.00 97.62 351 LEU A N 1
ATOM 2670 C CA . LEU A 1 351 ? 2.528 0.756 3.013 1.00 97.62 351 LEU A CA 1
ATOM 2671 C C . LEU A 1 351 ? 1.367 -0.119 3.515 1.00 97.62 351 LEU A C 1
ATOM 2673 O O . LEU A 1 351 ? 0.861 0.094 4.615 1.00 97.62 351 LEU A O 1
ATOM 2677 N N . SER A 1 352 ? 0.921 -1.100 2.727 1.00 98.38 352 SER A N 1
ATOM 2678 C CA . SER A 1 352 ? -0.344 -1.819 2.928 1.00 98.38 352 SER A CA 1
ATOM 2679 C C . SER A 1 352 ? -0.511 -2.466 4.314 1.00 98.38 352 SER A C 1
ATOM 2681 O O . SER A 1 352 ? -1.456 -2.138 5.037 1.00 98.38 352 SER A O 1
ATOM 2683 N N . TRP A 1 353 ? 0.367 -3.397 4.699 1.00 98.62 353 TRP A N 1
ATOM 2684 C CA . TRP A 1 353 ? 0.251 -4.148 5.956 1.00 98.62 353 TRP A CA 1
ATOM 2685 C C . TRP A 1 353 ? 0.561 -3.294 7.190 1.00 98.62 353 TRP A C 1
ATOM 2687 O O . TRP A 1 353 ? -0.107 -3.443 8.213 1.00 98.62 353 TRP A O 1
ATOM 2697 N N . GLY A 1 354 ? 1.511 -2.363 7.100 1.00 98.44 354 GLY A N 1
ATOM 2698 C CA . GLY A 1 354 ? 1.810 -1.416 8.173 1.00 98.44 354 GLY A CA 1
ATOM 2699 C C . GLY A 1 354 ? 0.662 -0.430 8.411 1.00 98.44 354 GLY A C 1
ATOM 2700 O O . GLY A 1 354 ? 0.305 -0.154 9.559 1.00 98.44 354 GLY A O 1
ATOM 2701 N N . CYS A 1 355 ? 0.006 0.049 7.346 1.00 98.69 355 CYS A N 1
ATOM 2702 C CA . CYS A 1 355 ? -1.205 0.860 7.464 1.00 98.69 355 CYS A CA 1
ATOM 2703 C C . CYS A 1 355 ? -2.339 0.059 8.105 1.00 98.69 355 CYS A C 1
ATOM 2705 O O . CYS A 1 355 ? -2.980 0.556 9.031 1.00 98.69 355 CYS A O 1
ATOM 2707 N N . ALA A 1 356 ? -2.541 -1.195 7.689 1.00 98.75 356 ALA A N 1
ATOM 2708 C CA . ALA A 1 356 ? -3.522 -2.093 8.293 1.00 98.75 356 ALA A CA 1
ATOM 2709 C C . ALA A 1 356 ? -3.273 -2.303 9.802 1.00 98.75 356 ALA A C 1
ATOM 2711 O O . ALA A 1 356 ? -4.205 -2.237 10.608 1.00 98.75 356 ALA A O 1
ATOM 2712 N N . SER A 1 357 ? -2.015 -2.487 10.216 1.00 98.44 357 SER A N 1
ATOM 2713 C CA . SER A 1 357 ? -1.636 -2.557 11.632 1.00 98.44 357 SER A CA 1
ATOM 2714 C C . SER A 1 357 ? -1.941 -1.269 12.392 1.00 98.44 357 SER A C 1
ATOM 2716 O O . SER A 1 357 ? -2.445 -1.319 13.514 1.00 98.44 357 SER A O 1
ATOM 2718 N N . ALA A 1 358 ? -1.682 -0.109 11.788 1.00 97.81 358 ALA A N 1
ATOM 2719 C CA . ALA A 1 358 ? -1.996 1.176 12.398 1.00 97.81 358 ALA A CA 1
ATOM 2720 C C . ALA A 1 358 ? -3.513 1.401 12.540 1.00 97.81 358 ALA A C 1
ATOM 2722 O O . ALA A 1 358 ? -3.944 1.916 13.573 1.00 97.81 358 ALA A O 1
ATOM 2723 N N . VAL A 1 359 ? -4.327 0.980 11.562 1.00 98.31 359 VAL A N 1
ATOM 2724 C CA . VAL A 1 359 ? -5.800 0.983 11.669 1.00 98.31 359 VAL A CA 1
ATOM 2725 C C . VAL A 1 359 ? -6.246 0.136 12.859 1.00 98.31 359 VAL A C 1
ATOM 2727 O O . VAL A 1 359 ? -7.021 0.602 13.697 1.00 98.31 359 VAL A O 1
ATOM 2730 N N . LEU A 1 360 ? -5.717 -1.084 12.979 1.00 97.31 360 LEU A N 1
ATOM 2731 C CA . LEU A 1 360 ? -6.022 -1.956 14.109 1.00 97.31 360 LEU A CA 1
ATOM 2732 C C . LEU A 1 360 ? -5.618 -1.311 15.447 1.00 97.31 360 LEU A C 1
ATOM 2734 O O . LEU A 1 360 ? -6.399 -1.339 16.399 1.00 97.31 360 LEU A O 1
ATOM 2738 N N . GLU A 1 361 ? -4.439 -0.682 15.527 1.00 95.31 361 GLU A N 1
ATOM 2739 C CA . GLU A 1 361 ? -4.024 0.048 16.731 1.00 95.31 361 GLU A CA 1
ATOM 2740 C C . GLU A 1 361 ? -5.034 1.150 17.079 1.00 95.31 361 GLU A C 1
ATOM 2742 O O . GLU A 1 361 ? -5.392 1.292 18.247 1.00 95.31 361 GLU A O 1
ATOM 2747 N N . MET A 1 362 ? -5.519 1.911 16.092 1.00 95.06 362 MET A N 1
ATOM 2748 C CA . MET A 1 362 ? -6.500 2.980 16.303 1.00 95.06 362 MET A CA 1
ATOM 2749 C C . MET A 1 362 ? -7.830 2.454 16.861 1.00 95.06 362 MET A C 1
ATOM 2751 O O . MET A 1 362 ? -8.347 3.059 17.801 1.00 95.06 362 MET A O 1
ATOM 2755 N N . LEU A 1 363 ? -8.338 1.319 16.365 1.00 93.88 363 LEU A N 1
ATOM 2756 C CA . LEU A 1 363 ? -9.565 0.680 16.874 1.00 93.88 363 LEU A CA 1
ATOM 2757 C C . LEU A 1 363 ? -9.396 0.094 18.284 1.00 93.88 363 LEU A C 1
ATOM 2759 O O . LEU A 1 363 ? -10.293 0.176 19.127 1.00 93.88 363 LEU A O 1
ATOM 2763 N N . GLU A 1 364 ? -8.230 -0.485 18.573 1.00 90.00 364 GLU A N 1
ATOM 2764 C CA . GLU A 1 364 ? -7.940 -1.107 19.870 1.00 90.00 364 GLU A CA 1
ATOM 2765 C C . GLU A 1 364 ? -7.579 -0.082 20.954 1.00 90.00 364 GLU A C 1
ATOM 2767 O O . GLU A 1 364 ? -7.596 -0.401 22.152 1.00 90.00 364 GLU A O 1
ATOM 2772 N N . LYS A 1 365 ? -7.237 1.156 20.573 1.00 78.50 365 LYS A N 1
ATOM 2773 C CA . LYS A 1 365 ? -6.767 2.195 21.494 1.00 78.50 365 LYS A CA 1
ATOM 2774 C C . LYS A 1 365 ? -7.878 2.643 22.438 1.00 78.50 365 LYS A C 1
ATOM 2776 O O . LYS A 1 365 ? -8.502 3.687 22.273 1.00 78.50 365 LYS A O 1
ATOM 2781 N N . LYS A 1 366 ? -8.054 1.897 23.530 1.00 55.88 366 LYS A N 1
ATOM 2782 C CA . LYS A 1 366 ? -8.922 2.290 24.643 1.00 55.88 366 LYS A CA 1
ATOM 2783 C C . LYS A 1 366 ? -8.493 3.668 25.139 1.00 55.88 366 LYS A C 1
ATOM 2785 O O . LYS A 1 366 ? -7.335 3.873 25.523 1.00 55.88 366 LYS A O 1
ATOM 2790 N N . THR A 1 367 ? -9.432 4.609 25.170 1.00 47.34 367 THR A N 1
ATOM 2791 C CA . THR A 1 367 ? -9.229 5.932 25.760 1.00 47.34 367 THR A CA 1
ATOM 2792 C C . THR A 1 367 ? -8.823 5.760 27.225 1.00 47.34 367 THR A C 1
ATOM 2794 O O . THR A 1 367 ? -9.609 5.437 28.115 1.00 47.34 367 THR A O 1
ATOM 2797 N N . LYS A 1 368 ? -7.527 5.918 27.513 1.00 48.00 368 LYS A N 1
ATOM 2798 C CA . LYS A 1 368 ? -7.031 5.828 28.889 1.00 48.00 368 LYS A CA 1
ATOM 2799 C C . LYS A 1 368 ? -7.555 7.045 29.645 1.00 48.00 368 LYS A C 1
ATOM 2801 O O . LYS A 1 368 ? -7.160 8.169 29.345 1.00 48.00 368 LYS A O 1
ATOM 2806 N N . LYS A 1 369 ? -8.376 6.826 30.685 1.00 49.72 369 LYS A N 1
ATOM 2807 C CA . LYS A 1 369 ? -8.953 7.878 31.559 1.00 49.72 369 LYS A CA 1
ATOM 2808 C C . LYS A 1 369 ? -7.919 8.908 32.054 1.00 49.72 369 LYS A C 1
ATOM 2810 O O . LYS A 1 369 ? -8.286 10.022 32.417 1.00 49.72 369 LYS A O 1
ATOM 2815 N N . ARG A 1 370 ? -6.625 8.549 32.113 1.00 55.25 370 ARG A N 1
ATOM 2816 C CA . ARG A 1 370 ? -5.498 9.449 32.420 1.00 55.25 370 ARG A CA 1
ATOM 2817 C C . ARG A 1 370 ? -4.282 9.102 31.547 1.00 55.25 370 ARG A C 1
ATOM 2819 O O . ARG A 1 370 ? -3.839 7.960 31.592 1.00 55.25 370 ARG A O 1
ATOM 2826 N N . ARG A 1 371 ? -3.660 10.092 30.881 1.00 52.97 371 ARG A N 1
ATOM 2827 C CA . ARG A 1 371 ? -2.412 9.944 30.078 1.00 52.97 371 ARG A CA 1
ATOM 2828 C C . ARG A 1 371 ? -1.281 9.205 30.820 1.00 52.97 371 ARG A C 1
ATOM 2830 O O . ARG A 1 371 ? -0.518 8.480 30.192 1.00 52.97 371 ARG A O 1
ATOM 2837 N N . ASN A 1 372 ? -1.229 9.329 32.152 1.00 57.16 372 ASN A N 1
ATOM 2838 C CA . ASN A 1 372 ? -0.229 8.685 33.017 1.00 57.16 372 ASN A CA 1
ATOM 2839 C C . ASN A 1 372 ? -0.804 7.570 33.921 1.00 57.16 372 ASN A C 1
ATOM 2841 O O . ASN A 1 372 ? -0.152 7.195 34.888 1.00 57.16 372 ASN A O 1
ATOM 2845 N N . ASN A 1 373 ? -2.043 7.089 33.724 1.00 57.81 373 ASN A N 1
ATOM 2846 C CA . ASN A 1 373 ? -2.697 6.106 34.621 1.00 57.81 373 ASN A CA 1
ATOM 2847 C C . ASN A 1 373 ? -2.690 6.494 36.125 1.00 57.81 373 ASN A C 1
ATOM 2849 O O . ASN A 1 373 ? -2.714 5.645 37.023 1.00 57.81 373 ASN A O 1
ATOM 2853 N N . GLY A 1 374 ? -2.651 7.803 36.411 1.00 57.97 374 GLY A N 1
ATOM 2854 C CA . GLY A 1 374 ? -2.549 8.343 37.769 1.00 57.97 374 GLY A CA 1
ATOM 2855 C C . GLY A 1 374 ? -1.157 8.251 38.407 1.00 57.97 374 GLY A C 1
ATOM 2856 O O . GLY A 1 374 ? -1.090 8.309 39.628 1.00 57.97 374 GLY A O 1
ATOM 2857 N N . ARG A 1 375 ? -0.089 8.089 37.615 1.00 61.81 375 ARG A N 1
ATOM 2858 C CA . ARG A 1 375 ? 1.312 8.123 38.064 1.00 61.81 375 ARG A CA 1
ATOM 2859 C C . ARG A 1 375 ? 1.887 9.539 38.044 1.00 61.81 375 ARG A C 1
ATOM 2861 O O . ARG A 1 375 ? 1.511 10.355 37.193 1.00 61.81 375 ARG A O 1
ATOM 2868 N N . ASN A 1 376 ? 2.792 9.827 38.978 1.00 56.41 376 ASN A N 1
ATOM 2869 C CA . ASN A 1 376 ? 3.399 11.151 39.127 1.00 56.41 376 ASN A CA 1
ATOM 2870 C C . ASN A 1 376 ? 4.574 11.349 38.137 1.00 56.41 376 ASN A C 1
ATOM 2872 O O . ASN A 1 376 ? 5.315 10.411 37.870 1.00 56.41 376 ASN A O 1
ATOM 2876 N N . LYS A 1 377 ? 4.727 12.566 37.587 1.00 54.47 377 LYS A N 1
ATOM 2877 C CA . LYS A 1 377 ? 5.848 13.035 36.730 1.00 54.47 377 LYS A CA 1
ATOM 2878 C C . LYS A 1 377 ? 6.340 12.086 35.609 1.00 54.47 377 LYS A C 1
ATOM 2880 O O . LYS A 1 377 ? 7.418 11.521 35.707 1.00 54.47 377 LYS A O 1
ATOM 2885 N N . LYS A 1 378 ? 5.586 11.992 34.501 1.00 50.41 378 LYS A N 1
ATOM 2886 C CA . LYS A 1 378 ? 5.986 11.421 33.182 1.00 50.41 378 LYS A CA 1
ATOM 2887 C C . LYS A 1 378 ? 6.572 9.982 33.156 1.00 50.41 378 LYS A C 1
ATOM 2889 O O . LYS A 1 378 ? 6.824 9.475 32.069 1.00 50.41 378 LYS A O 1
ATOM 2894 N N . GLY A 1 379 ? 6.713 9.285 34.285 1.00 47.72 379 GLY A N 1
ATOM 2895 C CA . GLY A 1 379 ? 7.349 7.968 34.360 1.00 47.72 379 GLY A CA 1
ATOM 2896 C C . GLY A 1 379 ? 6.457 6.817 33.887 1.00 47.72 379 GLY A C 1
ATOM 2897 O O . GLY A 1 379 ? 5.552 6.367 34.600 1.00 47.72 379 GLY A O 1
ATOM 2898 N N . ARG A 1 380 ? 6.742 6.287 32.695 1.00 53.09 380 ARG A N 1
ATOM 2899 C 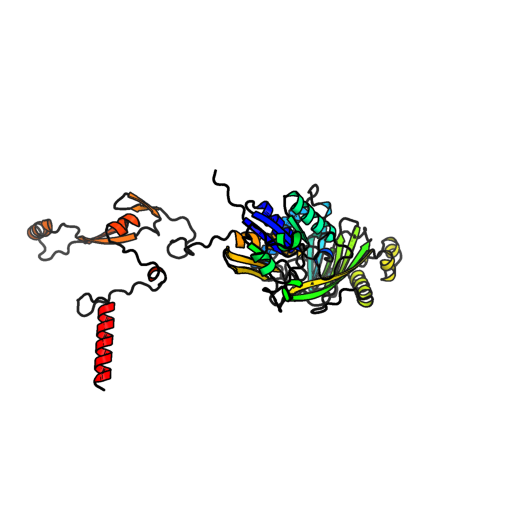CA . ARG A 1 380 ? 6.378 4.915 32.325 1.00 53.09 380 ARG A CA 1
ATOM 2900 C C . ARG A 1 380 ? 7.477 3.995 32.875 1.00 53.09 380 ARG A C 1
ATOM 2902 O O . ARG A 1 380 ? 8.530 3.890 32.274 1.00 53.09 380 ARG A O 1
ATOM 2909 N N . GLY A 1 381 ? 7.252 3.390 34.042 1.00 61.50 381 GLY A N 1
ATOM 2910 C CA . GLY A 1 381 ? 8.192 2.448 34.664 1.00 61.50 381 GLY A CA 1
ATOM 2911 C C . GLY A 1 381 ? 7.608 1.733 35.886 1.00 61.50 381 GLY A C 1
ATOM 2912 O O . GLY A 1 381 ? 6.498 2.065 36.326 1.00 61.50 381 GLY A O 1
ATOM 2913 N N . HIS A 1 382 ? 8.338 0.741 36.403 1.00 64.00 382 HIS A N 1
ATOM 2914 C CA . HIS A 1 382 ? 8.071 0.077 37.683 1.00 64.00 382 HIS A CA 1
ATOM 2915 C C . HIS A 1 382 ? 8.523 0.989 38.836 1.00 64.00 382 HIS A C 1
ATOM 2917 O O . HIS A 1 382 ? 9.586 1.601 38.769 1.00 64.00 382 HIS A O 1
ATOM 2923 N N . VAL A 1 383 ? 7.717 1.115 39.891 1.00 72.88 383 VAL A N 1
ATOM 2924 C CA . VAL A 1 383 ? 8.055 1.922 41.074 1.00 72.88 383 VAL A CA 1
ATOM 2925 C C . VAL A 1 383 ? 8.063 1.028 42.300 1.00 72.88 383 VAL A C 1
ATOM 2927 O O . VAL A 1 383 ? 7.199 0.166 42.439 1.00 72.88 383 VAL A O 1
ATOM 2930 N N . LYS A 1 384 ? 9.017 1.252 43.209 1.00 81.44 384 LYS A N 1
ATOM 2931 C CA . LYS A 1 384 ? 9.054 0.524 44.482 1.00 81.44 384 LYS A CA 1
ATOM 2932 C C . LYS A 1 384 ? 7.733 0.735 45.229 1.00 81.44 384 LYS A C 1
ATOM 2934 O O . LYS A 1 384 ? 7.202 1.852 45.267 1.00 81.44 384 LYS A O 1
ATOM 2939 N N . PHE A 1 385 ? 7.200 -0.332 45.804 1.00 88.25 385 PHE A N 1
ATOM 2940 C CA . PHE A 1 385 ? 6.024 -0.249 46.656 1.00 88.25 385 PHE A CA 1
ATOM 2941 C C . PHE A 1 385 ? 6.407 0.246 48.054 1.00 88.25 385 PHE A C 1
ATOM 2943 O O . PHE A 1 385 ? 7.534 0.069 48.510 1.00 88.25 385 PHE A O 1
ATOM 2950 N N . VAL A 1 386 ? 5.461 0.898 48.720 1.00 91.50 386 VAL A N 1
ATOM 2951 C CA . VAL A 1 386 ? 5.524 1.297 50.127 1.00 91.50 386 VAL A CA 1
ATOM 2952 C C . VAL A 1 386 ? 4.300 0.742 50.845 1.00 91.50 386 VAL A C 1
ATOM 2954 O O . VAL A 1 386 ? 3.254 0.520 50.230 1.00 91.50 386 VAL A O 1
ATOM 2957 N N . ARG A 1 387 ? 4.416 0.513 52.149 1.00 94.12 387 ARG A N 1
ATOM 2958 C CA . ARG A 1 387 ? 3.298 0.068 52.983 1.00 94.12 387 ARG A CA 1
ATOM 2959 C C . ARG A 1 387 ? 2.577 1.283 53.553 1.00 94.12 387 ARG A C 1
ATOM 2961 O O . ARG A 1 387 ? 3.213 2.254 53.954 1.00 94.12 387 ARG A O 1
ATOM 2968 N N . CYS A 1 388 ? 1.247 1.250 53.534 1.00 93.06 388 CYS A N 1
ATOM 2969 C CA . CYS A 1 388 ? 0.432 2.254 54.206 1.00 93.06 388 CYS A CA 1
ATOM 2970 C C . CYS A 1 388 ? 0.747 2.235 55.705 1.00 93.06 388 CYS A C 1
ATOM 2972 O O . CYS A 1 388 ? 0.608 1.187 56.320 1.00 93.06 388 CYS A O 1
ATOM 2974 N N . SER A 1 389 ? 1.093 3.372 56.302 1.00 93.38 389 SER A N 1
ATOM 2975 C CA . SER A 1 389 ? 1.399 3.467 57.735 1.00 93.38 389 SER A CA 1
ATOM 2976 C C . SER A 1 389 ? 0.205 3.152 58.645 1.00 93.38 389 SER A C 1
ATOM 2978 O O . SER A 1 389 ? 0.410 2.931 59.826 1.00 93.38 389 SER A O 1
ATOM 2980 N N . ASN A 1 390 ? -1.027 3.145 58.115 1.00 93.12 390 ASN A N 1
ATOM 2981 C CA . ASN A 1 390 ? -2.236 2.848 58.891 1.00 93.12 390 ASN A CA 1
ATOM 2982 C C . ASN A 1 390 ? -2.711 1.399 58.735 1.00 93.12 390 ASN A C 1
ATOM 2984 O O . ASN A 1 390 ? -2.970 0.719 59.711 1.00 93.12 390 ASN A O 1
ATOM 2988 N N . CYS A 1 391 ? -2.864 0.926 57.495 1.00 93.88 391 CYS A N 1
ATOM 2989 C CA . CYS A 1 391 ? -3.452 -0.391 57.214 1.00 93.88 391 CYS A CA 1
ATOM 2990 C C . CYS A 1 391 ? -2.470 -1.388 56.595 1.00 93.88 391 CYS A C 1
ATOM 2992 O O . CYS A 1 391 ? -2.891 -2.420 56.081 1.00 93.88 391 CYS A O 1
ATOM 2994 N N . SER A 1 392 ? -1.182 -1.043 56.504 1.00 92.88 392 SER A N 1
ATOM 2995 C CA . SER A 1 392 ? -0.120 -1.872 55.910 1.00 92.88 392 SER A CA 1
ATOM 2996 C C . SER A 1 392 ? -0.372 -2.333 54.466 1.00 92.88 392 SER A C 1
ATOM 2998 O O . SER A 1 392 ? 0.375 -3.138 53.903 1.00 92.88 392 SER A O 1
ATOM 3000 N N . ARG A 1 393 ? -1.389 -1.780 53.793 1.00 91.12 393 ARG A N 1
ATOM 3001 C CA . ARG A 1 393 ? -1.684 -2.081 52.392 1.00 91.12 393 ARG A CA 1
ATOM 3002 C C . ARG A 1 393 ? -0.501 -1.687 51.514 1.00 91.12 393 ARG A C 1
ATOM 3004 O O . ARG A 1 393 ? 0.077 -0.615 51.687 1.00 91.12 393 ARG A O 1
ATOM 3011 N N . CYS A 1 394 ? -0.162 -2.547 50.561 1.00 91.12 394 CYS A N 1
ATOM 3012 C CA . CYS A 1 394 ? 0.867 -2.280 49.565 1.00 91.12 394 CYS A CA 1
ATOM 3013 C C . CYS A 1 394 ? 0.388 -1.187 48.587 1.00 91.12 394 CYS A C 1
ATOM 3015 O O . CYS A 1 394 ? -0.684 -1.309 47.989 1.00 91.12 394 CYS A O 1
ATOM 3017 N N . VAL A 1 395 ? 1.151 -0.100 48.441 1.00 87.25 395 VAL A N 1
ATOM 3018 C CA . VAL A 1 395 ? 0.818 1.054 47.590 1.00 87.25 395 VAL A CA 1
ATOM 3019 C C . VAL A 1 395 ? 2.044 1.463 46.787 1.00 87.25 395 VAL A C 1
ATOM 3021 O O . VAL A 1 395 ? 3.143 1.565 47.319 1.00 87.25 395 VAL A O 1
ATOM 3024 N N . ALA A 1 396 ? 1.879 1.740 45.498 1.00 86.62 396 ALA A N 1
ATOM 3025 C CA . ALA A 1 396 ? 2.966 2.278 44.684 1.00 86.62 396 ALA A CA 1
ATOM 3026 C C . ALA A 1 396 ? 3.475 3.619 45.265 1.00 86.62 396 ALA A C 1
ATOM 3028 O O . ALA A 1 396 ? 2.668 4.494 45.597 1.00 86.62 396 ALA A O 1
ATOM 3029 N N . LYS A 1 397 ? 4.802 3.809 45.388 1.00 86.19 397 LYS A N 1
ATOM 3030 C CA . LYS A 1 397 ? 5.422 4.993 46.037 1.00 86.19 397 LYS A CA 1
ATOM 3031 C C . LYS A 1 397 ? 4.958 6.338 45.468 1.00 86.19 397 LYS A C 1
ATOM 3033 O O . LYS A 1 397 ? 5.020 7.349 46.171 1.00 86.19 397 LYS A O 1
ATOM 3038 N N . ASP A 1 398 ? 4.547 6.379 44.208 1.00 81.12 398 ASP A N 1
ATOM 3039 C CA . ASP A 1 398 ? 4.056 7.570 43.511 1.00 81.12 398 ASP A CA 1
ATOM 3040 C C . ASP A 1 398 ? 2.557 7.842 43.737 1.00 81.12 398 ASP A C 1
ATOM 3042 O O . ASP A 1 398 ? 2.117 8.977 43.558 1.00 81.12 398 ASP A O 1
ATOM 3046 N N . LYS A 1 399 ? 1.794 6.824 44.153 1.00 81.38 399 LYS A N 1
ATOM 3047 C CA . LYS A 1 399 ? 0.363 6.902 44.485 1.00 81.38 399 LYS A CA 1
ATOM 3048 C C . LYS A 1 399 ? 0.085 7.027 45.982 1.00 81.38 399 LYS A C 1
ATOM 3050 O O . LYS A 1 399 ? -1.035 7.371 46.349 1.00 81.38 399 LYS A O 1
ATOM 3055 N N . ALA A 1 400 ? 1.068 6.744 46.836 1.00 89.00 400 ALA A N 1
ATOM 3056 C CA . ALA A 1 400 ? 0.944 6.933 48.277 1.00 89.00 400 ALA A CA 1
ATOM 3057 C C . ALA A 1 400 ? 0.867 8.428 48.632 1.00 89.00 400 ALA A C 1
ATOM 3059 O O . ALA A 1 400 ? 1.712 9.222 48.206 1.00 89.00 400 ALA A O 1
ATOM 3060 N N . ILE A 1 401 ? -0.130 8.801 49.436 1.00 89.31 401 ILE A N 1
ATOM 3061 C CA . ILE A 1 401 ? -0.282 10.158 49.964 1.00 89.31 401 ILE A CA 1
ATOM 3062 C C . ILE A 1 401 ? 0.739 10.312 51.088 1.00 89.31 401 ILE A C 1
ATOM 3064 O O . ILE A 1 401 ? 0.659 9.609 52.092 1.00 89.31 401 ILE A O 1
ATOM 3068 N N . LYS A 1 402 ? 1.710 11.210 50.916 1.00 88.69 402 LYS A N 1
ATOM 3069 C CA . LYS A 1 402 ? 2.776 11.443 51.896 1.00 88.69 402 LYS A CA 1
ATOM 3070 C C . LYS A 1 402 ? 2.483 12.708 52.681 1.00 88.69 402 LYS A C 1
ATOM 3072 O O . LYS A 1 402 ? 2.280 13.759 52.075 1.00 88.69 402 LYS A O 1
ATOM 3077 N N . ARG A 1 403 ? 2.506 12.613 54.006 1.00 87.00 403 ARG A N 1
ATOM 3078 C CA . ARG A 1 403 ? 2.401 13.758 54.910 1.00 87.00 403 ARG A CA 1
ATOM 3079 C C . ARG A 1 403 ? 3.558 13.700 55.893 1.00 87.00 403 ARG A C 1
ATOM 3081 O O . ARG A 1 403 ? 3.847 12.642 56.442 1.00 87.00 403 ARG A O 1
ATOM 3088 N N . PHE A 1 404 ? 4.233 14.826 56.071 1.00 87.25 404 PHE A N 1
ATOM 3089 C CA . PHE A 1 404 ? 5.212 14.962 57.136 1.00 87.25 404 PHE A CA 1
ATOM 3090 C C . PHE A 1 404 ? 4.482 15.385 58.400 1.00 87.25 404 PHE A C 1
ATOM 3092 O O . PHE A 1 404 ? 3.720 16.353 58.381 1.00 87.25 404 PHE A O 1
ATOM 3099 N N . THR A 1 405 ? 4.709 14.640 59.469 1.00 85.12 405 THR A N 1
ATOM 3100 C CA . THR A 1 405 ? 4.267 14.988 60.809 1.00 85.12 405 THR A CA 1
ATOM 3101 C C . THR A 1 405 ? 5.514 15.308 61.608 1.00 85.12 405 THR A C 1
ATOM 3103 O O . THR A 1 405 ? 6.398 14.464 61.747 1.00 85.12 405 THR A O 1
ATOM 3106 N N . VAL A 1 406 ? 5.594 16.550 62.074 1.00 86.69 406 VAL A N 1
ATOM 3107 C CA . VAL A 1 406 ? 6.680 17.018 62.930 1.00 86.69 406 VAL A CA 1
ATOM 3108 C C . VAL A 1 406 ? 6.207 16.873 64.368 1.00 86.69 406 VAL A C 1
ATOM 3110 O O . VAL A 1 406 ? 5.134 17.374 64.703 1.00 86.69 406 VAL A O 1
ATOM 3113 N N . ARG A 1 407 ? 6.962 16.149 65.189 1.00 84.88 407 ARG A N 1
ATOM 3114 C CA . ARG A 1 407 ? 6.710 16.008 66.629 1.00 84.88 407 ARG A CA 1
ATOM 3115 C C . ARG A 1 407 ? 7.975 16.376 67.383 1.00 84.88 407 ARG A C 1
ATOM 3117 O O . ARG A 1 407 ? 9.064 16.168 66.858 1.00 84.88 407 ARG A O 1
ATOM 3124 N N . ASN A 1 408 ? 7.844 16.913 68.587 1.00 84.69 408 ASN A N 1
ATOM 3125 C CA . ASN A 1 408 ? 8.995 17.003 69.479 1.00 84.69 408 ASN A CA 1
ATOM 3126 C C . ASN A 1 408 ? 9.439 15.579 69.841 1.00 84.69 408 ASN A C 1
ATOM 3128 O O . ASN A 1 408 ? 8.616 14.662 69.870 1.00 84.69 408 ASN A O 1
ATOM 3132 N N . MET A 1 409 ? 10.741 15.387 70.040 1.00 83.81 409 MET A N 1
ATOM 3133 C CA . MET A 1 409 ? 11.295 14.091 70.443 1.00 83.81 409 MET A CA 1
ATOM 3134 C C . MET A 1 409 ? 10.813 13.681 71.841 1.00 83.81 409 MET A C 1
ATOM 3136 O O . MET A 1 409 ? 10.668 12.496 72.115 1.00 83.81 409 MET A O 1
ATOM 3140 N N . VAL A 1 410 ? 10.511 14.675 72.675 1.00 82.81 410 VAL A N 1
ATOM 3141 C CA . VAL A 1 410 ? 9.957 14.522 74.019 1.00 82.81 410 VAL A CA 1
ATOM 3142 C C . VAL A 1 410 ? 8.450 14.787 73.975 1.00 82.81 410 VAL A C 1
ATOM 3144 O O . VAL A 1 410 ? 7.995 15.735 73.325 1.00 82.81 410 VAL A O 1
ATOM 3147 N N . GLU A 1 411 ? 7.673 13.946 74.656 1.00 82.56 411 GLU A N 1
ATOM 3148 C CA . GLU A 1 411 ? 6.242 14.163 74.877 1.00 82.56 411 GLU A CA 1
ATOM 3149 C C . GLU A 1 411 ? 5.999 15.375 75.786 1.00 82.56 411 GLU A C 1
ATOM 3151 O O . GLU A 1 411 ? 6.759 15.621 76.715 1.00 82.56 411 GLU A O 1
ATOM 3156 N N . SER A 1 412 ? 4.916 16.122 75.554 1.00 81.50 412 SER A N 1
ATOM 3157 C CA . SER A 1 412 ? 4.604 17.355 76.291 1.00 81.50 412 SER A CA 1
ATOM 3158 C C . SER A 1 412 ? 4.590 17.204 77.817 1.00 81.50 412 SER A C 1
ATOM 3160 O O . SER A 1 412 ? 4.952 18.156 78.499 1.00 81.50 412 SER A O 1
ATOM 3162 N N . ALA A 1 413 ? 4.208 16.038 78.346 1.00 83.25 413 ALA A N 1
ATOM 3163 C CA . ALA A 1 413 ? 4.189 15.782 79.786 1.00 83.25 413 ALA A CA 1
ATOM 3164 C C . ALA A 1 413 ? 5.601 15.724 80.399 1.00 83.25 413 ALA A C 1
ATOM 3166 O O . ALA A 1 413 ? 5.823 16.287 81.463 1.00 83.25 413 ALA A O 1
ATOM 3167 N N . ALA A 1 414 ? 6.565 15.132 79.689 1.00 83.56 414 ALA A N 1
ATOM 3168 C CA . ALA A 1 414 ? 7.944 14.967 80.155 1.00 83.56 414 ALA A CA 1
ATOM 3169 C C . ALA A 1 414 ? 8.821 16.213 79.927 1.00 83.56 414 ALA A C 1
ATOM 3171 O O . ALA A 1 414 ? 9.981 16.242 80.327 1.00 83.56 414 ALA A O 1
ATOM 3172 N N . VAL A 1 415 ? 8.293 17.253 79.269 1.00 82.44 415 VAL A N 1
ATOM 3173 C CA . VAL A 1 415 ? 9.040 18.501 79.038 1.00 82.44 415 VAL A CA 1
ATOM 3174 C C . VAL A 1 415 ? 9.404 19.166 80.361 1.00 82.44 415 VAL A C 1
ATOM 3176 O O . VAL A 1 415 ? 10.520 19.654 80.492 1.00 82.44 415 VAL A O 1
ATOM 3179 N N . ARG A 1 416 ? 8.488 19.151 81.338 1.00 81.38 416 ARG A N 1
ATOM 3180 C CA . ARG A 1 416 ? 8.710 19.767 82.649 1.00 81.38 416 ARG A CA 1
ATOM 3181 C C . ARG A 1 416 ? 9.797 19.040 83.435 1.00 81.38 416 ARG A C 1
ATOM 3183 O O . ARG A 1 416 ? 10.729 19.689 83.881 1.00 81.38 416 ARG A O 1
ATOM 3190 N N . ASP A 1 417 ? 9.730 17.712 83.497 1.00 86.25 417 ASP A N 1
ATOM 3191 C CA . ASP A 1 417 ? 10.725 16.899 84.206 1.00 86.25 417 ASP A CA 1
ATOM 3192 C C . ASP A 1 417 ? 12.131 17.078 83.613 1.00 86.25 417 ASP A C 1
ATOM 3194 O O . ASP A 1 417 ? 13.119 17.157 84.338 1.00 86.25 417 ASP A O 1
ATOM 3198 N N . ILE A 1 418 ? 12.231 17.195 82.283 1.00 82.94 418 ILE A N 1
ATOM 3199 C CA . ILE A 1 418 ? 13.507 17.462 81.605 1.00 82.94 418 ILE A CA 1
ATOM 3200 C C . ILE A 1 418 ? 13.998 18.885 81.874 1.00 82.94 418 ILE A C 1
ATOM 3202 O O . ILE A 1 418 ? 15.200 19.079 82.024 1.00 82.94 418 ILE A O 1
ATOM 3206 N N . SER A 1 419 ? 13.104 19.875 81.931 1.00 82.19 419 SER A N 1
ATOM 3207 C CA . SER A 1 419 ? 13.468 21.247 82.295 1.00 82.19 419 SER A CA 1
ATOM 3208 C C . SER A 1 419 ? 13.964 21.337 83.738 1.00 82.19 419 SER A C 1
ATOM 3210 O O . SER A 1 419 ? 15.004 21.945 83.964 1.00 82.19 419 SER A O 1
ATOM 3212 N N . ASP A 1 420 ? 13.280 20.684 84.679 1.00 83.44 420 ASP A N 1
ATOM 3213 C CA . ASP A 1 420 ? 13.649 20.671 86.099 1.00 83.44 420 ASP A CA 1
ATOM 3214 C C . ASP A 1 420 ? 14.981 19.927 86.334 1.00 83.44 420 ASP A C 1
ATOM 3216 O O . ASP A 1 420 ? 15.756 20.296 87.214 1.00 83.44 420 ASP A O 1
ATOM 3220 N N . ALA A 1 421 ? 15.288 18.912 85.515 1.00 83.94 421 ALA A N 1
ATOM 3221 C CA . ALA A 1 421 ? 16.548 18.164 85.561 1.00 83.94 421 ALA A CA 1
ATOM 3222 C C . ALA A 1 421 ? 17.676 18.752 84.680 1.00 83.94 421 ALA A C 1
ATOM 3224 O O . ALA A 1 421 ? 18.781 18.201 84.647 1.00 83.94 421 ALA A O 1
ATOM 3225 N N . SER A 1 422 ? 17.425 19.833 83.934 1.00 81.12 422 SER A N 1
ATOM 3226 C CA . SER A 1 422 ? 18.390 20.424 82.998 1.00 81.12 422 SER A CA 1
ATOM 3227 C C . SER A 1 422 ? 19.222 21.522 83.660 1.00 81.12 422 SER A C 1
ATOM 3229 O O . SER A 1 422 ? 18.699 22.437 84.283 1.00 81.12 422 SER A O 1
ATOM 3231 N N . VAL A 1 423 ? 20.538 21.493 83.434 1.00 83.38 423 VAL A N 1
ATOM 3232 C CA . VAL A 1 423 ? 21.467 22.565 83.849 1.00 83.38 423 VAL A CA 1
ATOM 3233 C C . VAL A 1 423 ? 21.340 23.811 82.951 1.00 83.38 423 VAL A C 1
ATOM 3235 O O . VAL A 1 423 ? 21.756 24.905 83.324 1.00 83.38 423 VAL A O 1
ATOM 3238 N N . TYR A 1 424 ? 20.751 23.668 81.759 1.00 78.56 424 TYR A N 1
ATOM 3239 C CA . TYR A 1 424 ? 20.517 24.769 80.823 1.00 78.56 424 TYR A CA 1
ATOM 3240 C C . TYR A 1 424 ? 19.168 25.448 81.085 1.00 78.56 424 TYR A C 1
ATOM 3242 O O . TYR A 1 424 ? 18.141 24.769 81.098 1.00 78.56 424 TYR A O 1
ATOM 3250 N N . ALA A 1 425 ? 19.177 26.782 81.206 1.00 72.94 425 ALA A N 1
ATOM 3251 C CA . ALA A 1 425 ? 17.984 27.603 81.454 1.00 72.94 425 ALA A CA 1
ATOM 3252 C C . ALA A 1 425 ? 16.988 27.618 80.277 1.00 72.94 425 ALA A C 1
ATOM 3254 O O . ALA A 1 425 ? 15.779 27.665 80.483 1.00 72.94 425 ALA A O 1
ATOM 3255 N N . GLU A 1 426 ? 17.486 27.527 79.042 1.00 73.44 426 GLU A N 1
ATOM 3256 C CA . GLU A 1 426 ? 16.679 27.314 77.841 1.00 73.44 426 GLU A CA 1
ATOM 3257 C C . GLU A 1 426 ? 17.287 26.170 77.026 1.00 73.44 426 GLU A C 1
ATOM 3259 O O . GLU A 1 426 ? 18.468 26.195 76.674 1.00 73.44 426 GLU A O 1
ATOM 3264 N N . TYR A 1 427 ? 16.481 25.156 76.712 1.00 71.44 427 TYR A N 1
ATOM 3265 C CA . TYR A 1 427 ? 16.911 24.002 75.926 1.00 71.44 427 TYR A CA 1
ATOM 3266 C C . TYR A 1 427 ? 15.969 23.777 74.739 1.00 71.44 427 TYR A C 1
ATOM 3268 O O . TYR A 1 427 ? 14.755 23.623 74.894 1.00 71.44 427 TYR A O 1
ATOM 3276 N N . VAL A 1 428 ? 16.522 23.746 73.522 1.00 75.94 428 VAL A N 1
ATOM 3277 C CA . VAL A 1 428 ? 15.738 23.526 72.298 1.00 75.94 428 VAL A CA 1
ATOM 3278 C C . VAL A 1 428 ? 15.525 22.032 72.089 1.00 75.94 428 VAL A C 1
ATOM 3280 O O . VAL A 1 428 ? 16.439 21.308 71.703 1.00 75.94 428 VAL A O 1
ATOM 3283 N N . ILE A 1 429 ? 14.287 21.574 72.275 1.00 81.56 429 ILE A N 1
ATOM 3284 C CA . ILE A 1 429 ? 13.939 20.163 72.085 1.00 81.56 429 ILE A CA 1
ATOM 3285 C C . ILE A 1 429 ? 14.047 19.783 70.595 1.00 81.56 429 ILE A C 1
ATOM 3287 O O . ILE A 1 429 ? 13.357 20.380 69.754 1.00 81.56 429 ILE A O 1
ATOM 3291 N N . PRO A 1 430 ? 14.846 18.756 70.242 1.00 84.19 430 PRO A N 1
ATOM 3292 C CA . PRO A 1 430 ? 14.933 18.263 68.875 1.00 84.19 430 PRO A CA 1
ATOM 3293 C C . PRO A 1 430 ? 13.573 17.805 68.336 1.00 84.19 430 PRO A C 1
ATOM 3295 O O . PRO A 1 430 ? 12.760 17.196 69.036 1.00 84.19 430 PRO A O 1
ATOM 3298 N N . LYS A 1 431 ? 13.324 18.068 67.050 1.00 87.88 431 LYS A N 1
ATOM 3299 C CA . LYS A 1 431 ? 12.082 17.679 66.369 1.00 87.88 431 LYS A CA 1
ATOM 3300 C C . LYS A 1 431 ? 12.296 16.443 65.503 1.00 87.88 431 LYS A C 1
ATOM 3302 O O . LYS A 1 431 ? 13.208 16.393 64.681 1.00 87.88 431 LYS A O 1
ATOM 3307 N N . LEU A 1 432 ? 11.398 15.474 65.630 1.00 87.12 432 LEU A N 1
ATOM 3308 C CA . LEU A 1 432 ? 11.295 14.308 64.764 1.00 87.12 432 LEU A CA 1
ATOM 3309 C C . LEU A 1 432 ? 10.451 14.636 63.531 1.00 87.12 432 LEU A C 1
ATOM 3311 O O . LEU A 1 432 ? 9.299 15.065 63.632 1.00 87.12 432 LEU A O 1
ATOM 3315 N N . TYR A 1 433 ? 11.009 14.368 62.351 1.00 89.50 433 TYR A N 1
ATOM 3316 C CA . TYR A 1 433 ? 10.333 14.534 61.066 1.00 89.50 433 TYR A CA 1
ATOM 3317 C C . TYR A 1 433 ? 9.864 13.179 60.539 1.00 89.50 433 TYR A C 1
ATOM 3319 O O . TYR A 1 433 ? 10.569 12.490 59.802 1.00 89.50 433 TYR A O 1
ATOM 3327 N N . ILE A 1 434 ? 8.638 12.796 60.890 1.00 88.44 434 ILE A N 1
ATOM 3328 C CA . ILE A 1 434 ? 8.085 11.493 60.523 1.00 88.44 434 ILE A CA 1
ATOM 3329 C C . ILE A 1 434 ? 7.359 11.612 59.184 1.00 88.44 434 ILE A C 1
ATOM 3331 O O . ILE A 1 434 ? 6.382 12.349 59.035 1.00 88.44 434 ILE A O 1
ATOM 3335 N N . LYS A 1 435 ? 7.825 10.863 58.181 1.00 89.50 435 LYS A N 1
ATOM 3336 C CA . LYS A 1 435 ? 7.166 10.775 56.872 1.00 89.50 435 LYS A CA 1
ATOM 3337 C C . LYS A 1 435 ? 6.136 9.651 56.888 1.00 89.50 435 LYS A C 1
ATOM 3339 O O . LYS A 1 435 ? 6.486 8.486 56.733 1.00 89.50 435 LYS A O 1
ATOM 3344 N N . ILE A 1 436 ? 4.865 10.015 56.997 1.00 91.31 436 ILE A N 1
ATOM 3345 C CA . ILE A 1 436 ? 3.751 9.068 56.981 1.00 91.31 436 ILE A CA 1
ATOM 3346 C C . ILE A 1 436 ? 3.276 8.865 55.540 1.00 91.31 436 ILE A C 1
ATOM 3348 O O . ILE A 1 436 ? 3.079 9.836 54.801 1.00 91.31 436 ILE A O 1
ATOM 3352 N N . ALA A 1 437 ? 3.092 7.609 55.128 1.00 93.50 437 ALA A N 1
ATOM 3353 C CA . ALA A 1 437 ? 2.617 7.250 53.794 1.00 93.50 437 ALA A CA 1
ATOM 3354 C C . ALA A 1 437 ? 1.267 6.532 53.888 1.00 93.50 437 ALA A C 1
ATOM 3356 O O . ALA A 1 437 ? 1.185 5.423 54.398 1.00 93.50 437 ALA A O 1
ATOM 3357 N N . TYR A 1 438 ? 0.204 7.131 53.359 1.00 92.81 438 TYR A N 1
ATOM 3358 C CA . TYR A 1 438 ? -1.140 6.555 53.375 1.00 92.81 438 TYR A CA 1
ATOM 3359 C C . TYR A 1 438 ? -1.536 5.977 52.012 1.00 92.81 438 TYR A C 1
ATOM 3361 O O . TYR A 1 438 ? -1.207 6.529 50.955 1.00 92.81 438 TYR A O 1
ATOM 3369 N N . CYS A 1 439 ? -2.315 4.891 52.023 1.00 91.56 439 CYS A N 1
ATOM 3370 C CA . CYS A 1 439 ? -3.107 4.500 50.861 1.00 91.56 439 CYS A CA 1
ATOM 3371 C C . CYS A 1 439 ? -4.247 5.507 50.640 1.00 91.56 439 CYS A C 1
ATOM 3373 O O . CYS A 1 439 ? -4.641 6.225 51.559 1.00 91.56 439 CYS A O 1
ATOM 3375 N N . VAL A 1 440 ? -4.793 5.556 49.422 1.00 87.12 440 VAL A N 1
ATOM 3376 C CA . VAL A 1 440 ? -5.856 6.513 49.065 1.00 87.12 440 VAL A CA 1
ATOM 3377 C C . VAL A 1 440 ? -7.067 6.383 49.991 1.00 87.12 440 VAL A C 1
ATOM 3379 O O . VAL A 1 440 ? -7.576 7.398 50.451 1.00 87.12 440 VAL A O 1
ATOM 3382 N N . SER A 1 441 ? -7.485 5.156 50.313 1.00 87.12 441 SER A N 1
ATOM 3383 C CA . SER A 1 441 ? -8.634 4.907 51.189 1.00 87.12 441 SER A CA 1
ATOM 3384 C C . SER A 1 441 ? -8.410 5.455 52.599 1.00 87.12 441 SER A C 1
ATOM 3386 O O . SER A 1 441 ? -9.226 6.238 53.073 1.00 87.12 441 SER A O 1
ATOM 3388 N N . CYS A 1 442 ? -7.281 5.126 53.239 1.00 91.06 442 CYS A N 1
ATOM 3389 C CA . CYS A 1 442 ? -6.969 5.637 54.575 1.00 91.06 442 CYS A CA 1
ATOM 3390 C C . CYS A 1 442 ? -6.813 7.154 54.579 1.00 91.06 442 CYS A C 1
ATOM 3392 O O . CYS A 1 442 ? -7.265 7.785 55.517 1.00 91.06 442 CYS A O 1
ATOM 3394 N N . ALA A 1 443 ? -6.222 7.742 53.535 1.00 90.62 443 ALA A N 1
ATOM 3395 C CA . ALA A 1 443 ? -6.059 9.190 53.447 1.00 90.62 443 ALA A CA 1
ATOM 3396 C C . ALA A 1 443 ? -7.397 9.939 53.300 1.00 90.62 443 ALA A C 1
ATOM 3398 O O . ALA A 1 443 ? -7.506 11.073 53.758 1.00 90.62 443 ALA A O 1
ATOM 3399 N N . ILE A 1 444 ? -8.393 9.334 52.644 1.00 87.69 444 ILE A N 1
ATOM 3400 C CA . ILE A 1 444 ? -9.751 9.892 52.560 1.00 87.69 444 ILE A CA 1
ATOM 3401 C C . ILE A 1 444 ? -10.462 9.727 53.903 1.00 87.69 444 ILE A C 1
ATOM 3403 O O . ILE A 1 444 ? -11.032 10.691 54.400 1.00 87.69 444 ILE A O 1
ATOM 3407 N N . HIS A 1 445 ? -10.387 8.534 54.496 1.00 89.38 445 HIS A N 1
ATOM 3408 C CA . HIS A 1 445 ? -11.045 8.230 55.766 1.00 89.38 445 HIS A CA 1
ATOM 3409 C C . HIS A 1 445 ? -10.505 9.078 56.927 1.00 89.38 445 HIS A C 1
ATOM 3411 O O . HIS A 1 445 ? -11.279 9.618 57.700 1.00 89.38 445 HIS A O 1
ATOM 3417 N N . SER A 1 446 ? -9.188 9.296 57.001 1.00 85.06 446 SER A N 1
ATOM 3418 C CA . SER A 1 446 ? -8.572 10.197 57.987 1.00 85.06 446 SER A CA 1
ATOM 3419 C C . SER A 1 446 ? -8.638 11.678 57.596 1.00 85.06 446 SER A C 1
ATOM 3421 O O . SER A 1 446 ? -7.952 12.511 58.189 1.00 85.06 446 SER A O 1
ATOM 3423 N N . HIS A 1 447 ? -9.416 12.016 56.560 1.00 85.19 447 HIS A N 1
ATOM 3424 C CA . HIS A 1 447 ? -9.601 13.373 56.040 1.00 85.19 447 HIS A CA 1
ATOM 3425 C C . HIS A 1 447 ? -8.296 14.122 55.704 1.00 85.19 447 HIS A C 1
ATOM 3427 O O . HIS A 1 447 ? -8.274 15.350 55.604 1.00 85.19 447 HIS A O 1
ATOM 3433 N N . VAL A 1 448 ? -7.201 13.393 55.459 1.00 84.75 448 VAL A N 1
ATOM 3434 C CA . VAL A 1 448 ? -5.919 13.949 54.997 1.00 84.75 448 VAL A CA 1
ATOM 3435 C C . VAL A 1 448 ? -6.055 14.505 53.580 1.00 84.75 448 VAL A C 1
ATOM 3437 O O . VAL A 1 448 ? -5.429 15.510 53.244 1.00 84.75 448 VAL A O 1
ATOM 3440 N N . VAL A 1 449 ? -6.883 13.872 52.745 1.00 83.50 449 VAL A N 1
ATOM 3441 C CA . VAL A 1 449 ? -7.242 14.363 51.410 1.00 83.50 449 VAL A CA 1
ATOM 3442 C C . VAL A 1 449 ? -8.753 14.349 51.223 1.00 83.50 449 VAL A C 1
ATOM 3444 O O . VAL A 1 449 ? -9.435 13.418 51.639 1.00 83.50 449 VAL A O 1
ATOM 3447 N N . ARG A 1 450 ? -9.284 15.372 50.546 1.00 81.12 450 ARG A N 1
ATOM 3448 C CA . ARG A 1 450 ? -10.711 15.470 50.215 1.00 81.12 450 ARG A CA 1
ATOM 3449 C C . ARG A 1 450 ? -10.961 15.118 48.754 1.00 81.12 450 ARG A C 1
ATOM 3451 O O . ARG A 1 450 ? -10.172 15.452 47.865 1.00 81.12 450 ARG A O 1
ATOM 3458 N N . VAL A 1 451 ? -12.075 14.440 48.496 1.00 74.25 451 VAL A N 1
ATOM 3459 C CA . VAL A 1 451 ? -12.491 14.071 47.141 1.00 74.25 451 VAL A CA 1
ATOM 3460 C C . VAL A 1 451 ? -13.035 15.311 46.426 1.00 74.25 451 VAL A C 1
ATOM 3462 O O . VAL A 1 451 ? -13.973 15.941 46.894 1.00 74.25 451 VAL A O 1
ATOM 3465 N N . ARG A 1 452 ? -12.459 15.661 45.269 1.00 75.62 452 ARG A N 1
ATOM 3466 C CA . ARG A 1 452 ? -12.984 16.735 44.403 1.00 75.62 452 ARG A CA 1
ATOM 3467 C C . ARG A 1 452 ? -14.180 16.252 43.576 1.00 75.62 452 ARG A C 1
ATOM 3469 O O . ARG A 1 452 ? -14.178 15.088 43.145 1.00 75.62 452 ARG A O 1
ATOM 3476 N N . SER A 1 453 ? -15.116 17.162 43.289 1.00 76.12 453 SER A N 1
ATOM 3477 C CA . SER A 1 453 ? -16.243 16.954 42.365 1.00 76.12 453 SER A CA 1
ATOM 3478 C C . SER A 1 453 ? -15.767 16.586 40.952 1.00 76.12 453 SER A C 1
ATOM 3480 O O . SER A 1 453 ? -14.595 16.764 40.598 1.00 76.12 453 SER A O 1
ATOM 3482 N N . ARG A 1 454 ? -16.664 16.034 40.123 1.00 68.50 454 ARG A N 1
ATOM 3483 C CA . ARG A 1 454 ? -16.345 15.619 38.744 1.00 68.50 454 ARG A CA 1
ATOM 3484 C C . ARG A 1 454 ? -15.802 16.785 37.909 1.00 68.50 454 ARG A C 1
ATOM 3486 O O . ARG A 1 454 ? -14.816 16.597 37.197 1.00 68.50 454 ARG A O 1
ATOM 3493 N N . GLU A 1 455 ? -16.387 17.969 38.055 1.00 74.56 455 GLU A N 1
ATOM 3494 C CA . GLU A 1 455 ? -15.956 19.214 37.408 1.00 74.56 455 GLU A CA 1
ATOM 3495 C C . GLU A 1 455 ? -14.648 19.740 38.001 1.00 74.56 455 GLU A C 1
ATOM 3497 O O . GLU A 1 455 ? -13.699 20.001 37.266 1.00 74.56 455 GLU A O 1
ATOM 3502 N N . GLY A 1 456 ? -14.516 19.767 39.332 1.00 66.44 456 GLY A N 1
ATOM 3503 C CA . GLY A 1 456 ? -13.303 20.235 40.010 1.00 66.44 456 GLY A CA 1
ATOM 3504 C C . GLY A 1 456 ? -12.058 19.381 39.732 1.00 66.44 456 GLY A C 1
ATOM 3505 O O . GLY A 1 456 ? -10.929 19.853 39.877 1.00 66.44 456 GLY A O 1
ATOM 3506 N N . ARG A 1 457 ? -12.228 18.125 39.291 1.00 67.06 457 ARG A N 1
ATOM 3507 C CA . ARG A 1 457 ? -11.135 17.264 38.796 1.00 67.06 457 ARG A CA 1
ATOM 3508 C C . ARG A 1 457 ? -10.615 17.676 37.413 1.00 67.06 457 ARG A C 1
ATOM 3510 O O . ARG A 1 457 ? -9.523 17.231 37.055 1.00 67.06 457 ARG A O 1
ATOM 3517 N N . ARG A 1 458 ? -11.370 18.468 36.637 1.00 68.38 458 ARG A N 1
ATOM 3518 C CA . ARG A 1 458 ? -10.946 18.991 35.325 1.00 68.38 458 ARG A CA 1
ATOM 3519 C C . ARG A 1 458 ? -9.959 20.150 35.470 1.00 68.38 458 ARG A C 1
ATOM 3521 O O . ARG A 1 458 ? -9.065 20.264 34.636 1.00 68.38 458 ARG A O 1
ATOM 3528 N N . ASN A 1 459 ? -10.052 20.928 36.552 1.00 66.88 459 ASN A N 1
ATOM 3529 C CA . ASN A 1 459 ? -9.091 21.984 36.861 1.00 66.88 459 ASN A CA 1
ATOM 3530 C C . ASN A 1 459 ? -7.717 21.385 37.241 1.00 66.88 459 ASN A C 1
ATOM 3532 O O . ASN A 1 459 ? -7.586 20.623 38.213 1.00 66.88 459 ASN A O 1
ATOM 3536 N N . ARG A 1 460 ? -6.703 21.714 36.429 1.00 62.53 460 ARG A N 1
ATOM 3537 C CA . ARG A 1 460 ? -5.306 21.266 36.563 1.00 62.53 460 ARG A CA 1
ATOM 3538 C C . ARG A 1 460 ? -4.383 22.319 37.179 1.00 62.53 460 ARG A C 1
ATOM 3540 O O . ARG A 1 460 ? -3.195 22.030 37.316 1.00 62.53 460 ARG A O 1
ATOM 3547 N N . ALA A 1 461 ? -4.898 23.496 37.537 1.00 67.56 461 ALA A N 1
ATOM 3548 C CA . ALA A 1 461 ? -4.115 24.500 38.240 1.00 67.56 461 ALA A CA 1
ATOM 3549 C C . ALA A 1 461 ? -3.576 23.911 39.561 1.00 67.56 461 ALA A C 1
ATOM 3551 O O . ALA A 1 461 ? -4.277 23.124 40.216 1.00 67.56 461 ALA A O 1
ATOM 3552 N N . PRO A 1 462 ? -2.333 24.239 39.954 1.00 57.09 462 PRO A N 1
ATOM 3553 C CA . PRO A 1 462 ? -1.830 23.876 41.270 1.00 57.09 462 PRO A CA 1
ATOM 3554 C C . PRO A 1 462 ? -2.779 24.427 42.346 1.00 57.09 462 PRO A C 1
ATOM 3556 O O . PRO A 1 462 ? -3.311 25.523 42.166 1.00 57.09 462 PRO A O 1
ATOM 3559 N N . PRO A 1 463 ? -2.995 23.714 43.468 1.00 59.19 463 PRO A N 1
ATOM 3560 C CA . PRO A 1 463 ? -3.759 24.269 44.576 1.00 59.19 463 PRO A CA 1
ATOM 3561 C C . PRO A 1 463 ? -3.145 25.617 44.989 1.00 59.19 463 PRO A C 1
ATOM 3563 O O . PRO A 1 463 ? -1.922 25.669 45.172 1.00 59.19 463 PRO A O 1
ATOM 3566 N N . PRO A 1 464 ? -3.942 26.691 45.124 1.00 61.31 464 PRO A N 1
ATOM 3567 C CA . PRO A 1 464 ? -3.429 27.976 45.576 1.00 61.31 464 PRO A CA 1
ATOM 3568 C C . PRO A 1 464 ? -2.771 27.792 46.948 1.00 61.31 464 PRO A C 1
ATOM 3570 O O . PRO A 1 464 ? -3.363 27.222 47.868 1.00 61.31 464 PRO A O 1
ATOM 3573 N N . ARG A 1 465 ? -1.503 28.202 47.068 1.00 51.88 465 ARG A N 1
ATOM 3574 C CA . ARG A 1 465 ? -0.768 28.113 48.333 1.00 51.88 465 ARG A CA 1
ATOM 3575 C C . ARG A 1 465 ? -1.354 29.142 49.295 1.00 51.88 465 ARG A C 1
ATOM 3577 O O . ARG A 1 465 ? -1.463 30.312 48.944 1.00 51.88 465 ARG A O 1
ATOM 3584 N N . VAL A 1 466 ? -1.729 28.695 50.490 1.00 53.44 466 VAL A N 1
ATOM 3585 C CA . VAL A 1 466 ? -2.222 29.560 51.570 1.00 53.44 466 VAL A CA 1
ATOM 3586 C C . VAL A 1 466 ? -1.133 30.589 51.884 1.00 53.44 466 VAL A C 1
ATOM 3588 O O . VAL A 1 466 ? -0.021 30.200 52.246 1.00 53.44 466 VAL A O 1
ATOM 3591 N N . ARG A 1 467 ? -1.427 31.877 51.686 1.00 53.59 467 ARG A N 1
ATOM 3592 C CA . ARG A 1 467 ? -0.540 32.982 52.068 1.00 53.59 467 ARG A CA 1
ATOM 3593 C C . ARG A 1 467 ? -0.873 33.397 53.499 1.00 53.59 467 ARG A C 1
ATOM 3595 O O . ARG A 1 467 ? -2.040 33.452 53.877 1.00 53.59 467 ARG A O 1
ATOM 3602 N N . TRP A 1 468 ? 0.162 33.650 54.285 1.00 54.09 468 TRP A N 1
ATOM 3603 C CA . TRP A 1 468 ? 0.041 34.258 55.604 1.00 54.09 468 TRP A CA 1
ATOM 3604 C C . TRP A 1 468 ? 0.152 35.771 55.422 1.00 54.09 468 TRP A C 1
ATOM 3606 O O . TRP A 1 468 ? 1.016 36.220 54.669 1.00 54.09 468 TRP A O 1
ATOM 3616 N N . LYS A 1 469 ? -0.726 36.533 56.071 1.00 49.69 469 LYS A N 1
ATOM 3617 C CA . LYS A 1 469 ? -0.654 37.997 56.153 1.00 49.69 469 LYS A CA 1
ATOM 3618 C C . LYS A 1 469 ? -0.742 38.339 57.641 1.00 49.69 469 LYS A C 1
ATOM 3620 O O . LYS A 1 469 ? -1.596 37.780 58.329 1.00 49.69 469 LYS A O 1
ATOM 3625 N N . ASP A 1 470 ? 0.214 39.115 58.142 1.00 51.31 470 ASP A N 1
ATOM 3626 C CA . ASP A 1 470 ? 0.296 39.567 59.542 1.00 51.31 470 ASP A CA 1
ATOM 3627 C C . ASP A 1 470 ? 0.150 38.439 60.583 1.00 51.31 470 ASP A C 1
ATOM 3629 O O . ASP A 1 470 ? -0.637 38.504 61.525 1.00 51.31 470 ASP A O 1
ATOM 3633 N N . GLY A 1 471 ? 0.870 37.330 60.371 1.00 56.09 471 GLY A N 1
ATOM 3634 C CA . GLY A 1 471 ? 0.923 36.202 61.312 1.00 56.09 471 GLY A CA 1
ATOM 3635 C C . GLY A 1 471 ? -0.350 35.349 61.406 1.00 56.09 471 GLY A C 1
ATOM 3636 O O . GLY A 1 471 ? -0.333 34.312 62.071 1.00 56.09 471 GLY A O 1
ATOM 3637 N N . LYS A 1 472 ? -1.439 35.703 60.707 1.00 49.16 472 LYS A N 1
ATOM 3638 C CA . LYS A 1 472 ? -2.691 34.930 60.692 1.00 49.16 472 LYS A CA 1
ATOM 3639 C C . LYS A 1 472 ? -2.908 34.204 59.364 1.00 49.16 472 LYS A C 1
ATOM 3641 O O . LYS A 1 472 ? -2.519 34.642 58.279 1.00 49.16 472 LYS A O 1
ATOM 3646 N N . LYS A 1 473 ? -3.524 33.024 59.466 1.00 52.00 473 LYS A N 1
ATOM 3647 C CA . LYS A 1 473 ? -3.815 32.141 58.334 1.00 52.00 473 LYS A CA 1
ATOM 3648 C C . LYS A 1 473 ? -5.022 32.681 57.570 1.00 52.00 473 LYS A C 1
ATOM 3650 O O . LYS A 1 473 ? -6.151 32.483 58.007 1.00 52.00 473 LYS A O 1
ATOM 3655 N N . VAL A 1 474 ? -4.798 33.311 56.421 1.00 58.16 474 VAL A N 1
ATOM 3656 C CA . VAL A 1 474 ? -5.895 33.843 55.602 1.00 58.16 474 VAL A CA 1
ATOM 3657 C C . VAL A 1 474 ? -6.290 32.821 54.535 1.00 58.16 474 VAL A C 1
ATOM 3659 O O . VAL A 1 474 ? -5.449 32.281 53.812 1.00 58.16 474 VAL A O 1
ATOM 3662 N N . ASN A 1 475 ? -7.586 32.512 54.440 1.00 59.16 475 ASN A N 1
ATOM 3663 C CA . ASN A 1 475 ? -8.115 31.701 53.347 1.00 59.16 475 ASN A CA 1
ATOM 3664 C C . ASN A 1 475 ? -8.005 32.515 52.042 1.00 59.16 475 ASN A C 1
ATOM 3666 O O . ASN A 1 475 ? -8.585 33.596 51.975 1.00 59.16 475 ASN A O 1
ATOM 3670 N N . PRO A 1 476 ? -7.307 32.031 50.997 1.00 55.22 476 PRO A N 1
ATOM 3671 C CA . PRO A 1 476 ? -7.079 32.810 49.779 1.00 55.22 476 PRO A CA 1
ATOM 3672 C C . PRO A 1 476 ? -8.365 33.234 49.053 1.00 55.22 476 PRO A C 1
ATOM 3674 O O . PRO A 1 476 ? -8.351 34.247 48.366 1.00 55.22 476 PRO A O 1
ATOM 3677 N N . ALA A 1 477 ? -9.479 32.512 49.228 1.00 61.62 477 ALA A N 1
ATOM 3678 C CA . ALA A 1 477 ? -10.778 32.937 48.698 1.00 61.62 477 ALA A CA 1
ATOM 3679 C C . ALA A 1 477 ? -11.363 34.146 49.453 1.00 61.62 477 ALA A C 1
ATOM 3681 O O . ALA A 1 477 ? -12.020 34.983 48.849 1.00 61.62 477 ALA A O 1
ATOM 3682 N N . VAL A 1 478 ? -11.096 34.244 50.759 1.00 62.50 478 VAL A N 1
ATOM 3683 C CA . VAL A 1 478 ? -11.530 35.367 51.605 1.00 62.50 478 VAL A CA 1
ATOM 3684 C C . VAL A 1 478 ? -10.655 36.590 51.335 1.00 62.50 478 VAL A C 1
ATOM 3686 O O . VAL A 1 478 ? -11.194 37.664 51.114 1.00 62.50 478 VAL A O 1
ATOM 3689 N N . ALA A 1 479 ? -9.333 36.409 51.215 1.00 60.97 479 ALA A N 1
ATOM 3690 C CA . ALA A 1 479 ? -8.412 37.489 50.846 1.00 60.97 479 ALA A CA 1
ATOM 3691 C C . ALA A 1 479 ? -8.761 38.109 49.483 1.00 60.97 479 ALA A C 1
ATOM 3693 O O . ALA A 1 479 ? -8.840 39.322 49.359 1.00 60.97 479 ALA A O 1
ATOM 3694 N N . ALA A 1 480 ? -9.036 37.278 48.471 1.00 67.94 480 ALA A N 1
ATOM 3695 C CA . ALA A 1 480 ? -9.425 37.767 47.150 1.00 67.94 480 ALA A CA 1
ATOM 3696 C C . ALA A 1 480 ? -10.780 38.499 47.163 1.00 67.94 480 ALA A C 1
ATOM 3698 O O . ALA A 1 480 ? -10.965 39.451 46.411 1.00 67.94 480 ALA A O 1
ATOM 3699 N N . ALA A 1 481 ? -11.720 38.075 48.014 1.00 70.62 481 ALA A N 1
ATOM 3700 C CA . ALA A 1 481 ? -13.004 38.751 48.180 1.00 70.62 481 ALA A CA 1
ATOM 3701 C C . ALA A 1 481 ? -12.867 40.095 48.918 1.00 70.62 481 ALA A C 1
ATOM 3703 O O . ALA A 1 481 ? -13.553 41.053 48.567 1.00 70.62 481 ALA A O 1
ATOM 3704 N N . GLU A 1 482 ? -11.975 40.184 49.907 1.00 71.38 482 GLU A N 1
ATOM 3705 C CA . GLU A 1 482 ? -11.656 41.432 50.612 1.00 71.38 482 GLU A CA 1
ATOM 3706 C C . GLU A 1 482 ? -10.907 42.420 49.716 1.00 71.38 482 GLU A C 1
ATOM 3708 O O . GLU A 1 482 ? -11.283 43.589 49.665 1.00 71.38 482 GLU A O 1
ATOM 3713 N N . ASP A 1 483 ? -9.925 41.951 48.943 1.00 73.50 483 ASP A N 1
ATOM 3714 C CA . ASP A 1 483 ? -9.200 42.778 47.974 1.00 73.50 483 ASP A CA 1
ATOM 3715 C C . ASP A 1 483 ? -10.144 43.287 46.868 1.00 73.50 483 ASP A C 1
ATOM 3717 O O . ASP A 1 483 ? -10.073 44.453 46.480 1.00 73.50 483 ASP A O 1
ATOM 3721 N N . ALA A 1 484 ? -11.089 42.456 46.407 1.00 76.56 484 ALA A N 1
ATOM 3722 C CA . ALA A 1 484 ? -12.125 42.870 45.460 1.00 76.56 484 ALA A CA 1
ATOM 3723 C C . ALA A 1 484 ? -13.098 43.896 46.068 1.00 76.56 484 ALA A C 1
ATOM 3725 O O . ALA A 1 484 ? -13.455 44.865 45.400 1.00 76.56 484 ALA A O 1
ATOM 3726 N N . LYS A 1 485 ? -13.489 43.736 47.341 1.00 74.94 485 LYS A N 1
ATOM 3727 C CA . LYS A 1 485 ? -14.290 44.734 48.072 1.00 74.94 485 LYS A CA 1
ATOM 3728 C C . LYS A 1 485 ? -13.543 46.055 48.242 1.00 74.94 485 LYS A C 1
ATOM 3730 O O . LYS A 1 485 ? -14.143 47.108 48.060 1.00 74.94 485 LYS A O 1
ATOM 3735 N N . ALA A 1 486 ? -12.252 46.012 48.562 1.00 74.25 486 ALA A N 1
ATOM 3736 C CA . ALA A 1 486 ? -11.420 47.202 48.713 1.00 74.25 486 ALA A CA 1
ATOM 3737 C C . ALA A 1 486 ? -11.193 47.916 47.371 1.00 74.25 486 ALA A C 1
ATOM 3739 O O . ALA A 1 486 ? -11.208 49.144 47.321 1.00 74.25 486 ALA A O 1
ATOM 3740 N N . ALA A 1 487 ? -11.034 47.165 46.278 1.00 73.12 487 ALA A N 1
ATOM 3741 C CA . ALA A 1 487 ? -10.964 47.718 44.929 1.00 73.12 487 ALA A CA 1
ATOM 3742 C C . ALA A 1 487 ? -12.289 48.379 44.514 1.00 73.12 487 ALA A C 1
ATOM 3744 O O . ALA A 1 487 ? -12.269 49.484 43.980 1.00 73.12 487 ALA A O 1
ATOM 3745 N N . LEU A 1 488 ? -13.430 47.755 44.829 1.00 73.94 488 LEU A N 1
ATOM 3746 C CA . LEU A 1 488 ? -14.757 48.320 44.569 1.00 73.94 488 LEU A CA 1
ATOM 3747 C C . LEU A 1 488 ? -15.021 49.579 45.414 1.00 73.94 488 LEU A C 1
ATOM 3749 O O . LEU A 1 488 ? -15.558 50.557 44.911 1.00 73.94 488 LEU A O 1
ATOM 3753 N N . ALA A 1 489 ? -14.589 49.592 46.677 1.00 68.88 489 ALA A N 1
ATOM 3754 C CA . ALA A 1 489 ? -14.701 50.761 47.548 1.00 68.88 489 ALA A CA 1
ATOM 3755 C C . ALA A 1 489 ? -13.838 51.941 47.070 1.00 68.88 489 ALA A C 1
ATOM 3757 O O . ALA A 1 489 ? -14.263 53.084 47.182 1.00 68.88 489 ALA A O 1
ATOM 3758 N N . ARG A 1 490 ? -12.654 51.678 46.497 1.00 73.44 490 ARG A N 1
ATOM 3759 C CA . ARG A 1 490 ? -11.808 52.712 45.873 1.00 73.44 490 ARG A CA 1
ATOM 3760 C C . ARG A 1 490 ? -12.385 53.220 44.554 1.00 73.44 490 ARG A C 1
ATOM 3762 O O . ARG A 1 490 ? -12.261 54.402 44.275 1.00 73.44 490 ARG A O 1
ATOM 3769 N N . ALA A 1 491 ? -13.020 52.345 43.775 1.00 66.94 491 ALA A N 1
ATOM 3770 C CA . ALA A 1 491 ? -13.692 52.716 42.532 1.00 66.94 491 ALA A CA 1
ATOM 3771 C C . ALA A 1 491 ? -14.980 53.525 42.760 1.00 66.94 491 ALA A C 1
ATOM 3773 O O . ALA A 1 491 ? -15.359 54.287 41.888 1.00 66.94 491 ALA A O 1
ATOM 3774 N N . ASN A 1 492 ? -15.630 53.376 43.919 1.00 64.75 492 ASN A N 1
ATOM 3775 C CA . ASN A 1 492 ? -16.812 54.159 44.301 1.00 64.75 492 ASN A CA 1
ATOM 3776 C C . ASN A 1 492 ? -16.472 55.467 45.047 1.00 64.75 492 ASN A C 1
ATOM 3778 O O . ASN A 1 492 ? -17.378 56.225 45.379 1.00 64.75 492 ASN A O 1
ATOM 3782 N N . ALA A 1 493 ? -15.196 55.689 45.382 1.00 57.78 493 ALA A N 1
ATOM 3783 C CA . ALA A 1 493 ? -14.701 56.893 46.058 1.00 57.78 493 ALA A CA 1
ATOM 3784 C C . ALA A 1 493 ? -13.919 57.834 45.116 1.00 57.78 493 ALA A C 1
ATOM 3786 O O . ALA A 1 493 ? -13.412 58.860 45.569 1.00 57.78 493 ALA A O 1
ATOM 3787 N N . ALA A 1 494 ? -13.812 57.464 43.837 1.00 49.44 494 ALA A N 1
ATOM 3788 C CA . ALA A 1 494 ? -13.369 58.289 42.716 1.00 49.44 494 ALA A CA 1
ATOM 3789 C C . ALA A 1 494 ? -14.582 58.562 41.823 1.00 49.44 494 ALA A C 1
ATOM 3791 O O . ALA A 1 494 ? -14.623 59.659 41.226 1.00 49.44 494 ALA A O 1
#